Protein AF-A0A127A062-F1 (afdb_monomer)

Radius of gyration: 23.54 Å; Cα contacts (8 Å, |Δi|>4): 666; chains: 1; bounding box: 50×57×91 Å

Mean predicted aligned error: 11.08 Å

Sequence (376 aa):
MNRQQEFVLRTIEERDVRFVRLWFTDVVGSLKSVALAPAEVEGAFEEGLGFDGSSIEGLARVSESDMLLQPDPSTFQILPWRGETEPTSRMFCDILTPDGEPSPADPRNVLKRTLARAAEMGFTCYTHPEIEFYLLESDRLGPDGAPIPVDQGGYFDHVPGGVAQDFRRTVVNMLESVGISVEFSHHENGPGQNEIDLRYADALQTADNIMTFRTVVKEVALQQNSYATFMPKPFSAHPGSGMHTHFSLFEGDSNAFHEPGAEFQLSKTARHFIAGILRHASEFTAVTNQFVNSYKRLWAGERHPATSAGGTTTARPSCGCRCTSRGRPRAAASSTAASTRPRTPTSPTPCCSARASRASRRSTSSRPPPRTTSRP

Organism: NCBI:txid37927

Structure (mmCIF, N/CA/C/O backbone):
data_AF-A0A127A062-F1
#
_entry.id   AF-A0A127A062-F1
#
loop_
_atom_site.group_PDB
_atom_site.id
_atom_site.type_symbol
_atom_site.label_atom_id
_atom_site.label_alt_id
_atom_site.label_comp_id
_atom_site.label_asym_id
_atom_site.label_entity_id
_atom_site.label_seq_id
_atom_site.pdbx_PDB_ins_code
_atom_site.Cartn_x
_atom_site.Cartn_y
_atom_site.Cartn_z
_atom_site.occupancy
_atom_site.B_iso_or_equiv
_atom_site.auth_seq_id
_atom_site.auth_comp_id
_atom_site.auth_asym_id
_atom_site.auth_atom_id
_atom_site.pdbx_PDB_model_num
ATOM 1 N N . MET A 1 1 ? -18.838 -22.579 9.488 1.00 70.44 1 MET A N 1
ATOM 2 C CA . MET A 1 1 ? -18.594 -21.682 8.342 1.00 70.44 1 MET A CA 1
ATOM 3 C C . MET A 1 1 ? -19.455 -20.420 8.438 1.00 70.44 1 MET A C 1
ATOM 5 O O . MET A 1 1 ? -20.604 -20.515 8.855 1.00 70.44 1 MET A O 1
ATOM 9 N N . ASN A 1 2 ? -18.921 -19.241 8.109 1.00 88.56 2 ASN A N 1
ATOM 10 C CA . ASN A 1 2 ? -19.696 -17.996 8.011 1.00 88.56 2 ASN A CA 1
ATOM 11 C C . ASN A 1 2 ? -20.141 -17.721 6.554 1.00 88.56 2 ASN A C 1
ATOM 13 O O . ASN A 1 2 ? -19.591 -18.285 5.611 1.00 88.56 2 ASN A O 1
ATOM 17 N N . ARG A 1 3 ? -21.112 -16.814 6.351 1.00 90.62 3 ARG A N 1
ATOM 18 C CA . ARG A 1 3 ? -21.656 -16.493 5.009 1.00 90.62 3 ARG A CA 1
ATOM 19 C C . ARG A 1 3 ? -20.596 -16.029 4.000 1.00 90.62 3 ARG A C 1
ATOM 21 O O . ARG A 1 3 ? -20.782 -16.200 2.800 1.00 90.62 3 ARG A O 1
ATOM 28 N N . GLN A 1 4 ? -19.518 -15.395 4.467 1.00 91.12 4 GLN A N 1
ATOM 29 C CA . GLN A 1 4 ? -18.443 -14.919 3.592 1.00 91.12 4 GLN A CA 1
ATOM 30 C C . GLN A 1 4 ? -17.551 -16.072 3.123 1.00 91.12 4 GLN A C 1
ATOM 32 O O . GLN A 1 4 ? -17.216 -16.131 1.947 1.00 91.12 4 GLN A O 1
ATOM 37 N N . GLN A 1 5 ? -17.216 -17.013 4.003 1.00 93.00 5 GLN A N 1
ATOM 38 C CA . GLN A 1 5 ? -16.476 -18.229 3.662 1.00 93.00 5 GLN A CA 1
ATOM 39 C C . GLN A 1 5 ? -17.254 -19.083 2.652 1.00 93.00 5 GLN A C 1
ATOM 41 O O . GLN A 1 5 ? -16.692 -19.491 1.640 1.00 93.00 5 GLN A O 1
ATOM 46 N N . GLU A 1 6 ? -18.564 -19.266 2.858 1.00 92.81 6 GLU A N 1
ATOM 47 C CA . GLU A 1 6 ? -19.436 -19.965 1.899 1.00 92.81 6 GLU A CA 1
ATOM 48 C C . GLU A 1 6 ? -19.435 -19.285 0.523 1.00 92.81 6 GLU A C 1
ATOM 50 O O . GLU A 1 6 ? -19.345 -19.949 -0.509 1.00 92.81 6 GLU A O 1
ATOM 55 N N . PHE A 1 7 ? -19.498 -17.948 0.495 1.00 94.12 7 PHE A N 1
ATOM 56 C CA . PHE A 1 7 ? -19.403 -17.181 -0.745 1.00 94.12 7 PHE A CA 1
ATOM 57 C C . PHE A 1 7 ? -18.064 -17.405 -1.459 1.00 94.12 7 PHE A C 1
ATOM 59 O O . PHE A 1 7 ? -18.051 -17.578 -2.679 1.00 94.12 7 PHE A O 1
ATOM 66 N N . VAL A 1 8 ? -16.952 -17.420 -0.719 1.00 94.62 8 VAL A N 1
ATOM 67 C CA . VAL A 1 8 ? -15.616 -17.659 -1.280 1.00 94.62 8 VAL A CA 1
ATOM 68 C C . VAL A 1 8 ? -15.518 -19.054 -1.889 1.00 94.62 8 VAL A C 1
ATOM 70 O O . VAL A 1 8 ? -15.141 -19.168 -3.053 1.00 94.62 8 VAL A O 1
ATOM 73 N N . LEU A 1 9 ? -15.905 -20.097 -1.150 1.00 94.62 9 LEU A N 1
ATOM 74 C CA . LEU A 1 9 ? -15.844 -21.483 -1.627 1.00 94.62 9 LEU A CA 1
ATOM 75 C C . LEU A 1 9 ? -16.711 -21.692 -2.870 1.00 94.62 9 LEU A C 1
ATOM 77 O O . LEU A 1 9 ? -16.238 -22.230 -3.869 1.00 94.62 9 LEU A O 1
ATOM 81 N N . ARG A 1 10 ? -17.939 -21.158 -2.863 1.00 95.12 10 ARG A N 1
ATOM 82 C CA . ARG A 1 10 ? -18.813 -21.198 -4.038 1.00 95.12 10 ARG A CA 1
ATOM 83 C C . ARG A 1 10 ? -18.200 -20.463 -5.230 1.00 95.12 10 ARG A C 1
ATOM 85 O O . ARG A 1 10 ? -18.253 -20.959 -6.345 1.00 95.12 10 ARG A O 1
ATOM 92 N N . THR A 1 11 ? -17.592 -19.296 -5.011 1.00 93.81 11 THR A N 1
ATOM 93 C CA . THR A 1 11 ? -16.967 -18.520 -6.097 1.00 93.81 11 THR A CA 1
ATOM 94 C C . THR A 1 11 ? -15.745 -19.231 -6.681 1.00 93.81 11 THR A C 1
ATOM 96 O O . THR A 1 11 ? -15.503 -19.139 -7.883 1.00 93.81 11 THR A O 1
ATOM 99 N N . ILE A 1 12 ? -14.971 -19.928 -5.843 1.00 94.25 12 ILE A N 1
ATOM 100 C CA . ILE A 1 12 ? -13.834 -20.755 -6.268 1.00 94.25 12 ILE A CA 1
ATOM 101 C C . ILE A 1 12 ? -14.312 -21.867 -7.208 1.00 94.25 12 ILE A C 1
ATOM 103 O O . ILE A 1 12 ? -13.707 -22.057 -8.261 1.00 94.25 12 ILE A O 1
ATOM 107 N N . GLU A 1 13 ? -15.410 -22.541 -6.861 1.00 93.56 13 GLU A N 1
ATOM 108 C CA . GLU A 1 13 ? -16.012 -23.597 -7.680 1.00 93.56 13 GLU A CA 1
ATOM 109 C C . GLU A 1 13 ? -16.642 -23.044 -8.971 1.00 93.56 13 GLU A C 1
ATOM 111 O O . GLU A 1 13 ? -16.299 -23.484 -10.066 1.00 93.56 13 GLU A O 1
ATOM 116 N N . GLU A 1 14 ? -17.502 -22.023 -8.871 1.00 93.56 14 GLU A N 1
ATOM 117 C CA . GLU A 1 14 ? -18.216 -21.422 -10.011 1.00 93.56 14 GLU A CA 1
ATOM 118 C C . GLU A 1 14 ? -17.276 -20.858 -11.084 1.00 93.56 14 GLU A C 1
ATOM 120 O O . GLU A 1 14 ? -17.636 -20.808 -12.261 1.00 93.56 14 GLU A O 1
ATOM 125 N N . ARG A 1 15 ? -16.084 -20.399 -10.688 1.00 90.88 15 ARG A N 1
ATOM 126 C CA . ARG A 1 15 ? -15.097 -19.802 -11.598 1.00 90.88 15 ARG A CA 1
ATOM 127 C C . ARG A 1 15 ? -13.901 -20.703 -11.897 1.00 90.88 15 ARG A C 1
ATOM 129 O O . ARG A 1 15 ? -12.927 -20.203 -12.454 1.00 90.88 15 ARG A O 1
ATOM 136 N N . ASP A 1 16 ? -13.972 -21.984 -11.529 1.00 91.81 16 ASP A N 1
ATOM 137 C CA . ASP A 1 16 ? -12.913 -22.985 -11.739 1.00 91.81 16 ASP A CA 1
ATOM 138 C C . ASP A 1 16 ? -11.519 -22.468 -11.328 1.00 91.81 16 ASP A C 1
ATOM 140 O O . ASP A 1 16 ? -10.530 -22.577 -12.059 1.00 91.81 16 ASP A O 1
ATOM 144 N N . VAL A 1 17 ? -11.439 -21.829 -10.153 1.00 92.44 17 VAL A N 1
ATOM 145 C CA . VAL A 1 17 ? -10.179 -21.279 -9.641 1.00 92.44 17 VAL A CA 1
ATOM 146 C C . VAL A 1 17 ? -9.217 -22.428 -9.372 1.00 92.44 17 VAL A C 1
ATOM 148 O O . VAL A 1 17 ? -9.513 -23.322 -8.588 1.00 92.44 17 VAL A O 1
ATOM 151 N N . ARG A 1 18 ? -8.033 -22.389 -9.989 1.00 92.06 18 ARG A N 1
ATOM 152 C CA . ARG A 1 18 ? -7.032 -23.463 -9.890 1.00 92.06 18 ARG A CA 1
ATOM 153 C C . ARG A 1 18 ? -6.101 -23.318 -8.700 1.00 92.06 18 ARG A C 1
ATOM 155 O O . ARG A 1 18 ? -5.657 -24.321 -8.150 1.00 92.06 18 ARG A O 1
ATOM 162 N N . PHE A 1 19 ? -5.825 -22.083 -8.293 1.00 92.75 19 PHE A N 1
ATOM 163 C CA . PHE A 1 19 ? -4.925 -21.787 -7.185 1.00 92.75 19 PHE A CA 1
ATOM 164 C C . PHE A 1 19 ? -5.454 -20.632 -6.342 1.00 92.75 19 PHE A C 1
ATOM 166 O O . PHE A 1 19 ? -5.878 -19.601 -6.871 1.00 92.75 19 PHE A O 1
ATOM 173 N N . VAL A 1 20 ? -5.352 -20.776 -5.023 1.00 95.31 20 VAL A N 1
ATOM 174 C CA . VAL A 1 20 ? -5.682 -19.723 -4.059 1.00 95.31 20 VAL A CA 1
ATOM 175 C C . VAL A 1 20 ? -4.405 -19.269 -3.372 1.00 95.31 20 VAL A C 1
ATOM 177 O O . VAL A 1 20 ? -3.736 -20.043 -2.694 1.00 95.31 20 VAL A O 1
ATOM 180 N N . ARG A 1 21 ? -4.032 -18.003 -3.557 1.00 95.81 21 ARG A N 1
ATOM 181 C CA . ARG A 1 21 ? -2.845 -17.417 -2.933 1.00 95.81 21 ARG A CA 1
ATOM 182 C C . ARG A 1 21 ? -3.191 -16.783 -1.593 1.00 95.81 21 ARG A C 1
ATOM 184 O O . ARG A 1 21 ? -3.885 -15.773 -1.535 1.00 95.81 21 ARG A O 1
ATOM 191 N N . LEU A 1 22 ? -2.631 -17.324 -0.526 1.00 96.75 22 LEU A N 1
ATOM 192 C CA . LEU A 1 22 ? -2.644 -16.708 0.790 1.00 96.75 22 LEU A CA 1
ATOM 193 C C . LEU A 1 22 ? -1.528 -15.672 0.865 1.00 96.75 22 LEU A C 1
ATOM 195 O O . LEU A 1 22 ? -0.352 -16.012 0.747 1.00 96.75 22 LEU A O 1
ATOM 199 N N . TRP A 1 23 ? -1.903 -14.404 0.983 1.00 97.31 23 TRP A N 1
ATOM 200 C CA . TRP A 1 23 ? -1.011 -13.252 1.053 1.00 97.31 23 TRP A CA 1
ATOM 201 C C . TRP A 1 23 ? -0.862 -12.778 2.491 1.00 97.31 23 TRP A C 1
ATOM 203 O O . TRP A 1 23 ? -1.838 -12.657 3.219 1.00 97.31 23 TRP A O 1
ATOM 213 N N . PHE A 1 24 ? 0.354 -12.440 2.890 1.00 95.31 24 PHE A N 1
ATOM 214 C CA . PHE A 1 24 ? 0.628 -11.811 4.180 1.00 95.31 24 PHE A CA 1
ATOM 215 C C . PHE A 1 24 ? 1.867 -10.930 4.062 1.00 95.31 24 PHE A C 1
ATOM 217 O O . PHE A 1 24 ? 2.584 -10.973 3.060 1.00 95.31 24 PHE A O 1
ATOM 224 N N . THR A 1 25 ? 2.110 -10.088 5.059 1.00 92.81 25 THR A N 1
ATOM 225 C CA . THR A 1 25 ? 3.196 -9.104 5.017 1.00 92.81 25 THR A CA 1
ATOM 226 C C . THR A 1 25 ? 4.167 -9.330 6.156 1.00 92.81 25 THR A C 1
ATOM 228 O O . THR A 1 25 ? 3.740 -9.489 7.297 1.00 92.81 25 THR A O 1
ATOM 231 N N . ASP A 1 26 ? 5.461 -9.300 5.854 1.00 89.38 26 ASP A N 1
ATOM 232 C CA . ASP A 1 26 ? 6.496 -9.302 6.887 1.00 89.38 26 ASP A CA 1
ATOM 233 C C . ASP A 1 26 ? 6.678 -7.907 7.513 1.00 89.38 26 ASP A C 1
ATOM 235 O O . ASP A 1 26 ? 6.089 -6.914 7.070 1.00 89.38 26 ASP A O 1
ATOM 239 N N . VAL A 1 27 ? 7.507 -7.818 8.556 1.00 87.00 27 VAL A N 1
ATOM 240 C CA . VAL A 1 27 ? 7.678 -6.581 9.338 1.00 87.00 27 VAL A CA 1
ATOM 241 C C . VAL A 1 27 ? 8.315 -5.452 8.519 1.00 87.00 27 VAL A C 1
ATOM 243 O O . VAL A 1 27 ? 8.094 -4.277 8.813 1.00 87.00 27 VAL A O 1
ATOM 246 N N . VAL A 1 28 ? 9.049 -5.786 7.453 1.00 87.25 28 VAL A N 1
ATOM 247 C CA . VAL A 1 28 ? 9.640 -4.805 6.530 1.00 87.25 28 VAL A CA 1
ATOM 248 C C . VAL A 1 28 ? 8.688 -4.405 5.393 1.00 87.25 28 VAL A C 1
ATOM 250 O O . VAL A 1 28 ? 9.040 -3.571 4.556 1.00 87.25 28 VAL A O 1
ATOM 253 N N . GLY A 1 29 ? 7.462 -4.933 5.359 1.00 86.62 29 GLY A N 1
ATOM 254 C CA . GLY A 1 29 ? 6.443 -4.587 4.365 1.00 86.62 29 GLY A CA 1
ATOM 255 C C . GLY A 1 29 ? 6.626 -5.287 3.015 1.00 86.62 29 GLY A C 1
ATOM 256 O O . GLY A 1 29 ? 6.123 -4.805 1.992 1.00 86.62 29 GLY A O 1
ATOM 257 N N . SER A 1 30 ? 7.345 -6.409 2.979 1.00 90.38 30 SER A N 1
ATOM 258 C CA . SER A 1 30 ? 7.380 -7.295 1.818 1.00 90.38 30 SER A CA 1
ATOM 259 C C . SER A 1 30 ? 6.143 -8.182 1.803 1.00 90.38 30 SER A C 1
ATOM 261 O O . SER A 1 30 ? 5.784 -8.800 2.805 1.00 90.38 30 SER A O 1
ATOM 263 N N . LEU A 1 31 ? 5.513 -8.278 0.634 1.00 93.88 31 LEU A N 1
ATOM 264 C CA . LEU A 1 31 ? 4.420 -9.212 0.403 1.00 93.88 31 LEU A CA 1
ATOM 265 C C . LEU A 1 31 ? 4.984 -10.631 0.267 1.00 93.88 31 LEU A C 1
ATOM 267 O O . LEU A 1 31 ? 5.853 -10.886 -0.569 1.00 93.88 31 LEU A O 1
ATOM 271 N N . LYS A 1 32 ? 4.478 -11.546 1.086 1.00 94.50 32 LYS A N 1
ATOM 272 C CA . LYS A 1 32 ? 4.741 -12.984 1.038 1.00 94.50 32 LYS A CA 1
ATOM 273 C C . LYS A 1 32 ? 3.490 -13.700 0.545 1.00 94.50 32 LYS A C 1
ATOM 275 O O . LYS A 1 32 ? 2.383 -13.168 0.640 1.00 94.50 32 LYS A O 1
ATOM 280 N N . SER A 1 33 ? 3.667 -14.890 -0.019 1.00 94.25 33 SER A N 1
ATOM 281 C CA . SER A 1 33 ? 2.561 -15.664 -0.573 1.00 94.25 33 SER A CA 1
ATOM 282 C C . SER A 1 33 ? 2.808 -17.161 -0.442 1.00 94.25 33 SER A C 1
ATOM 284 O O . SER A 1 33 ? 3.901 -17.626 -0.756 1.00 94.25 33 SER A O 1
ATOM 286 N N . VAL A 1 34 ? 1.766 -17.901 -0.069 1.00 94.44 34 VAL A N 1
ATOM 287 C CA . VAL A 1 34 ? 1.684 -19.366 -0.194 1.00 94.44 34 VAL A CA 1
ATOM 288 C C . VAL A 1 34 ? 0.525 -19.694 -1.135 1.00 94.44 34 VAL A C 1
ATOM 290 O O . VAL A 1 34 ? -0.474 -18.978 -1.140 1.00 94.44 34 VAL A O 1
ATOM 293 N N . ALA A 1 35 ? 0.665 -20.711 -1.983 1.00 93.50 35 ALA A N 1
ATOM 294 C CA . ALA A 1 35 ? -0.388 -21.142 -2.901 1.00 93.50 35 ALA A CA 1
ATOM 295 C C . ALA A 1 35 ? -1.027 -22.437 -2.395 1.00 93.50 35 ALA A C 1
ATOM 297 O O . ALA A 1 35 ? -0.313 -23.374 -2.046 1.00 93.50 35 ALA A O 1
ATOM 298 N N . LEU A 1 36 ? -2.356 -22.475 -2.370 1.00 93.81 36 LEU A N 1
ATOM 299 C CA . LEU A 1 36 ? -3.160 -23.613 -1.941 1.00 93.81 36 LEU A CA 1
ATOM 300 C C . LEU A 1 36 ? -3.974 -24.130 -3.120 1.00 93.81 36 LEU A C 1
ATOM 302 O O . LEU A 1 36 ? -4.414 -23.357 -3.982 1.00 93.81 36 LEU A O 1
ATOM 306 N N . ALA A 1 37 ? -4.203 -25.440 -3.119 1.00 93.56 37 ALA A N 1
ATOM 307 C CA . ALA A 1 37 ? -5.226 -26.041 -3.954 1.00 93.56 37 ALA A CA 1
ATOM 308 C C . ALA A 1 37 ? -6.623 -25.685 -3.400 1.00 93.56 37 ALA A C 1
ATOM 310 O O . ALA A 1 37 ? -6.775 -25.572 -2.183 1.00 93.56 37 ALA A O 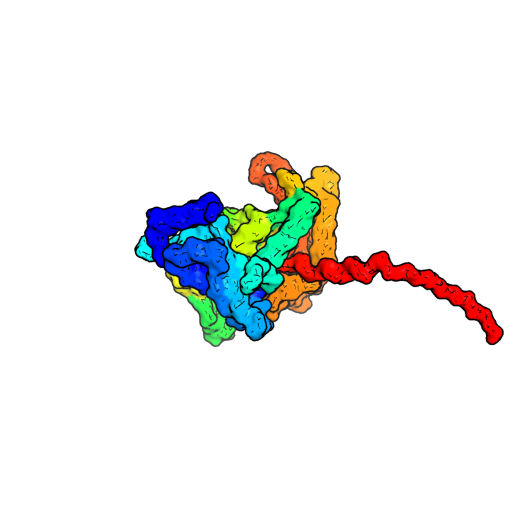1
ATOM 311 N N . PRO A 1 38 ? -7.653 -25.553 -4.253 1.00 93.06 38 PRO A N 1
ATOM 312 C CA . PRO A 1 38 ? -9.025 -25.249 -3.834 1.00 93.06 38 PRO A CA 1
ATOM 313 C C . PRO A 1 38 ? -9.572 -26.154 -2.725 1.00 93.06 38 PRO A C 1
ATOM 315 O O . PRO A 1 38 ? -10.262 -25.670 -1.834 1.00 93.06 38 PRO A O 1
ATOM 318 N N . ALA A 1 39 ? -9.222 -27.444 -2.751 1.00 92.94 39 ALA A N 1
ATOM 319 C CA . ALA A 1 39 ? -9.666 -28.432 -1.766 1.00 92.94 39 ALA A CA 1
ATOM 320 C C . ALA A 1 39 ? -9.164 -28.147 -0.338 1.00 92.94 39 ALA A C 1
ATOM 322 O O . ALA A 1 39 ? -9.821 -28.518 0.625 1.00 92.94 39 ALA A O 1
ATOM 323 N N . GLU A 1 40 ? -8.034 -27.449 -0.195 1.00 94.31 40 GLU A N 1
ATOM 324 C CA . GLU A 1 40 ? -7.424 -27.140 1.106 1.00 94.31 40 GLU A CA 1
ATOM 325 C C . GLU A 1 40 ? -7.989 -25.851 1.730 1.00 94.31 40 GLU A C 1
ATOM 327 O O . GLU A 1 40 ? -7.678 -25.515 2.870 1.00 94.31 40 GLU A O 1
ATOM 332 N N . VAL A 1 41 ? -8.798 -25.084 0.988 1.00 94.12 41 VAL A N 1
ATOM 333 C CA . VAL A 1 41 ? -9.265 -23.756 1.420 1.00 94.12 41 VAL A CA 1
ATOM 334 C C . VAL A 1 41 ? -10.234 -23.851 2.595 1.00 94.12 41 VAL A C 1
ATOM 336 O O . VAL A 1 41 ? -10.186 -23.009 3.489 1.00 94.12 41 VAL A O 1
ATOM 339 N N . GLU A 1 42 ? -11.096 -24.869 2.608 1.00 94.19 42 GLU A N 1
ATOM 340 C CA . GLU A 1 42 ? -12.026 -25.106 3.715 1.00 94.19 42 GLU A CA 1
ATOM 341 C C . GLU A 1 42 ? -11.265 -25.420 5.009 1.00 94.19 42 GLU A C 1
ATOM 343 O O . GLU A 1 42 ? -11.456 -24.726 6.006 1.00 94.19 42 GLU A O 1
ATOM 348 N N . GLY A 1 43 ? -10.303 -26.350 4.962 1.00 93.62 43 GLY A N 1
ATOM 349 C CA . GLY A 1 43 ? -9.431 -26.653 6.103 1.00 93.62 43 GLY A CA 1
ATOM 350 C C . GLY A 1 43 ? -8.625 -25.437 6.571 1.00 93.62 43 GLY A C 1
ATOM 351 O O . GLY A 1 43 ? -8.550 -25.160 7.765 1.00 93.62 43 GLY A O 1
ATOM 352 N N . ALA A 1 44 ? -8.112 -24.626 5.639 1.00 94.12 44 ALA A N 1
ATOM 353 C CA . ALA A 1 44 ? -7.400 -23.395 5.978 1.00 94.12 44 ALA A CA 1
ATOM 354 C C . ALA A 1 44 ? -8.290 -22.347 6.674 1.00 94.12 44 ALA A C 1
ATOM 356 O O . ALA A 1 44 ? -7.779 -21.529 7.438 1.00 94.12 44 ALA A O 1
ATOM 357 N N . PHE A 1 45 ? -9.605 -22.339 6.435 1.00 94.75 45 PHE A N 1
ATOM 358 C CA . PHE A 1 45 ? -10.521 -21.467 7.171 1.00 94.75 45 PHE A CA 1
ATOM 359 C C . PHE A 1 45 ? -10.791 -21.950 8.597 1.00 94.75 45 PHE A C 1
ATOM 361 O O . PHE A 1 45 ? -11.006 -21.104 9.468 1.00 94.75 45 PHE A O 1
ATOM 368 N N . GLU A 1 46 ? -10.815 -23.264 8.821 1.00 91.88 46 GLU A N 1
ATOM 369 C CA . GLU A 1 46 ? -11.140 -23.869 10.116 1.00 91.88 46 GLU A CA 1
ATOM 370 C C . GLU A 1 46 ? -9.933 -23.947 11.053 1.00 91.88 46 GLU A C 1
ATOM 372 O O . GLU A 1 46 ? -10.039 -23.558 12.215 1.00 91.88 46 GLU A O 1
ATOM 377 N N . GLU A 1 47 ? -8.793 -24.414 10.544 1.00 91.12 47 GLU A N 1
ATOM 378 C CA . GLU A 1 47 ? -7.599 -24.718 11.344 1.00 91.12 47 GLU A CA 1
ATOM 379 C C . GLU A 1 47 ? -6.460 -23.707 11.129 1.00 91.12 47 GLU A C 1
ATOM 381 O O . GLU A 1 47 ? -5.527 -23.629 11.930 1.00 91.12 47 GLU A O 1
ATOM 386 N N . GLY A 1 48 ? -6.536 -22.904 10.063 1.00 91.81 48 GLY A N 1
ATOM 387 C CA . GLY A 1 48 ? -5.416 -22.097 9.588 1.00 91.81 48 GLY A CA 1
ATOM 388 C C . GLY A 1 48 ? -4.374 -22.939 8.844 1.00 91.81 48 GLY A C 1
ATOM 389 O O . GLY A 1 48 ? -4.308 -24.159 8.965 1.00 91.81 48 GLY A O 1
ATOM 390 N N . LEU A 1 49 ? -3.534 -22.287 8.040 1.00 93.62 49 LEU A N 1
ATOM 391 C CA . LEU A 1 49 ? -2.437 -22.962 7.345 1.00 93.62 49 LEU A CA 1
ATOM 392 C C . LEU A 1 49 ? -1.129 -22.817 8.125 1.00 93.62 49 LEU A C 1
ATOM 394 O O . LEU A 1 49 ? -0.620 -21.706 8.276 1.00 93.62 49 LEU A O 1
ATOM 398 N N . GLY A 1 50 ? -0.546 -23.939 8.546 1.00 91.44 50 GLY A N 1
ATOM 399 C CA . GLY A 1 50 ? 0.787 -23.968 9.149 1.00 91.44 50 GLY A CA 1
ATOM 400 C C . GLY A 1 50 ? 1.885 -23.511 8.185 1.00 91.44 50 GLY A C 1
ATOM 401 O O . GLY A 1 50 ? 1.938 -23.946 7.033 1.00 91.44 50 GLY A O 1
ATOM 402 N N . PHE A 1 51 ? 2.784 -22.648 8.655 1.00 89.94 51 PHE A N 1
ATOM 403 C CA . PHE A 1 51 ? 3.968 -22.224 7.909 1.00 89.94 51 PHE A CA 1
ATOM 404 C C . PHE A 1 51 ? 5.162 -21.960 8.833 1.00 89.94 51 PHE A C 1
ATOM 406 O O . PHE A 1 51 ? 4.997 -21.709 10.026 1.00 89.94 51 PHE A O 1
ATOM 413 N N . ASP A 1 52 ? 6.361 -21.972 8.244 1.00 86.50 52 ASP A N 1
ATOM 414 C CA . ASP A 1 52 ? 7.603 -21.658 8.949 1.00 86.50 52 ASP A CA 1
ATOM 415 C C . ASP A 1 52 ? 7.787 -20.138 9.126 1.00 86.50 52 ASP A C 1
ATOM 417 O O . ASP A 1 52 ? 8.223 -19.424 8.215 1.00 86.50 52 ASP A O 1
ATOM 421 N N . GLY A 1 53 ? 7.473 -19.647 10.324 1.00 81.38 53 GLY A N 1
ATOM 422 C CA . GLY A 1 53 ? 7.677 -18.266 10.751 1.00 81.38 53 GLY A CA 1
ATOM 423 C C . GLY A 1 53 ? 9.150 -17.865 10.854 1.00 81.38 53 GLY A C 1
ATOM 424 O O . GLY A 1 53 ? 9.470 -16.689 10.672 1.00 81.38 53 GLY A O 1
ATOM 425 N N . SER A 1 54 ? 10.075 -18.813 11.053 1.00 79.50 54 SER A N 1
ATOM 426 C CA . SER A 1 54 ? 11.506 -18.503 11.203 1.00 79.50 54 SER A CA 1
ATOM 427 C C . SER A 1 54 ? 12.144 -17.975 9.911 1.00 79.50 54 SER A C 1
ATOM 429 O O . SER A 1 54 ? 13.128 -17.233 9.954 1.00 79.50 54 SER A O 1
ATOM 431 N N . SER A 1 55 ? 11.525 -18.283 8.768 1.00 76.31 55 SER A N 1
ATOM 432 C CA . SER A 1 55 ? 11.913 -17.818 7.435 1.00 76.31 55 SER A CA 1
ATOM 433 C C . SER A 1 55 ? 11.388 -16.412 7.086 1.00 76.31 55 SER A C 1
ATOM 435 O O . SER A 1 55 ? 11.643 -15.908 5.988 1.00 76.31 55 SER A O 1
ATOM 437 N N . ILE A 1 56 ? 10.657 -15.753 7.995 1.00 80.44 56 ILE A N 1
ATOM 438 C CA . ILE A 1 56 ? 10.061 -14.428 7.781 1.00 80.44 56 ILE A CA 1
ATOM 439 C C . ILE A 1 56 ? 10.767 -13.359 8.621 1.00 80.44 56 ILE A C 1
ATOM 441 O O . ILE A 1 56 ? 10.891 -13.458 9.843 1.00 80.44 56 ILE A O 1
ATOM 445 N N . GLU A 1 57 ? 11.191 -12.276 7.965 1.00 73.88 57 GLU A N 1
ATOM 446 C CA . GLU A 1 57 ? 11.860 -11.162 8.636 1.00 73.88 57 GLU A CA 1
ATOM 447 C C . GLU A 1 57 ? 10.975 -10.532 9.721 1.00 73.88 57 GLU A C 1
ATOM 449 O O . GLU A 1 57 ? 9.858 -10.073 9.470 1.00 73.88 57 GLU A O 1
ATOM 454 N N . GLY A 1 58 ? 11.510 -10.484 10.943 1.00 65.50 58 GLY A N 1
ATOM 455 C CA . GLY A 1 58 ? 10.840 -9.907 12.108 1.00 65.50 58 GLY A CA 1
ATOM 456 C C . GLY A 1 58 ? 9.960 -10.875 12.910 1.00 65.50 58 GLY A C 1
ATOM 457 O O . GLY A 1 58 ? 9.540 -10.497 14.000 1.00 65.50 58 GLY A O 1
ATOM 458 N N . LEU A 1 59 ? 9.770 -12.119 12.452 1.00 60.62 59 LEU A N 1
ATOM 459 C CA . LEU A 1 59 ? 9.191 -13.229 13.239 1.00 60.62 59 LEU A CA 1
ATOM 460 C C . LEU A 1 59 ? 10.285 -14.096 13.905 1.00 60.62 59 LEU A C 1
ATOM 462 O O . LEU A 1 59 ? 10.076 -15.232 14.314 1.00 60.62 59 LEU A O 1
ATOM 466 N N . ALA A 1 60 ? 11.503 -13.555 13.985 1.00 50.03 60 ALA A N 1
ATOM 467 C CA . ALA A 1 60 ? 12.719 -14.305 14.249 1.00 50.03 60 ALA A CA 1
ATOM 468 C C . ALA A 1 60 ? 12.958 -14.575 15.745 1.00 50.03 60 ALA A C 1
ATOM 470 O O . ALA A 1 60 ? 13.733 -13.878 16.411 1.00 50.03 60 ALA A O 1
ATOM 471 N N . ARG A 1 61 ? 12.383 -15.672 16.241 1.00 56.81 61 ARG A N 1
ATOM 472 C CA . ARG A 1 61 ? 13.036 -16.548 17.224 1.00 56.81 61 ARG A CA 1
ATOM 473 C C . ARG A 1 61 ? 12.869 -17.994 16.770 1.00 56.81 61 ARG A C 1
ATOM 475 O O . ARG A 1 61 ? 11.799 -18.379 16.335 1.00 56.81 61 ARG A O 1
ATOM 482 N N . VAL A 1 62 ? 13.913 -18.812 16.923 1.00 53.72 62 VAL A N 1
ATOM 483 C CA . VAL A 1 62 ? 13.885 -20.261 16.605 1.00 53.72 62 VAL A CA 1
ATOM 484 C C . VAL A 1 62 ? 12.752 -20.994 17.352 1.00 53.72 62 VAL A C 1
ATOM 486 O O . VAL A 1 62 ? 12.307 -22.044 16.918 1.00 53.72 62 VAL A O 1
ATOM 489 N N . SER A 1 63 ? 12.259 -20.425 18.457 1.00 50.22 63 SER A N 1
ATOM 490 C CA . SER A 1 63 ? 11.121 -20.930 19.234 1.00 50.22 63 SER A CA 1
ATOM 491 C C . SER A 1 63 ? 9.735 -20.597 18.659 1.00 50.22 63 SER A C 1
ATOM 493 O O . SER A 1 63 ? 8.746 -21.020 19.242 1.00 50.22 63 SER A O 1
ATOM 495 N N . GLU A 1 64 ? 9.651 -19.805 17.588 1.00 59.06 64 GLU A N 1
ATOM 496 C CA . GLU A 1 64 ? 8.410 -19.341 16.936 1.00 59.06 64 GLU A CA 1
ATOM 497 C C . GLU A 1 64 ? 8.355 -19.841 15.475 1.00 59.06 64 GLU A C 1
ATOM 499 O O . GLU A 1 64 ? 7.870 -19.146 14.585 1.00 59.06 64 GLU A O 1
ATOM 504 N N . SER A 1 65 ? 8.929 -21.024 15.205 1.00 68.19 65 SER A N 1
ATOM 505 C CA . SER A 1 65 ? 8.988 -21.598 13.853 1.00 68.19 65 SER A CA 1
ATOM 506 C C . SER A 1 65 ? 7.610 -21.967 13.329 1.00 68.19 65 SER A C 1
ATOM 508 O O . SER A 1 65 ? 7.314 -21.685 12.179 1.00 68.19 65 SER A O 1
ATOM 510 N N . ASP A 1 66 ? 6.753 -22.546 14.163 1.00 83.31 66 ASP A N 1
ATOM 511 C CA . ASP A 1 66 ? 5.426 -22.961 13.729 1.00 83.31 66 ASP A CA 1
ATOM 512 C C . ASP A 1 66 ? 4.453 -21.810 13.969 1.00 83.31 66 ASP A C 1
ATOM 514 O O . ASP A 1 66 ? 4.265 -21.367 15.099 1.00 83.31 66 ASP A O 1
ATOM 518 N N . MET A 1 67 ? 3.867 -21.287 12.897 1.00 89.69 67 MET A N 1
ATOM 519 C CA . MET A 1 67 ? 2.874 -20.213 12.939 1.00 89.69 67 MET A CA 1
ATOM 520 C C . MET A 1 67 ? 1.716 -20.573 12.006 1.00 89.69 67 MET A C 1
ATOM 522 O O . MET A 1 67 ? 1.868 -21.398 11.104 1.00 89.69 67 MET A O 1
ATOM 526 N N . LEU A 1 68 ? 0.556 -19.951 12.204 1.00 93.12 68 LEU A N 1
ATOM 527 C CA . LEU A 1 68 ? -0.639 -20.210 11.401 1.00 93.12 68 LEU A CA 1
ATOM 528 C C . LEU A 1 68 ? -0.991 -18.983 10.556 1.00 93.12 68 LEU A C 1
ATOM 530 O O . LEU A 1 68 ? -0.976 -17.853 11.044 1.00 93.12 68 LEU A O 1
ATOM 534 N N . LEU A 1 69 ? -1.330 -19.197 9.288 1.00 94.94 69 LEU A N 1
ATOM 535 C CA . LEU A 1 69 ? -1.975 -18.202 8.436 1.00 94.94 69 LEU A CA 1
ATOM 536 C C . LEU A 1 69 ? -3.480 -18.416 8.499 1.00 94.94 69 LEU A C 1
ATOM 538 O O . LEU A 1 69 ? -3.974 -19.443 8.040 1.00 94.94 69 LEU A O 1
ATOM 542 N N . GLN A 1 70 ? -4.201 -17.426 9.013 1.00 96.31 70 GLN A N 1
ATOM 543 C CA . GLN A 1 70 ? -5.657 -17.416 9.021 1.00 96.31 70 GLN A CA 1
ATOM 544 C C . GLN A 1 70 ? -6.169 -16.582 7.839 1.00 96.31 70 GLN A C 1
ATOM 546 O O . GLN A 1 70 ? -6.017 -15.355 7.867 1.00 96.31 70 GLN A O 1
ATOM 551 N N . PRO A 1 71 ? -6.781 -17.191 6.804 1.00 96.81 71 PRO A N 1
ATOM 552 C CA . PRO A 1 71 ? -7.290 -16.454 5.653 1.00 96.81 71 PRO A CA 1
ATOM 553 C C . PRO A 1 71 ? -8.477 -15.563 6.026 1.00 96.81 71 PRO A C 1
ATOM 555 O O . PRO A 1 71 ? -9.423 -16.002 6.682 1.00 96.81 71 PRO A O 1
ATOM 558 N N . ASP A 1 72 ? -8.451 -14.318 5.554 1.00 96.50 72 ASP A N 1
ATOM 559 C CA . ASP A 1 72 ? -9.531 -13.351 5.717 1.00 96.50 72 ASP A CA 1
ATOM 560 C C . ASP A 1 72 ? -10.443 -13.364 4.471 1.00 96.50 72 ASP A C 1
ATOM 562 O O . ASP A 1 72 ? -10.075 -12.799 3.430 1.00 96.50 72 ASP A O 1
ATOM 566 N N . PRO A 1 73 ? -11.643 -13.977 4.548 1.00 95.75 73 PRO A N 1
ATOM 567 C CA . PRO A 1 73 ? -12.533 -14.139 3.398 1.00 95.75 73 PRO A CA 1
ATOM 568 C C . PRO A 1 73 ? -13.058 -12.803 2.859 1.00 95.75 73 PRO A C 1
ATOM 570 O O . PRO A 1 73 ? -13.422 -12.720 1.688 1.00 95.75 73 PRO A O 1
ATOM 573 N N . SER A 1 74 ? -13.064 -11.739 3.674 1.00 94.75 74 SER A N 1
ATOM 574 C CA . SER A 1 74 ? -13.491 -10.403 3.235 1.00 94.75 74 SER A CA 1
ATOM 575 C C . SER A 1 74 ? -12.546 -9.791 2.197 1.00 94.75 74 SER A C 1
ATOM 577 O O . SER A 1 74 ? -12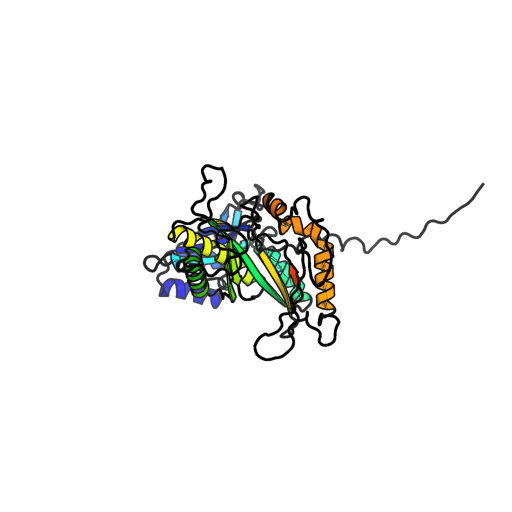.925 -8.875 1.471 1.00 94.75 74 SER A O 1
ATOM 579 N N . THR A 1 75 ? -11.327 -10.325 2.097 1.00 95.88 75 THR A N 1
ATOM 580 C CA . THR A 1 75 ? -10.287 -9.842 1.188 1.00 95.88 75 THR A CA 1
ATOM 581 C C . THR A 1 75 ? -10.159 -10.672 -0.090 1.00 95.88 75 THR A C 1
ATOM 583 O O . THR A 1 75 ? -9.226 -10.444 -0.865 1.00 95.88 75 THR A O 1
ATOM 586 N N . PHE A 1 76 ? -11.058 -11.634 -0.318 1.00 95.88 76 PHE A N 1
ATOM 587 C CA . PHE A 1 76 ? -11.021 -12.506 -1.488 1.00 95.88 76 PHE A CA 1
ATOM 588 C C . PHE A 1 76 ? -11.085 -11.717 -2.795 1.00 95.88 76 PHE A C 1
ATOM 590 O O . PHE A 1 76 ? -11.988 -10.910 -3.008 1.00 95.88 76 PHE A O 1
ATOM 597 N N . GLN A 1 77 ? -10.136 -11.981 -3.692 1.00 94.50 77 GLN A N 1
ATOM 598 C CA . GLN A 1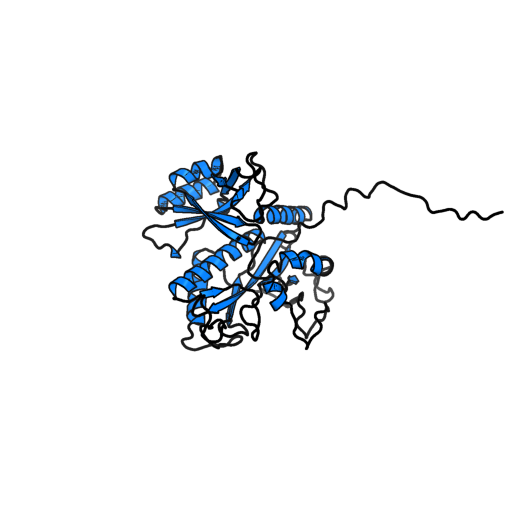 77 ? -10.064 -11.307 -4.984 1.00 94.50 77 GLN A CA 1
ATOM 599 C C . GLN A 1 77 ? -9.472 -12.224 -6.052 1.00 94.50 77 GLN A C 1
ATOM 601 O O . GLN A 1 77 ? -8.484 -12.912 -5.810 1.00 94.50 77 GLN A O 1
ATOM 606 N N . ILE A 1 78 ? -10.032 -12.201 -7.259 1.00 93.44 78 ILE A N 1
ATOM 607 C CA . ILE A 1 78 ? -9.456 -12.895 -8.421 1.00 93.44 78 ILE A CA 1
ATOM 608 C C . ILE A 1 78 ? -8.353 -12.025 -9.020 1.00 93.44 78 ILE A C 1
ATOM 610 O O . ILE A 1 78 ? -8.521 -10.811 -9.122 1.00 93.44 78 ILE A O 1
ATOM 614 N N . LEU A 1 79 ? -7.230 -12.639 -9.392 1.00 92.94 79 LEU A N 1
ATOM 615 C CA . LEU A 1 79 ? -6.067 -11.961 -9.956 1.00 92.94 79 LEU A CA 1
ATOM 616 C C . LEU A 1 79 ? -6.185 -11.900 -11.491 1.00 92.94 79 LEU A C 1
ATOM 618 O O . LEU A 1 79 ? -5.915 -12.900 -12.157 1.00 92.94 79 LEU A O 1
ATOM 622 N N . PRO A 1 80 ? -6.538 -10.745 -12.082 1.00 88.50 80 PRO A N 1
ATOM 623 C CA . PRO A 1 80 ? -6.847 -10.646 -13.512 1.00 88.50 80 PRO A CA 1
ATOM 624 C C . PRO A 1 80 ? -5.625 -10.884 -14.411 1.00 88.50 80 PRO A C 1
ATOM 626 O O . PRO A 1 80 ? -5.759 -11.363 -15.532 1.00 88.50 80 PRO A O 1
ATOM 629 N N . TRP A 1 81 ? -4.411 -10.612 -13.925 1.00 86.25 81 TRP A N 1
ATOM 630 C CA . TRP A 1 81 ? -3.173 -10.795 -14.694 1.00 86.25 81 TRP A CA 1
ATOM 631 C C . TRP A 1 81 ? -2.701 -12.252 -14.802 1.00 86.25 81 TRP A C 1
ATOM 633 O O . TRP A 1 81 ? -1.699 -12.515 -15.463 1.00 86.25 81 TRP A O 1
ATOM 643 N N . ARG A 1 82 ? -3.388 -13.206 -14.160 1.00 85.19 82 ARG A N 1
ATOM 644 C CA . ARG A 1 82 ? -3.101 -14.645 -14.302 1.00 85.19 82 ARG A CA 1
ATOM 645 C C . ARG A 1 82 ? -3.867 -15.298 -15.457 1.00 85.19 82 ARG A C 1
ATOM 647 O O . ARG A 1 82 ? -3.628 -16.463 -15.749 1.00 85.19 82 ARG A O 1
ATOM 654 N N . GLY A 1 83 ? -4.692 -14.522 -16.163 1.00 76.75 83 GLY A N 1
ATOM 655 C CA . GLY A 1 83 ? -5.465 -14.984 -17.310 1.00 76.75 83 GLY A CA 1
ATOM 656 C C . GLY A 1 83 ? -6.676 -15.830 -16.916 1.00 76.75 83 GLY A C 1
ATOM 657 O O . GLY A 1 83 ? -6.955 -16.048 -15.738 1.00 76.75 83 GLY A O 1
ATOM 658 N N . GLU A 1 84 ? -7.405 -16.287 -17.933 1.00 75.88 84 GLU A N 1
ATOM 659 C CA . GLU A 1 84 ? -8.656 -17.043 -17.772 1.00 75.88 84 GLU A CA 1
ATOM 660 C C . GLU A 1 84 ? -8.454 -18.565 -17.821 1.00 75.88 84 GLU A C 1
ATOM 662 O O . GLU A 1 84 ? -9.326 -19.307 -17.385 1.00 75.88 84 GLU A O 1
ATOM 667 N N . THR A 1 85 ? -7.310 -19.042 -18.325 1.00 77.19 85 THR A N 1
ATOM 668 C CA . THR A 1 85 ? -7.032 -20.481 -18.481 1.00 77.19 85 THR A CA 1
ATOM 669 C C . THR A 1 85 ? -6.757 -21.174 -17.147 1.00 77.19 85 THR A C 1
ATOM 671 O O . THR A 1 85 ? -7.160 -22.316 -16.952 1.00 77.19 85 THR A O 1
ATOM 674 N N . GLU A 1 86 ? -6.084 -20.487 -16.221 1.00 83.31 86 GLU A N 1
ATOM 675 C CA . GLU A 1 86 ? -5.813 -20.978 -14.864 1.00 83.31 86 GLU A CA 1
ATOM 676 C C . GLU A 1 86 ? -6.113 -19.868 -13.845 1.00 83.31 86 GLU A C 1
ATOM 678 O O . GLU A 1 86 ? -5.192 -19.263 -13.274 1.00 83.31 86 GLU A O 1
ATOM 683 N N . PRO A 1 87 ? -7.406 -19.549 -13.626 1.00 88.94 87 PRO A N 1
ATOM 684 C CA . PRO A 1 87 ? -7.794 -18.456 -12.752 1.00 88.94 87 PRO A CA 1
ATOM 685 C C . PRO A 1 87 ? -7.189 -18.655 -11.366 1.00 88.94 87 PRO A C 1
ATOM 687 O O . PRO A 1 87 ? -7.323 -19.706 -10.737 1.00 88.94 87 PRO A O 1
ATOM 690 N N . THR A 1 88 ? -6.495 -17.628 -10.892 1.00 93.44 88 THR A N 1
ATOM 691 C CA . THR A 1 88 ? -5.873 -17.615 -9.569 1.00 93.44 88 THR A CA 1
ATOM 692 C C . THR A 1 88 ? -6.559 -16.554 -8.728 1.00 93.44 88 THR A C 1
ATOM 694 O O . THR A 1 88 ? -6.748 -15.426 -9.184 1.00 93.44 88 THR A O 1
ATOM 697 N N . SER A 1 89 ? -6.899 -16.885 -7.489 1.00 95.38 89 SER A N 1
ATOM 698 C CA . SER A 1 89 ? -7.413 -15.918 -6.521 1.00 95.38 89 SER A CA 1
ATOM 699 C C . SER A 1 89 ? -6.387 -15.622 -5.434 1.00 95.38 89 SER A C 1
ATOM 701 O O . SER A 1 89 ? -5.347 -16.278 -5.329 1.00 95.38 89 SER A O 1
ATOM 703 N N . ARG A 1 90 ? -6.662 -14.599 -4.628 1.00 95.56 90 ARG A N 1
ATOM 704 C CA . ARG A 1 90 ? -5.909 -14.261 -3.426 1.00 95.56 90 ARG A CA 1
ATOM 705 C C . ARG A 1 90 ? -6.827 -14.026 -2.233 1.00 95.56 90 ARG A C 1
ATOM 707 O O . ARG A 1 90 ? -7.955 -13.570 -2.409 1.00 95.56 90 ARG A O 1
ATOM 714 N N . MET A 1 91 ? -6.285 -14.215 -1.037 1.00 96.94 91 MET A N 1
ATOM 715 C CA . MET A 1 91 ? -6.821 -13.712 0.230 1.00 96.94 91 MET A CA 1
ATOM 716 C C . MET A 1 91 ? -5.663 -13.226 1.098 1.00 96.94 91 MET A C 1
ATOM 718 O O . MET A 1 91 ? -4.627 -13.885 1.156 1.00 96.94 91 MET A O 1
ATOM 722 N N . PHE A 1 92 ? -5.821 -12.086 1.765 1.00 97.56 92 PHE A N 1
ATOM 723 C CA . PHE A 1 92 ? -4.911 -11.699 2.837 1.00 97.56 92 PHE A CA 1
ATOM 724 C C . PHE A 1 92 ? -5.136 -12.587 4.059 1.00 97.56 92 PHE A C 1
ATOM 726 O O . PHE A 1 92 ? -6.242 -13.070 4.291 1.00 97.56 92 PHE A O 1
ATOM 733 N N . CYS A 1 93 ? -4.079 -12.800 4.829 1.00 96.69 93 CYS A N 1
ATOM 734 C CA . CYS A 1 93 ? -4.097 -13.608 6.035 1.00 96.69 93 CYS A CA 1
ATOM 735 C C . CYS A 1 93 ? -3.628 -12.787 7.229 1.00 96.69 93 CYS A C 1
ATOM 737 O O . CYS A 1 93 ? -2.727 -11.954 7.102 1.00 96.69 93 CYS A O 1
ATOM 739 N N . ASP A 1 94 ? -4.219 -13.067 8.383 1.00 95.56 94 ASP A N 1
ATOM 740 C CA . ASP A 1 94 ? -3.625 -12.710 9.666 1.00 95.56 94 ASP A CA 1
ATOM 741 C C . ASP A 1 94 ? -2.671 -13.825 10.099 1.00 95.56 94 ASP A C 1
ATOM 743 O O . ASP A 1 94 ? -2.888 -14.998 9.784 1.00 95.56 94 ASP A O 1
ATOM 747 N N . ILE A 1 95 ? -1.617 -13.465 10.825 1.00 93.81 95 ILE A N 1
ATOM 748 C CA . ILE A 1 95 ? -0.676 -14.447 11.371 1.00 93.81 95 ILE A CA 1
ATOM 749 C C . ILE A 1 95 ? -1.066 -14.736 12.820 1.00 93.81 95 ILE A C 1
ATOM 751 O O . ILE A 1 95 ? -1.117 -13.816 13.641 1.00 93.81 95 ILE A O 1
ATOM 755 N N . LEU A 1 96 ? -1.298 -16.005 13.146 1.00 93.12 96 LEU A N 1
ATOM 756 C CA . LEU A 1 96 ? -1.600 -16.479 14.495 1.00 93.12 96 LEU A CA 1
ATOM 757 C C . LEU A 1 96 ? -0.441 -17.317 15.052 1.00 93.12 96 LEU A C 1
ATOM 759 O O . LEU A 1 96 ? 0.350 -17.897 14.303 1.00 93.12 96 LEU A O 1
ATOM 763 N N . THR A 1 97 ? -0.333 -17.364 16.375 1.00 90.31 97 THR A N 1
ATOM 764 C CA . THR A 1 97 ? 0.537 -18.306 17.087 1.00 90.31 97 THR A CA 1
ATOM 765 C C . THR A 1 97 ? -0.035 -19.730 17.002 1.00 90.31 97 THR A C 1
ATOM 767 O O . THR A 1 97 ? -1.214 -19.887 16.676 1.00 90.31 97 THR A O 1
ATOM 770 N N . PRO A 1 98 ? 0.741 -20.777 17.344 1.00 87.44 98 PRO A N 1
ATOM 771 C CA . PRO A 1 98 ? 0.226 -22.149 17.457 1.00 87.44 98 PRO A CA 1
ATOM 772 C C . PRO A 1 98 ? -0.974 -22.300 18.393 1.00 87.44 98 PRO A C 1
ATOM 774 O O . PRO A 1 98 ? -1.804 -23.179 18.195 1.00 87.44 98 PRO A O 1
ATOM 777 N N . ASP A 1 99 ? -1.076 -21.427 19.397 1.00 88.31 99 ASP A N 1
ATOM 778 C CA . ASP A 1 99 ? -2.193 -21.402 20.346 1.00 88.31 99 ASP A CA 1
ATOM 779 C C . ASP A 1 99 ? -3.462 -20.743 19.762 1.00 88.31 99 ASP A C 1
ATOM 781 O O . ASP A 1 99 ? -4.478 -20.651 20.447 1.00 88.31 99 ASP A O 1
ATOM 785 N N . GLY A 1 100 ? -3.412 -20.255 18.516 1.00 89.88 100 GLY A N 1
ATOM 786 C CA . GLY A 1 100 ? -4.513 -19.563 17.839 1.00 89.88 100 GLY A CA 1
ATOM 787 C C . GLY A 1 100 ? -4.617 -18.066 18.154 1.00 89.88 100 GLY A C 1
ATOM 788 O O . GLY A 1 100 ? -5.553 -17.404 17.706 1.00 89.88 100 GLY A O 1
ATOM 789 N N . GLU A 1 101 ? -3.663 -17.498 18.894 1.00 92.19 101 GLU A N 1
ATOM 790 C CA . GLU A 1 101 ? -3.688 -16.084 19.277 1.00 92.19 101 GLU A CA 1
ATOM 791 C C . GLU A 1 101 ? -3.084 -15.181 18.185 1.00 92.19 101 GLU A C 1
ATOM 793 O O . GLU A 1 101 ? -2.070 -15.537 17.581 1.00 92.19 101 GLU A O 1
ATOM 798 N N . PRO A 1 102 ? -3.622 -13.971 17.936 1.00 93.25 102 PRO A N 1
ATOM 799 C CA . PRO A 1 102 ? -3.064 -13.059 16.940 1.00 93.25 102 PRO A CA 1
ATOM 800 C C . PRO A 1 102 ? -1.615 -12.661 17.239 1.00 93.25 102 PRO A C 1
ATOM 802 O O . PRO A 1 102 ? -1.317 -12.075 18.286 1.00 93.25 102 PRO A O 1
ATOM 805 N N . SER A 1 103 ? -0.714 -12.884 16.281 1.00 90.62 103 SER A N 1
ATOM 806 C CA . SER A 1 103 ? 0.708 -12.595 16.452 1.00 90.62 103 SER A CA 1
ATOM 807 C C . SER A 1 103 ? 0.939 -11.104 16.727 1.00 90.62 103 SER A C 1
ATOM 809 O O . SER A 1 103 ? 0.467 -10.241 15.977 1.00 90.62 103 SER A O 1
ATOM 811 N N . PRO A 1 104 ? 1.691 -10.737 17.781 1.00 88.50 104 PRO A N 1
ATOM 812 C CA . PRO A 1 104 ? 1.986 -9.339 18.078 1.00 88.50 104 PRO A CA 1
ATOM 813 C C . PRO A 1 104 ? 2.936 -8.698 17.057 1.00 88.50 104 PRO A C 1
ATOM 815 O O . PRO A 1 104 ? 3.004 -7.466 17.005 1.00 88.50 104 PRO A O 1
ATOM 818 N N . ALA A 1 105 ? 3.658 -9.518 16.287 1.00 86.88 105 ALA A N 1
ATOM 819 C CA . ALA A 1 105 ? 4.606 -9.096 15.264 1.00 86.88 105 ALA A CA 1
ATOM 820 C C . ALA A 1 105 ? 3.965 -8.939 13.875 1.00 86.88 105 ALA A C 1
ATOM 822 O O . ALA A 1 105 ? 4.570 -8.312 13.011 1.00 86.88 105 ALA A O 1
ATOM 823 N N . ASP A 1 106 ? 2.740 -9.439 13.672 1.00 91.31 106 ASP A N 1
ATOM 824 C CA . ASP A 1 106 ? 1.991 -9.241 12.431 1.00 91.31 106 ASP A CA 1
ATOM 825 C C . ASP A 1 106 ? 1.648 -7.752 12.227 1.00 91.31 106 ASP A C 1
ATOM 827 O O . ASP A 1 106 ? 0.875 -7.178 13.011 1.00 91.31 106 ASP A O 1
ATOM 831 N N . PRO A 1 107 ? 2.169 -7.101 11.168 1.00 92.38 107 PRO A N 1
ATOM 832 C CA . PRO A 1 107 ? 1.870 -5.705 10.878 1.00 92.38 107 PRO A CA 1
ATOM 833 C C . PRO A 1 107 ? 0.370 -5.434 10.701 1.00 92.38 107 PRO A C 1
ATOM 835 O O . PRO A 1 107 ? -0.107 -4.360 11.092 1.00 92.38 107 PRO A O 1
ATOM 838 N N . ARG A 1 108 ? -0.382 -6.391 10.139 1.00 95.25 108 ARG A N 1
ATOM 839 C CA . ARG A 1 108 ? -1.829 -6.271 9.926 1.00 95.25 108 ARG A CA 1
ATOM 840 C C . ARG A 1 108 ? -2.569 -6.278 11.263 1.00 95.25 108 ARG A C 1
ATOM 842 O O . ARG A 1 108 ? -3.358 -5.368 11.529 1.00 95.25 108 ARG A O 1
ATOM 849 N N . ASN A 1 109 ? -2.230 -7.198 12.167 1.00 95.38 109 ASN A N 1
ATOM 850 C CA . ASN A 1 109 ? -2.747 -7.203 13.539 1.00 95.38 109 ASN A CA 1
ATOM 851 C C . ASN A 1 109 ? -2.372 -5.930 14.331 1.00 95.38 109 ASN A C 1
ATOM 853 O O . ASN A 1 109 ? -3.194 -5.365 15.060 1.00 95.38 109 ASN A O 1
ATOM 857 N N . VAL A 1 110 ? -1.151 -5.406 14.163 1.00 95.12 110 VAL A N 1
ATOM 858 C CA . VAL A 1 110 ? -0.734 -4.133 14.786 1.00 95.12 110 VAL A CA 1
ATOM 859 C C . VAL A 1 110 ? -1.648 -2.972 14.358 1.00 95.12 110 VAL A C 1
ATOM 861 O O . VAL A 1 110 ? -1.971 -2.104 15.184 1.00 95.12 110 VAL A O 1
ATOM 864 N N . LEU A 1 111 ? -2.114 -2.964 13.103 1.00 95.75 111 LEU A N 1
ATOM 865 C CA . LEU A 1 111 ? -3.115 -2.009 12.619 1.00 95.75 111 LEU A CA 1
ATOM 866 C C . LEU A 1 111 ? -4.485 -2.236 13.214 1.00 95.75 111 LEU A C 1
ATOM 868 O O . LEU A 1 111 ? -5.044 -1.288 13.763 1.00 95.75 111 LEU A O 1
ATOM 872 N N . LYS A 1 112 ? -4.984 -3.470 13.191 1.00 96.88 112 LYS A N 1
ATOM 873 C CA . LYS A 1 112 ? -6.280 -3.816 13.785 1.00 96.88 112 LYS A CA 1
ATOM 874 C C . LYS A 1 112 ? -6.372 -3.361 15.240 1.00 96.88 112 LYS A C 1
ATOM 876 O O . LYS A 1 112 ? -7.306 -2.654 15.604 1.00 96.88 112 LYS A O 1
ATOM 881 N N . ARG A 1 113 ? -5.343 -3.631 16.051 1.00 96.69 113 ARG A N 1
ATOM 882 C CA . ARG A 1 113 ? -5.279 -3.185 17.454 1.00 96.69 113 ARG A CA 1
ATOM 883 C C . ARG A 1 113 ? -5.231 -1.662 17.602 1.00 96.69 113 ARG A C 1
ATOM 885 O O . ARG A 1 113 ? -5.771 -1.113 18.558 1.00 96.69 113 ARG A O 1
ATOM 892 N N . THR A 1 114 ? -4.577 -0.961 16.677 1.00 95.50 114 THR A N 1
ATOM 893 C CA . THR A 1 114 ? -4.568 0.510 16.667 1.00 95.50 114 THR A CA 1
ATOM 894 C C . THR A 1 114 ? -5.953 1.068 16.340 1.00 95.50 114 THR A C 1
ATOM 896 O O . THR A 1 114 ? -6.412 1.990 17.011 1.00 95.50 114 THR A O 1
ATOM 899 N N . LEU A 1 115 ? -6.620 0.507 15.330 1.00 96.56 115 LEU A N 1
ATOM 900 C CA . LEU A 1 115 ? -7.953 0.927 14.908 1.00 96.56 115 LEU A CA 1
ATOM 901 C C . LEU A 1 115 ? -9.009 0.603 15.963 1.00 96.56 115 LEU A C 1
ATOM 903 O O . LEU A 1 115 ? -9.867 1.439 16.213 1.00 96.56 115 LEU A O 1
ATOM 907 N N . ALA A 1 116 ? -8.886 -0.529 16.660 1.00 97.06 116 ALA A N 1
ATOM 908 C CA . ALA A 1 116 ? -9.735 -0.863 17.802 1.00 97.06 116 ALA A CA 1
ATOM 909 C C . ALA A 1 116 ? -9.662 0.213 18.898 1.00 97.06 116 ALA A C 1
ATOM 911 O O . ALA A 1 116 ? -10.692 0.676 19.374 1.00 97.06 116 ALA A O 1
ATOM 912 N N . ARG A 1 117 ? -8.461 0.712 19.222 1.00 97.31 117 ARG A N 1
ATOM 913 C CA . ARG A 1 117 ? -8.295 1.816 20.187 1.00 97.31 117 ARG A CA 1
ATOM 914 C C . ARG A 1 117 ? -8.914 3.129 19.704 1.00 97.31 117 ARG A C 1
ATOM 916 O O . ARG A 1 117 ? -9.407 3.899 20.518 1.00 97.31 117 ARG A O 1
ATOM 923 N N . ALA A 1 118 ? -8.873 3.407 18.400 1.00 95.31 118 ALA A N 1
ATOM 924 C CA . ALA A 1 118 ? -9.562 4.568 17.837 1.00 95.31 118 ALA A CA 1
ATOM 925 C C . ALA A 1 118 ? -11.090 4.401 17.913 1.00 95.31 118 ALA A C 1
ATOM 927 O O . ALA A 1 118 ? -11.784 5.342 18.293 1.00 95.31 118 ALA A O 1
ATOM 928 N N . ALA A 1 119 ? -11.596 3.195 17.646 1.00 96.62 119 ALA A N 1
ATOM 929 C CA . ALA A 1 119 ? -13.013 2.861 17.749 1.00 96.62 119 ALA A CA 1
ATOM 930 C C . ALA A 1 119 ? -13.528 2.934 19.198 1.00 96.62 119 ALA A C 1
ATOM 932 O O . ALA A 1 119 ? -14.602 3.479 19.429 1.00 96.62 119 ALA A O 1
ATOM 933 N N . GLU A 1 120 ? -12.743 2.488 20.187 1.00 97.50 120 GLU A N 1
ATOM 934 C CA . GLU A 1 120 ? -13.031 2.667 21.624 1.00 97.50 120 GLU A CA 1
ATOM 935 C C . GLU A 1 120 ? -13.163 4.148 22.017 1.00 97.50 120 GLU A C 1
ATOM 937 O O . GLU A 1 120 ? -13.890 4.488 22.949 1.00 97.50 120 GLU A O 1
ATOM 942 N N . MET A 1 121 ? -12.477 5.039 21.297 1.00 96.25 121 MET A N 1
ATOM 943 C CA . MET A 1 121 ? -12.586 6.491 21.458 1.00 96.25 121 MET A CA 1
ATOM 944 C C . MET A 1 121 ? -13.744 7.108 20.652 1.00 96.25 121 MET A C 1
ATOM 946 O O . MET A 1 121 ? -13.909 8.324 20.693 1.00 96.25 121 MET A O 1
ATOM 950 N N . GLY A 1 122 ? -14.532 6.302 19.932 1.00 96.62 122 GLY A N 1
ATOM 951 C CA . GLY A 1 122 ? -15.659 6.746 19.106 1.00 96.62 122 GLY A CA 1
ATOM 952 C C . GLY A 1 122 ? -15.304 7.112 17.662 1.00 96.62 122 GLY A C 1
ATOM 953 O O . GLY A 1 122 ? -16.160 7.631 16.948 1.00 96.62 122 GLY A O 1
ATOM 954 N N . PHE A 1 123 ? -14.072 6.845 17.212 1.00 97.12 123 PHE A N 1
ATOM 955 C CA . PHE A 1 123 ? -13.595 7.260 15.892 1.00 97.12 123 PHE A CA 1
ATOM 956 C C . PHE A 1 123 ? -13.464 6.107 14.895 1.00 97.12 123 PHE A C 1
ATOM 958 O O . PHE A 1 123 ? -12.884 5.064 15.193 1.00 97.12 123 PHE A O 1
ATOM 965 N N . THR A 1 124 ? -13.870 6.365 13.653 1.00 96.25 124 THR A N 1
ATOM 966 C CA . THR A 1 124 ? -13.478 5.581 12.473 1.00 96.25 124 THR A CA 1
ATOM 967 C C . THR A 1 124 ? -12.368 6.314 11.724 1.00 96.25 124 THR A C 1
ATOM 969 O O . THR A 1 124 ? -12.432 7.531 11.554 1.00 96.25 124 THR A O 1
ATOM 972 N N . CYS A 1 125 ? -11.332 5.594 11.292 1.00 95.88 125 CYS A N 1
ATOM 973 C CA . CYS A 1 125 ? -10.168 6.176 10.623 1.00 95.88 125 CYS A CA 1
ATOM 974 C C . CYS A 1 125 ? -10.152 5.816 9.136 1.00 95.88 125 CYS A C 1
ATOM 976 O O . CYS A 1 125 ? -10.073 4.638 8.783 1.00 95.88 125 CYS A O 1
ATOM 978 N N . TYR A 1 126 ? -10.162 6.843 8.290 1.00 95.75 126 TYR A N 1
ATOM 979 C CA . TYR A 1 126 ? -10.011 6.720 6.845 1.00 95.75 126 TYR A CA 1
ATOM 980 C C . TYR A 1 126 ? -8.662 7.273 6.404 1.00 95.75 126 TYR A C 1
ATOM 982 O O . TYR A 1 126 ? -8.157 8.254 6.967 1.00 95.75 126 TYR A O 1
ATOM 990 N N . THR A 1 127 ? -8.093 6.648 5.378 1.00 95.25 127 THR A N 1
ATOM 991 C CA . THR A 1 127 ? -6.827 7.064 4.782 1.00 95.25 127 THR A CA 1
ATOM 992 C C . THR A 1 127 ? -6.923 7.152 3.269 1.00 95.25 127 THR A C 1
ATOM 994 O O . THR A 1 127 ? -7.597 6.349 2.632 1.00 95.25 127 THR A O 1
ATOM 997 N N . HIS A 1 128 ? -6.222 8.131 2.701 1.00 93.06 128 HIS A N 1
ATOM 998 C CA . HIS A 1 128 ? -6.076 8.331 1.261 1.00 93.06 128 HIS A CA 1
ATOM 999 C C . HIS A 1 128 ? -4.577 8.389 0.938 1.00 93.06 128 HIS A C 1
ATOM 1001 O O . HIS A 1 128 ? -3.904 9.324 1.397 1.00 93.06 128 HIS A O 1
ATOM 1007 N N . PRO A 1 129 ? -4.025 7.389 0.232 1.00 92.31 129 PRO A N 1
ATOM 1008 C CA . PRO A 1 129 ? -2.621 7.367 -0.144 1.00 92.31 129 PRO A CA 1
ATOM 1009 C C . PRO A 1 129 ? -2.387 7.942 -1.551 1.00 92.31 129 PRO A C 1
ATOM 1011 O O . PRO A 1 129 ? -3.004 7.504 -2.519 1.00 92.31 129 PRO A O 1
ATOM 1014 N N . GLU A 1 130 ? -1.430 8.858 -1.649 1.00 93.56 130 GLU A N 1
ATOM 1015 C CA . GLU A 1 130 ? -0.783 9.283 -2.898 1.00 93.56 130 GLU A CA 1
ATOM 1016 C C . GLU A 1 130 ? 0.514 8.477 -3.018 1.00 93.56 130 GLU A C 1
ATOM 1018 O O . GLU A 1 130 ? 1.350 8.538 -2.106 1.00 93.56 130 GLU A O 1
ATOM 1023 N N . ILE A 1 131 ? 0.670 7.653 -4.058 1.00 95.75 131 ILE A N 1
ATOM 1024 C CA . ILE A 1 131 ? 1.784 6.698 -4.152 1.00 95.75 131 ILE A CA 1
ATOM 1025 C C . ILE A 1 131 ? 2.642 7.023 -5.370 1.00 95.75 131 ILE A C 1
ATOM 1027 O O . ILE A 1 131 ? 2.269 6.744 -6.511 1.00 95.75 131 ILE A O 1
ATOM 1031 N N . GLU A 1 132 ? 3.838 7.543 -5.108 1.00 96.06 132 GLU A N 1
ATOM 1032 C CA . GLU A 1 132 ? 4.824 7.835 -6.140 1.00 96.06 132 GLU A CA 1
ATOM 1033 C C . GLU A 1 132 ? 5.724 6.617 -6.402 1.00 96.06 132 GLU A C 1
ATOM 1035 O O . GLU A 1 132 ? 6.112 5.877 -5.488 1.00 96.06 132 GLU A O 1
ATOM 1040 N N . PHE A 1 133 ? 6.122 6.434 -7.658 1.00 97.25 133 PHE A N 1
ATOM 1041 C CA . PHE A 1 133 ? 7.067 5.402 -8.078 1.00 97.25 133 PHE A CA 1
ATOM 1042 C C . PHE A 1 133 ? 7.827 5.822 -9.336 1.00 97.25 133 PHE A C 1
ATOM 1044 O O . PHE A 1 133 ? 7.413 6.718 -10.068 1.00 97.25 133 PHE A O 1
ATOM 1051 N N . TYR A 1 134 ? 8.953 5.163 -9.594 1.00 97.19 134 TYR A N 1
ATOM 1052 C CA . TYR A 1 134 ? 9.710 5.330 -10.832 1.00 97.19 134 TYR A CA 1
ATOM 1053 C C . TYR A 1 134 ? 9.488 4.145 -11.760 1.00 97.19 134 TYR A C 1
ATOM 1055 O O . TYR A 1 134 ? 9.463 2.999 -11.305 1.00 97.19 134 TYR A O 1
ATOM 1063 N N . LEU A 1 135 ? 9.381 4.434 -13.053 1.00 96.88 135 LEU A N 1
ATOM 1064 C CA . LEU A 1 135 ? 9.417 3.454 -14.125 1.00 96.88 135 LEU A CA 1
ATOM 1065 C C . LEU A 1 135 ? 10.755 3.581 -14.864 1.00 96.88 135 LEU A C 1
ATOM 1067 O O . LEU A 1 135 ? 11.124 4.653 -15.346 1.00 96.88 135 LEU A O 1
ATOM 1071 N N . LEU A 1 136 ? 11.495 2.481 -14.899 1.00 96.56 136 LEU A N 1
ATOM 1072 C CA . LEU A 1 136 ? 12.837 2.372 -15.460 1.00 96.56 136 LEU A CA 1
ATOM 1073 C C . LEU A 1 136 ? 12.830 1.367 -16.614 1.00 96.56 136 LEU A C 1
ATOM 1075 O O . LEU A 1 136 ? 11.972 0.488 -16.655 1.00 96.56 136 LEU A O 1
ATOM 1079 N N . GLU A 1 137 ? 13.793 1.459 -17.525 1.00 95.00 137 GLU A N 1
ATOM 1080 C CA . GLU A 1 137 ? 13.927 0.485 -18.618 1.00 95.00 137 GLU A CA 1
ATOM 1081 C C . GLU A 1 137 ? 14.261 -0.920 -18.093 1.00 95.00 137 GLU A C 1
ATOM 1083 O O . GLU A 1 137 ? 13.785 -1.922 -18.616 1.00 95.00 137 GLU A O 1
ATOM 1088 N N . SER A 1 138 ? 15.069 -1.014 -17.032 1.00 94.00 138 SER A N 1
ATOM 1089 C CA . SER A 1 138 ? 15.413 -2.287 -16.394 1.00 94.00 138 SER A CA 1
ATOM 1090 C C . SER A 1 138 ? 15.838 -2.102 -14.935 1.00 94.00 138 SER A C 1
ATOM 1092 O O . SER A 1 138 ? 15.961 -0.980 -14.440 1.00 94.00 138 SER A O 1
ATOM 1094 N N . ASP A 1 139 ? 16.070 -3.215 -14.240 1.00 91.44 139 ASP A N 1
ATOM 1095 C CA . ASP A 1 139 ? 16.682 -3.243 -12.908 1.00 91.44 139 ASP A CA 1
ATOM 1096 C C . ASP A 1 139 ? 18.207 -3.021 -12.942 1.00 91.44 139 ASP A C 1
ATOM 1098 O O . ASP A 1 139 ? 18.831 -2.816 -11.897 1.00 91.44 139 ASP A O 1
ATOM 1102 N N . ARG A 1 140 ? 18.815 -3.047 -14.135 1.00 92.44 140 ARG A N 1
ATOM 1103 C CA . ARG A 1 140 ? 20.246 -2.832 -14.338 1.00 92.44 140 ARG A CA 1
ATOM 1104 C C . ARG A 1 140 ? 20.554 -1.348 -14.452 1.00 92.44 140 ARG A C 1
ATOM 1106 O O . ARG A 1 140 ? 19.823 -0.574 -15.065 1.00 92.44 140 ARG A O 1
ATOM 1113 N N . LEU A 1 141 ? 21.691 -0.971 -13.881 1.00 92.19 141 LEU A N 1
ATOM 1114 C CA . LEU A 1 141 ? 22.240 0.368 -14.038 1.00 92.19 141 LEU A CA 1
ATOM 1115 C C . LEU A 1 141 ? 22.813 0.536 -15.448 1.00 92.19 141 LEU A C 1
ATOM 1117 O O . LEU A 1 141 ? 23.341 -0.412 -16.037 1.00 92.19 141 LEU A O 1
ATOM 1121 N N . GLY A 1 142 ? 22.715 1.755 -15.966 1.00 89.81 142 GLY A N 1
ATOM 1122 C CA . GLY A 1 142 ? 23.324 2.165 -17.218 1.00 89.81 142 GLY A CA 1
ATOM 1123 C C . GLY A 1 142 ? 24.853 2.245 -17.142 1.00 89.81 142 GLY A C 1
ATOM 1124 O O . GLY A 1 142 ? 25.453 2.029 -16.084 1.00 89.81 142 GLY A O 1
ATOM 1125 N N . PRO A 1 143 ? 25.514 2.572 -18.267 1.00 87.62 143 PRO A N 1
ATOM 1126 C CA . PRO A 1 143 ? 26.976 2.649 -18.355 1.00 87.62 143 PRO A CA 1
ATOM 1127 C C . PRO A 1 143 ? 27.620 3.658 -17.393 1.00 87.62 143 PRO A C 1
ATOM 1129 O O . PRO A 1 143 ? 28.785 3.516 -17.032 1.00 87.62 143 PRO A O 1
ATOM 1132 N N . ASP A 1 144 ? 26.867 4.676 -16.985 1.00 87.81 144 ASP A N 1
ATOM 1133 C CA . ASP A 1 144 ? 27.251 5.713 -16.027 1.00 87.81 144 ASP A CA 1
ATOM 1134 C C . ASP A 1 144 ? 26.993 5.316 -14.560 1.00 87.81 144 ASP A C 1
ATOM 1136 O O . ASP A 1 144 ? 27.281 6.087 -13.644 1.00 87.81 144 ASP A O 1
ATOM 1140 N N . GLY A 1 145 ? 26.462 4.112 -14.323 1.00 88.94 145 GLY A N 1
ATOM 1141 C CA . GLY A 1 145 ? 26.076 3.635 -13.000 1.00 88.94 145 GLY A CA 1
ATOM 1142 C C . GLY A 1 145 ? 24.765 4.235 -12.480 1.00 88.94 145 GLY A C 1
ATOM 1143 O O . GLY A 1 145 ? 24.466 4.066 -11.297 1.00 88.94 145 GLY A O 1
ATOM 1144 N N . ALA A 1 146 ? 23.978 4.918 -13.320 1.00 90.31 146 ALA A N 1
ATOM 1145 C CA . ALA A 1 146 ? 22.667 5.447 -12.957 1.00 90.31 146 ALA A CA 1
ATOM 1146 C C . ALA A 1 146 ? 21.527 4.561 -13.497 1.00 90.31 146 ALA A C 1
ATOM 1148 O O . ALA A 1 146 ? 21.689 3.896 -14.520 1.00 90.31 146 ALA A O 1
ATOM 1149 N N . PRO A 1 147 ? 20.355 4.518 -12.838 1.00 93.94 147 PRO A N 1
ATOM 1150 C CA . PRO A 1 147 ? 19.169 3.905 -13.432 1.00 93.94 147 PRO A CA 1
ATOM 1151 C C . PRO A 1 147 ? 18.759 4.638 -14.720 1.00 93.94 147 PRO A C 1
ATOM 1153 O O . PRO A 1 147 ? 18.958 5.844 -14.827 1.00 93.94 147 PRO A O 1
ATOM 1156 N N . ILE A 1 148 ? 18.148 3.939 -15.678 1.00 95.69 148 ILE A N 1
ATOM 1157 C CA . ILE A 1 148 ? 17.686 4.552 -16.935 1.00 95.69 148 ILE A CA 1
ATOM 1158 C C . ILE A 1 148 ? 16.158 4.713 -16.871 1.00 95.69 148 ILE A C 1
ATOM 1160 O O . ILE A 1 148 ? 15.462 3.697 -16.801 1.00 95.69 148 ILE A O 1
ATOM 1164 N N . PRO A 1 149 ? 15.614 5.946 -16.830 1.00 95.06 149 PRO A N 1
ATOM 1165 C CA . PRO A 1 149 ? 14.171 6.172 -16.813 1.00 95.06 149 PRO A CA 1
ATOM 1166 C C . PRO A 1 149 ? 13.560 5.915 -18.195 1.00 95.06 149 PRO A C 1
ATOM 1168 O O . PRO A 1 149 ? 14.206 6.160 -19.209 1.00 95.06 149 PRO A O 1
ATOM 1171 N N . VAL A 1 150 ? 12.301 5.473 -18.240 1.00 94.25 150 VAL A N 1
ATOM 1172 C CA . VAL A 1 150 ? 11.609 5.189 -19.518 1.00 94.25 150 VAL A CA 1
ATOM 1173 C C . VAL A 1 150 ? 11.281 6.435 -20.345 1.00 94.25 150 VAL A C 1
ATOM 1175 O O . VAL A 1 150 ? 10.991 6.334 -21.534 1.00 94.25 150 VAL A O 1
ATOM 1178 N N . ASP A 1 151 ? 11.284 7.611 -19.716 1.00 93.12 151 ASP A N 1
ATOM 1179 C CA . ASP A 1 151 ? 11.084 8.901 -20.364 1.00 93.12 151 ASP A CA 1
ATOM 1180 C C . ASP A 1 151 ? 11.719 10.042 -19.551 1.00 93.12 151 ASP A C 1
ATOM 1182 O O . ASP A 1 151 ? 12.326 9.835 -18.500 1.00 93.12 151 ASP A O 1
ATOM 1186 N N . GLN A 1 152 ? 11.588 11.262 -20.074 1.00 91.75 152 GLN A N 1
ATOM 1187 C CA . GLN A 1 152 ? 12.062 12.505 -19.457 1.00 91.75 152 GLN A CA 1
ATOM 1188 C C . GLN A 1 152 ? 10.896 13.450 -19.114 1.00 91.75 152 GLN A C 1
ATOM 1190 O O . GLN A 1 152 ? 11.088 14.664 -19.063 1.00 91.75 152 GLN A O 1
ATOM 1195 N N . GLY A 1 153 ? 9.680 12.913 -18.945 1.00 88.81 153 GLY A N 1
ATOM 1196 C CA . GLY A 1 153 ? 8.497 13.712 -18.624 1.00 88.81 153 GLY A CA 1
ATOM 1197 C C . GLY A 1 153 ? 8.605 14.359 -17.242 1.00 88.81 153 GLY A C 1
ATOM 1198 O O . GLY A 1 153 ? 9.166 13.767 -16.319 1.00 88.81 153 GLY A O 1
ATOM 1199 N N . GLY A 1 154 ? 8.082 15.577 -17.110 1.00 89.62 154 GLY A N 1
ATOM 1200 C CA . GLY A 1 154 ? 8.000 16.318 -15.857 1.00 89.62 154 GLY A CA 1
ATOM 1201 C C . GLY A 1 154 ? 6.576 16.426 -15.308 1.00 89.62 154 GLY A C 1
ATOM 1202 O O . GLY A 1 154 ? 5.630 15.791 -15.774 1.00 89.62 154 GLY A O 1
ATOM 1203 N N . TYR A 1 155 ? 6.417 17.265 -14.285 1.00 91.69 155 TYR A N 1
ATOM 1204 C CA . TYR A 1 155 ? 5.188 17.358 -13.500 1.00 91.69 155 TYR A CA 1
ATOM 1205 C C . TYR A 1 155 ? 3.965 17.743 -14.344 1.00 91.69 155 TYR A C 1
ATOM 1207 O O . TYR A 1 155 ? 3.923 18.828 -14.920 1.00 91.69 155 TYR A O 1
ATOM 1215 N N . PHE A 1 156 ? 2.953 16.867 -14.361 1.00 91.19 156 PHE A N 1
ATOM 1216 C CA . PHE A 1 156 ? 1.744 16.973 -15.196 1.00 91.19 156 PHE A CA 1
ATOM 1217 C C . PHE A 1 156 ? 1.975 17.028 -16.712 1.00 91.19 156 PHE A C 1
ATOM 1219 O O . PHE A 1 156 ? 1.037 17.333 -17.455 1.00 91.19 156 PHE A O 1
ATOM 1226 N N . ASP A 1 157 ? 3.168 16.687 -17.196 1.00 88.56 157 ASP A N 1
ATOM 1227 C CA . ASP A 1 157 ? 3.412 16.681 -18.630 1.00 88.56 157 ASP A CA 1
ATOM 1228 C C . ASP A 1 157 ? 2.526 15.643 -19.326 1.00 88.56 157 ASP A C 1
ATOM 1230 O O . ASP A 1 157 ? 2.416 14.477 -18.930 1.00 88.56 157 ASP A O 1
ATOM 1234 N N . HIS A 1 158 ? 1.891 16.086 -20.406 1.00 86.75 158 HIS A N 1
ATOM 1235 C CA . HIS A 1 158 ? 1.229 15.207 -21.350 1.00 86.75 158 HIS A CA 1
ATOM 1236 C C . HIS A 1 158 ? 2.208 14.904 -22.482 1.00 86.75 158 HIS A C 1
ATOM 1238 O O . HIS A 1 158 ? 2.479 15.773 -23.309 1.00 86.75 158 HIS A O 1
ATOM 1244 N N . VAL A 1 159 ? 2.745 13.683 -22.504 1.00 84.38 159 VAL A N 1
ATOM 1245 C CA . VAL A 1 159 ? 3.692 13.217 -23.524 1.00 84.38 159 VAL A CA 1
ATOM 1246 C C . VAL A 1 159 ? 2.917 12.413 -24.577 1.00 84.38 159 VAL A C 1
ATOM 1248 O O . VAL A 1 159 ? 2.505 11.288 -24.283 1.00 84.38 159 VAL A O 1
ATOM 1251 N N . PRO A 1 160 ? 2.684 12.944 -25.795 1.00 82.12 160 PRO A N 1
ATOM 1252 C CA . PRO A 1 160 ? 1.951 12.217 -26.830 1.00 82.12 160 PRO A CA 1
ATOM 1253 C C . PRO A 1 160 ? 2.663 10.911 -27.197 1.00 82.12 160 PRO A C 1
ATOM 1255 O O . PRO A 1 160 ? 3.842 10.925 -27.541 1.00 82.12 160 PRO A O 1
ATOM 1258 N N . GLY A 1 161 ? 1.951 9.781 -27.118 1.00 79.06 161 GLY A N 1
ATOM 1259 C CA . GLY A 1 161 ? 2.542 8.453 -27.337 1.00 79.06 161 GLY A CA 1
ATOM 1260 C C . GLY A 1 161 ? 3.549 8.029 -26.259 1.00 79.06 161 GLY A C 1
ATOM 1261 O O . GLY A 1 161 ? 4.366 7.146 -26.502 1.00 79.06 161 GLY A O 1
ATOM 1262 N N . GLY A 1 162 ? 3.529 8.675 -25.089 1.00 83.50 162 GLY A N 1
ATOM 1263 C CA . GLY A 1 162 ? 4.446 8.390 -23.992 1.00 83.50 162 GLY A CA 1
ATOM 1264 C C . GLY A 1 162 ? 4.178 7.034 -23.339 1.00 83.50 162 GLY A C 1
ATOM 1265 O O . GLY A 1 162 ? 3.053 6.740 -22.926 1.00 83.50 162 GLY A O 1
ATOM 1266 N N . VAL A 1 163 ? 5.243 6.247 -23.169 1.00 87.56 163 VAL A N 1
ATOM 1267 C CA . VAL A 1 163 ? 5.217 4.911 -22.548 1.00 87.56 163 VAL A CA 1
ATOM 1268 C C . VAL A 1 163 ? 4.562 4.950 -21.164 1.00 87.56 163 VAL A C 1
ATOM 1270 O O . VAL A 1 163 ? 3.696 4.134 -20.856 1.00 87.56 163 VAL A O 1
ATOM 1273 N N . ALA A 1 164 ? 4.901 5.945 -20.342 1.00 89.19 164 ALA A N 1
ATOM 1274 C CA . ALA A 1 164 ? 4.366 6.064 -18.991 1.00 89.19 164 ALA A CA 1
ATOM 1275 C C . ALA A 1 164 ? 2.857 6.371 -18.942 1.00 89.19 164 ALA A C 1
ATOM 1277 O O . ALA A 1 164 ? 2.178 5.948 -18.006 1.00 89.19 164 ALA A O 1
ATOM 1278 N N . GLN A 1 165 ? 2.288 7.060 -19.938 1.00 89.75 165 GLN A N 1
ATOM 1279 C CA . GLN A 1 165 ? 0.842 7.304 -19.975 1.00 89.75 165 GLN A CA 1
ATOM 1280 C C . GLN A 1 165 ? 0.065 6.006 -20.236 1.00 89.75 165 GLN A C 1
ATOM 1282 O O . GLN A 1 165 ? -0.924 5.725 -19.551 1.00 89.75 165 GLN A O 1
ATOM 1287 N N . ASP A 1 166 ? 0.514 5.212 -21.208 1.00 91.62 166 ASP A N 1
ATOM 1288 C CA . ASP A 1 166 ? -0.083 3.914 -21.531 1.00 91.62 166 ASP A CA 1
ATOM 1289 C C . ASP A 1 166 ? 0.099 2.908 -20.388 1.00 91.62 166 ASP A C 1
ATOM 1291 O O . ASP A 1 166 ? -0.830 2.163 -20.049 1.00 91.62 166 ASP A O 1
ATOM 1295 N N . PHE A 1 167 ? 1.259 2.957 -19.730 1.00 95.31 167 PHE A N 1
ATOM 1296 C CA . PHE A 1 167 ? 1.536 2.221 -18.505 1.00 95.31 167 PHE A CA 1
ATOM 1297 C C . PHE A 1 167 ? 0.531 2.564 -17.397 1.00 95.31 167 PHE A C 1
ATOM 1299 O O . PHE A 1 167 ? -0.172 1.675 -16.910 1.00 95.31 167 PHE A O 1
ATOM 1306 N N . ARG A 1 168 ? 0.395 3.852 -17.032 1.00 94.88 168 ARG A N 1
ATOM 1307 C CA . ARG A 1 168 ? -0.539 4.293 -15.978 1.00 94.88 168 ARG A CA 1
ATOM 1308 C C . ARG A 1 168 ? -1.973 3.888 -16.307 1.00 94.88 168 ARG A C 1
ATOM 1310 O O . ARG A 1 168 ? -2.649 3.350 -15.439 1.00 94.88 168 ARG A O 1
ATOM 1317 N N . ARG A 1 169 ? -2.425 4.052 -17.558 1.00 94.25 169 ARG A N 1
ATOM 1318 C CA . ARG A 1 169 ? -3.765 3.609 -17.990 1.00 94.25 169 ARG A CA 1
ATOM 1319 C C . ARG A 1 169 ? -3.978 2.110 -17.757 1.00 94.25 169 ARG A C 1
ATOM 1321 O O . ARG A 1 169 ? -5.027 1.712 -17.262 1.00 94.25 169 ARG A O 1
ATOM 1328 N N . THR A 1 170 ? -2.987 1.286 -18.093 1.00 95.56 170 THR A N 1
ATOM 1329 C CA . THR A 1 170 ? -3.059 -0.172 -17.905 1.00 95.56 170 THR A CA 1
ATOM 1330 C C . THR A 1 170 ? -3.131 -0.539 -16.423 1.00 95.56 170 THR A C 1
ATOM 1332 O O . THR A 1 170 ? -3.965 -1.355 -16.033 1.00 95.56 170 THR A O 1
ATOM 1335 N N . VAL A 1 171 ? -2.312 0.109 -15.587 1.00 96.88 171 VAL A N 1
ATOM 1336 C CA . VAL A 1 171 ? -2.351 -0.058 -14.127 1.00 96.88 171 VAL A CA 1
ATOM 1337 C C . VAL A 1 171 ? -3.718 0.331 -13.566 1.00 96.88 171 VAL A C 1
ATOM 1339 O O . VAL A 1 171 ? -4.294 -0.450 -12.815 1.00 96.88 171 VAL A O 1
ATOM 1342 N N . VAL A 1 172 ? -4.262 1.491 -13.946 1.00 96.38 172 VAL A N 1
ATOM 1343 C CA . VAL A 1 172 ? -5.574 1.965 -13.472 1.00 96.38 172 VAL A CA 1
ATOM 1344 C C . VAL A 1 172 ? -6.678 0.969 -13.822 1.00 96.38 172 VAL A C 1
ATOM 1346 O O . VAL A 1 172 ? -7.394 0.532 -12.926 1.00 96.38 172 VAL A O 1
ATOM 1349 N N . ASN A 1 173 ? -6.753 0.516 -15.076 1.00 95.44 173 ASN A N 1
ATOM 1350 C CA . ASN A 1 173 ? -7.746 -0.481 -15.492 1.00 95.44 173 ASN A CA 1
ATOM 1351 C C . ASN A 1 173 ? -7.622 -1.790 -14.688 1.00 95.44 173 ASN A C 1
ATOM 1353 O O . ASN A 1 173 ? -8.620 -2.408 -14.315 1.00 95.44 173 ASN A O 1
ATOM 1357 N N . MET A 1 174 ? -6.390 -2.223 -14.401 1.00 95.31 174 MET A N 1
ATOM 1358 C CA . MET A 1 174 ? -6.144 -3.433 -13.617 1.00 95.31 174 MET A CA 1
ATOM 1359 C C . MET A 1 174 ? -6.545 -3.257 -12.147 1.00 95.31 174 MET A C 1
ATOM 1361 O O . MET A 1 174 ? -7.146 -4.168 -11.579 1.00 95.31 174 MET A O 1
ATOM 1365 N N . LEU A 1 175 ? -6.283 -2.094 -11.544 1.00 95.88 175 LEU A N 1
ATOM 1366 C CA . LEU A 1 175 ? -6.732 -1.751 -10.189 1.00 95.88 175 LEU A CA 1
ATOM 1367 C C . LEU A 1 175 ? -8.260 -1.730 -10.086 1.00 95.88 175 LEU A C 1
ATOM 1369 O O . LEU A 1 175 ? -8.818 -2.334 -9.170 1.00 95.88 175 LEU A O 1
ATOM 1373 N N . GLU A 1 176 ? -8.936 -1.116 -11.056 1.00 94.50 176 GLU A N 1
ATOM 1374 C CA . GLU A 1 176 ? -10.399 -1.072 -11.100 1.00 94.50 176 GLU A CA 1
ATOM 1375 C C . GLU A 1 176 ? -11.004 -2.477 -11.216 1.00 94.50 176 GLU A C 1
ATOM 1377 O O . GLU A 1 176 ? -11.968 -2.794 -10.519 1.00 94.50 176 GLU A O 1
ATOM 1382 N N . SER A 1 177 ? -10.393 -3.366 -12.009 1.00 92.50 177 SER A N 1
ATOM 1383 C CA . SER A 1 177 ? -10.848 -4.759 -12.139 1.00 92.50 177 SER A CA 1
ATOM 1384 C C . SER A 1 177 ? -10.723 -5.583 -10.847 1.00 92.50 177 SER A C 1
ATOM 1386 O O . SER A 1 177 ? -11.432 -6.576 -10.678 1.00 92.50 177 SER A O 1
ATOM 1388 N N . VAL A 1 178 ? -9.865 -5.156 -9.910 1.00 92.94 178 VAL A N 1
ATOM 1389 C CA . VAL A 1 178 ? -9.740 -5.741 -8.563 1.00 92.94 178 VAL A CA 1
ATOM 1390 C C . VAL A 1 178 ? -10.434 -4.906 -7.482 1.00 92.94 178 VAL A C 1
ATOM 1392 O O . VAL A 1 178 ? -10.178 -5.101 -6.297 1.00 92.94 178 VAL A O 1
ATOM 1395 N N . GLY A 1 179 ? -11.306 -3.975 -7.879 1.00 92.44 179 GLY A N 1
ATOM 1396 C CA . GLY A 1 179 ? -12.139 -3.189 -6.969 1.00 92.44 179 GLY A CA 1
ATOM 1397 C C . GLY A 1 179 ? -11.430 -2.022 -6.278 1.00 92.44 179 GLY A C 1
ATOM 1398 O O . GLY A 1 179 ? -11.983 -1.446 -5.343 1.00 92.44 179 GLY A O 1
ATOM 1399 N N . ILE A 1 180 ? -10.227 -1.642 -6.717 1.00 95.06 180 ILE A N 1
ATOM 1400 C CA . ILE A 1 180 ? -9.485 -0.505 -6.163 1.00 95.06 180 ILE A CA 1
ATOM 1401 C C . ILE A 1 180 ? -9.760 0.727 -7.025 1.00 95.06 180 ILE A C 1
ATOM 1403 O O . ILE A 1 180 ? -9.322 0.816 -8.168 1.00 95.06 180 ILE A O 1
ATOM 1407 N N . SER A 1 181 ? -10.485 1.693 -6.460 1.00 92.25 181 SER A N 1
ATOM 1408 C CA . SER A 1 181 ? -10.816 2.942 -7.150 1.00 92.25 181 SER A CA 1
ATOM 1409 C C . SER A 1 181 ? -9.641 3.920 -7.140 1.00 92.25 181 SER A C 1
ATOM 1411 O O . SER A 1 181 ? -9.104 4.249 -6.079 1.00 92.25 181 SER A O 1
ATOM 1413 N N . VAL A 1 182 ? -9.289 4.431 -8.316 1.00 93.12 182 VAL A N 1
ATOM 1414 C CA . VAL A 1 182 ? -8.253 5.455 -8.506 1.00 93.12 182 VAL A CA 1
ATOM 1415 C C . VAL A 1 182 ? -8.907 6.837 -8.574 1.00 93.12 182 VAL A C 1
ATOM 1417 O O . VAL A 1 182 ? -9.986 6.993 -9.144 1.00 93.12 182 VAL A O 1
ATOM 1420 N N . GLU A 1 183 ? -8.284 7.846 -7.966 1.00 90.56 183 GLU A N 1
ATOM 1421 C CA . GLU A 1 183 ? -8.744 9.234 -8.046 1.00 90.56 183 GLU A CA 1
ATOM 1422 C C . GLU A 1 183 ? -8.049 10.000 -9.176 1.00 90.56 183 GLU A C 1
ATOM 1424 O O . GLU A 1 183 ? -8.726 10.545 -10.050 1.00 90.56 183 GLU A O 1
ATOM 1429 N N . PHE A 1 184 ? -6.715 9.998 -9.194 1.00 88.62 184 PHE A N 1
ATOM 1430 C CA . PHE A 1 184 ? -5.909 10.678 -10.207 1.00 88.62 184 PHE A CA 1
ATOM 1431 C C . PHE A 1 184 ? -4.680 9.846 -10.590 1.00 88.62 184 PHE A C 1
ATOM 1433 O O . PHE A 1 184 ? -4.247 8.957 -9.861 1.00 88.62 184 PHE A O 1
ATOM 1440 N N . SER A 1 185 ? -4.110 10.137 -11.760 1.00 93.31 185 SER A N 1
ATOM 1441 C CA . SER A 1 185 ? -2.789 9.640 -12.149 1.00 93.31 185 SER A CA 1
ATOM 1442 C C . SER A 1 185 ? -2.072 10.675 -13.010 1.00 93.31 185 SER A C 1
ATOM 1444 O O . SER A 1 185 ? -2.694 11.295 -13.879 1.00 93.31 185 SER A O 1
ATOM 1446 N N . HIS A 1 186 ? -0.774 10.880 -12.788 1.00 93.69 186 HIS A N 1
ATOM 1447 C CA . HIS A 1 186 ? 0.013 11.859 -13.541 1.00 93.69 186 HIS A CA 1
ATOM 1448 C C . HIS A 1 186 ? 1.517 11.559 -13.520 1.00 93.69 186 HIS A C 1
ATOM 1450 O O . HIS A 1 186 ? 1.994 10.698 -12.780 1.00 93.69 186 HIS A O 1
ATOM 1456 N N . HIS A 1 187 ? 2.264 12.277 -14.365 1.00 93.69 187 HIS A N 1
ATOM 1457 C CA . HIS A 1 187 ? 3.714 12.379 -14.226 1.00 93.69 187 HIS A CA 1
ATOM 1458 C C . HIS A 1 187 ? 4.085 13.242 -13.029 1.00 93.69 187 HIS A C 1
ATOM 1460 O O . HIS A 1 187 ? 3.469 14.284 -12.783 1.00 93.69 187 HIS A O 1
ATOM 1466 N N . GLU A 1 188 ? 5.119 12.812 -12.319 1.00 91.81 188 GLU A N 1
ATOM 1467 C CA . GLU A 1 188 ? 5.708 13.557 -11.214 1.00 91.81 188 GLU A CA 1
ATOM 1468 C C . GLU A 1 188 ? 6.947 14.352 -11.675 1.00 91.81 188 GLU A C 1
ATOM 1470 O O . GLU A 1 188 ? 7.236 14.468 -12.862 1.00 91.81 188 GLU A O 1
ATOM 1475 N N . ASN A 1 189 ? 7.652 14.987 -10.741 1.00 90.00 189 ASN A N 1
ATOM 1476 C CA . ASN A 1 189 ? 8.720 15.945 -11.026 1.00 90.00 189 ASN A CA 1
ATOM 1477 C C . ASN A 1 189 ? 10.025 15.309 -11.551 1.00 90.00 189 ASN A C 1
ATOM 1479 O O . ASN A 1 189 ? 10.882 16.029 -12.067 1.00 90.00 189 ASN A O 1
ATOM 1483 N N . GLY A 1 190 ? 10.237 14.008 -11.343 1.00 89.69 190 GLY A N 1
ATOM 1484 C CA . GLY A 1 190 ? 11.413 13.276 -11.815 1.00 89.69 190 GLY A CA 1
ATOM 1485 C C . GLY A 1 190 ? 11.195 12.574 -13.164 1.00 89.69 190 GLY A C 1
ATOM 1486 O O . GLY A 1 190 ? 10.070 12.189 -13.473 1.00 89.69 190 GLY A O 1
ATOM 1487 N N . PRO A 1 191 ? 12.264 12.335 -13.946 1.00 92.56 191 PRO A N 1
ATOM 1488 C CA . PRO A 1 191 ? 12.163 11.628 -15.223 1.00 92.56 191 PRO A CA 1
ATOM 1489 C C . PRO A 1 191 ? 11.711 10.178 -15.009 1.00 92.56 191 PRO A C 1
ATOM 1491 O O . PRO A 1 191 ? 12.256 9.477 -14.153 1.00 92.56 191 PRO A O 1
ATOM 1494 N N . GLY A 1 192 ? 10.689 9.725 -15.739 1.00 93.31 192 GLY A N 1
ATOM 1495 C CA . GLY A 1 192 ? 10.060 8.422 -15.508 1.00 93.31 192 GLY A CA 1
ATOM 1496 C C . GLY A 1 192 ? 9.356 8.292 -14.147 1.00 93.31 192 GLY A C 1
ATOM 1497 O O . GLY A 1 192 ? 8.966 7.183 -13.766 1.00 93.31 192 GLY A O 1
ATOM 1498 N N . GLN A 1 193 ? 9.188 9.384 -13.391 1.00 96.00 193 GLN A N 1
ATOM 1499 C CA . GLN A 1 193 ? 8.453 9.382 -12.128 1.00 96.00 193 GLN A CA 1
ATOM 1500 C C . GLN A 1 193 ? 6.952 9.511 -12.390 1.00 96.00 193 GLN A C 1
ATOM 1502 O O . GLN A 1 193 ? 6.492 10.307 -13.212 1.00 96.00 193 GLN A O 1
ATOM 1507 N N . ASN A 1 194 ? 6.184 8.715 -11.661 1.00 96.50 194 ASN A N 1
ATOM 1508 C CA . ASN A 1 194 ? 4.748 8.582 -11.803 1.00 96.50 194 ASN A CA 1
ATOM 1509 C C . ASN A 1 194 ? 4.082 8.608 -10.428 1.00 96.50 194 ASN A C 1
ATOM 1511 O O . ASN A 1 194 ? 4.661 8.139 -9.447 1.00 96.50 194 ASN A O 1
ATOM 1515 N N . GLU A 1 195 ? 2.849 9.096 -10.387 1.00 96.19 195 GLU A N 1
ATOM 1516 C CA . GLU A 1 195 ? 1.981 9.068 -9.212 1.00 96.19 195 GLU A CA 1
ATOM 1517 C C . GLU A 1 195 ? 0.602 8.542 -9.610 1.00 96.19 195 GLU A C 1
ATOM 1519 O O . GLU A 1 195 ? 0.081 8.854 -10.690 1.00 96.19 195 GLU A O 1
ATOM 1524 N N . ILE A 1 196 ? 0.042 7.685 -8.757 1.00 96.25 196 ILE A N 1
ATOM 1525 C CA . ILE A 1 196 ? -1.344 7.228 -8.845 1.00 96.25 196 ILE A CA 1
ATOM 1526 C C . ILE A 1 196 ? -1.954 7.346 -7.450 1.00 96.25 196 ILE A C 1
ATOM 1528 O O . ILE A 1 196 ? -1.461 6.738 -6.495 1.00 96.25 196 ILE A O 1
ATOM 1532 N N . ASP A 1 197 ? -3.052 8.089 -7.370 1.00 94.06 197 ASP A N 1
ATOM 1533 C CA . ASP A 1 197 ? -3.764 8.372 -6.130 1.00 94.06 197 ASP A CA 1
ATOM 1534 C C . ASP A 1 197 ? -4.929 7.413 -5.976 1.00 94.06 197 ASP A C 1
ATOM 1536 O O . ASP A 1 197 ? -5.770 7.285 -6.871 1.00 94.06 197 ASP A O 1
ATOM 1540 N N . LEU A 1 198 ? -5.004 6.739 -4.834 1.00 94.00 198 LEU A N 1
ATOM 1541 C CA . LEU A 1 198 ? -6.130 5.859 -4.542 1.00 94.00 198 LEU A CA 1
ATOM 1542 C C . LEU A 1 198 ? -7.219 6.642 -3.816 1.00 94.00 198 LEU A C 1
ATOM 1544 O O . LEU A 1 198 ? -6.937 7.463 -2.943 1.00 94.00 198 LEU A O 1
ATOM 1548 N N . ARG A 1 199 ? -8.483 6.334 -4.117 1.00 93.19 199 ARG A N 1
ATOM 1549 C CA . ARG A 1 199 ? -9.607 6.840 -3.322 1.00 93.19 199 ARG A CA 1
ATOM 1550 C C . ARG A 1 199 ? -9.440 6.445 -1.855 1.00 93.19 199 ARG A C 1
ATOM 1552 O O . ARG A 1 199 ? -8.859 5.409 -1.530 1.00 93.19 199 ARG A O 1
ATOM 1559 N N . TYR A 1 200 ? -9.990 7.274 -0.971 1.00 91.38 200 TYR A N 1
ATOM 1560 C CA . TYR A 1 200 ? -9.964 6.986 0.456 1.00 91.38 200 TYR A CA 1
ATOM 1561 C C . TYR A 1 200 ? -10.750 5.708 0.772 1.00 91.38 200 TYR A C 1
ATOM 1563 O O . TYR A 1 200 ? -11.812 5.460 0.201 1.00 91.38 200 TYR A O 1
ATOM 1571 N N . ALA A 1 201 ? -10.244 4.934 1.722 1.00 94.25 201 ALA A N 1
ATOM 1572 C CA . ALA A 1 201 ? -10.923 3.778 2.296 1.00 94.25 201 ALA A CA 1
ATOM 1573 C C . ALA A 1 201 ? -10.642 3.718 3.803 1.00 94.25 201 ALA A C 1
ATOM 1575 O O . ALA A 1 201 ? -9.901 4.557 4.340 1.00 94.25 201 ALA A O 1
ATOM 1576 N N . ASP A 1 202 ? -11.267 2.774 4.511 1.00 94.31 202 ASP A N 1
ATOM 1577 C CA . ASP A 1 202 ? -10.884 2.525 5.898 1.00 94.31 202 ASP A CA 1
ATOM 1578 C C . ASP A 1 202 ? -9.401 2.135 5.961 1.00 94.31 202 ASP A C 1
ATOM 1580 O O . ASP A 1 202 ? -8.832 1.574 5.023 1.00 94.31 202 ASP A O 1
ATOM 1584 N N . ALA A 1 203 ? -8.739 2.472 7.064 1.00 94.88 203 ALA A N 1
ATOM 1585 C CA . ALA A 1 203 ? -7.287 2.370 7.130 1.00 94.88 203 ALA A CA 1
ATOM 1586 C C . ALA A 1 203 ? -6.738 0.945 6.919 1.00 94.88 203 ALA A C 1
ATOM 1588 O O . ALA A 1 203 ? -5.608 0.816 6.440 1.00 94.88 203 ALA A O 1
ATOM 1589 N N . LEU A 1 204 ? -7.497 -0.102 7.271 1.00 95.88 204 LEU A N 1
ATOM 1590 C CA . LEU A 1 204 ? -7.082 -1.490 7.062 1.00 95.88 204 LEU A CA 1
ATOM 1591 C C . LEU A 1 204 ? -7.200 -1.862 5.582 1.00 95.88 204 LEU A C 1
ATOM 1593 O O . LEU A 1 204 ? -6.220 -2.323 4.998 1.00 95.88 204 LEU A O 1
ATOM 1597 N N . GLN A 1 205 ? -8.346 -1.570 4.962 1.00 96.06 205 GLN A N 1
ATOM 1598 C CA . GLN A 1 205 ? -8.546 -1.776 3.531 1.00 96.06 205 GLN A CA 1
ATOM 1599 C C . GLN A 1 205 ? -7.530 -0.985 2.702 1.00 96.06 205 GLN A C 1
ATOM 1601 O O . GLN A 1 205 ? -6.970 -1.518 1.748 1.00 96.06 205 GLN A O 1
ATOM 1606 N N . THR A 1 206 ? -7.211 0.255 3.080 1.00 95.75 206 THR A N 1
ATOM 1607 C CA . THR A 1 206 ? -6.165 1.035 2.408 1.00 95.75 206 THR A CA 1
ATOM 1608 C C . THR A 1 206 ? -4.800 0.346 2.482 1.00 95.75 206 THR A C 1
ATOM 1610 O O . THR A 1 206 ? -4.063 0.356 1.497 1.00 95.75 206 THR A O 1
ATOM 1613 N N . ALA A 1 207 ? -4.439 -0.272 3.612 1.00 95.75 207 ALA A N 1
ATOM 1614 C CA . ALA A 1 207 ? -3.168 -0.987 3.729 1.00 95.75 207 ALA A CA 1
ATOM 1615 C C . ALA A 1 207 ? -3.108 -2.216 2.801 1.00 95.75 207 ALA A C 1
ATOM 1617 O O . ALA A 1 207 ? -2.110 -2.404 2.097 1.00 95.75 207 ALA A O 1
ATOM 1618 N N . ASP A 1 208 ? -4.195 -2.989 2.737 1.00 96.44 208 ASP A N 1
ATOM 1619 C CA . ASP A 1 208 ? -4.343 -4.141 1.837 1.00 96.44 208 ASP A CA 1
ATOM 1620 C C . ASP A 1 208 ? -4.343 -3.690 0.351 1.00 96.44 208 ASP A C 1
ATOM 1622 O O . ASP A 1 208 ? -3.702 -4.305 -0.515 1.00 96.44 208 ASP A O 1
ATOM 1626 N N . ASN A 1 209 ? -4.976 -2.547 0.055 1.00 96.38 209 ASN A N 1
ATOM 1627 C CA . ASN A 1 209 ? -4.985 -1.919 -1.267 1.00 96.38 209 ASN A CA 1
ATOM 1628 C C . ASN A 1 209 ? -3.589 -1.461 -1.695 1.00 96.38 209 ASN A C 1
ATOM 1630 O O . ASN A 1 209 ? -3.220 -1.688 -2.842 1.00 96.38 209 ASN A O 1
ATOM 1634 N N . ILE A 1 210 ? -2.779 -0.883 -0.799 1.00 96.31 210 ILE A N 1
ATOM 1635 C CA . ILE A 1 210 ? -1.397 -0.476 -1.115 1.00 96.31 210 ILE A CA 1
ATOM 1636 C C . ILE A 1 210 ? -0.541 -1.696 -1.482 1.00 96.31 210 ILE A C 1
ATOM 1638 O O . ILE A 1 210 ? 0.252 -1.637 -2.426 1.00 96.31 210 ILE A O 1
ATOM 1642 N N . MET A 1 211 ? -0.703 -2.822 -0.780 1.00 96.38 211 MET A N 1
ATOM 1643 C CA . MET A 1 211 ? 0.016 -4.052 -1.131 1.00 96.38 211 MET A CA 1
ATOM 1644 C C . MET A 1 211 ? -0.413 -4.603 -2.488 1.00 96.38 211 MET A C 1
ATOM 1646 O O . MET A 1 211 ? 0.436 -4.981 -3.298 1.00 96.38 211 MET A O 1
ATOM 1650 N N . THR A 1 212 ? -1.715 -4.587 -2.771 1.00 96.62 212 THR A N 1
ATOM 1651 C CA . THR A 1 212 ? -2.239 -4.980 -4.084 1.00 96.62 212 THR A CA 1
ATOM 1652 C C . THR A 1 212 ? -1.741 -4.038 -5.181 1.00 96.62 212 THR A C 1
ATOM 1654 O O . THR A 1 212 ? -1.270 -4.503 -6.215 1.00 96.62 212 THR A O 1
ATOM 1657 N N . PHE A 1 213 ? -1.749 -2.729 -4.929 1.00 97.12 213 PHE A N 1
ATOM 1658 C CA . PHE A 1 213 ? -1.282 -1.694 -5.845 1.00 97.12 213 PHE A CA 1
ATOM 1659 C C . PHE A 1 213 ? 0.172 -1.903 -6.260 1.00 97.12 213 PHE A C 1
ATOM 1661 O O . PHE A 1 213 ? 0.479 -1.941 -7.451 1.00 97.12 213 PHE A O 1
ATOM 1668 N N . ARG A 1 214 ? 1.070 -2.116 -5.290 1.00 96.75 214 ARG A N 1
ATOM 1669 C CA . ARG A 1 214 ? 2.491 -2.372 -5.569 1.00 96.75 214 ARG A CA 1
ATOM 1670 C C . ARG A 1 214 ? 2.688 -3.606 -6.444 1.00 96.75 214 ARG A C 1
ATOM 1672 O O . ARG A 1 214 ? 3.556 -3.595 -7.314 1.00 96.75 214 ARG A O 1
ATOM 1679 N N .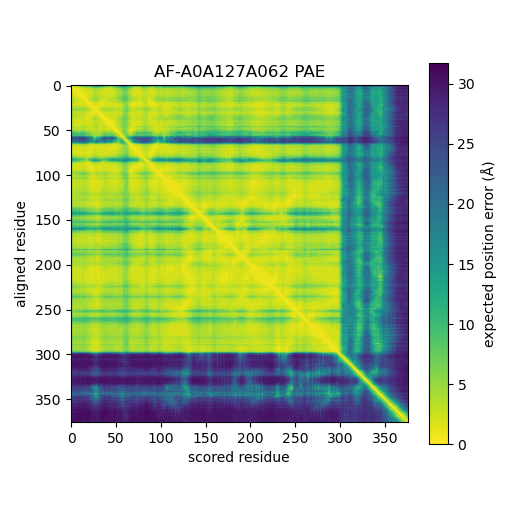 THR A 1 215 ? 1.902 -4.655 -6.210 1.00 96.44 215 THR A N 1
ATOM 1680 C CA . THR A 1 215 ? 1.944 -5.880 -7.014 1.00 96.44 215 THR A CA 1
ATOM 1681 C C . THR A 1 215 ? 1.445 -5.624 -8.429 1.00 96.44 215 THR A C 1
ATOM 1683 O O . THR A 1 215 ? 2.149 -5.968 -9.369 1.00 96.44 215 THR A O 1
ATOM 1686 N N . VAL A 1 216 ? 0.303 -4.951 -8.595 1.00 96.88 216 VAL A N 1
ATOM 1687 C CA . VAL A 1 216 ? -0.253 -4.602 -9.914 1.00 96.88 216 VAL A CA 1
ATOM 1688 C C . VAL A 1 216 ? 0.733 -3.767 -10.728 1.00 96.88 216 VAL A C 1
ATOM 1690 O O . VAL A 1 216 ? 1.036 -4.117 -11.863 1.00 96.88 216 VAL A O 1
ATOM 1693 N N . VAL A 1 217 ? 1.294 -2.706 -10.142 1.00 97.38 217 VAL A N 1
ATOM 1694 C CA . VAL A 1 217 ? 2.284 -1.847 -10.813 1.00 97.38 217 VAL A CA 1
ATOM 1695 C C . VAL A 1 217 ? 3.489 -2.662 -11.291 1.00 97.38 217 VAL A C 1
ATOM 1697 O O . VAL A 1 217 ? 3.941 -2.491 -12.421 1.00 97.38 217 VAL A O 1
ATOM 1700 N N . LYS A 1 218 ? 4.003 -3.575 -10.459 1.00 96.69 218 LYS A N 1
ATOM 1701 C CA . LYS A 1 218 ? 5.135 -4.434 -10.831 1.00 96.69 218 LYS A CA 1
ATOM 1702 C C . LYS A 1 218 ? 4.777 -5.460 -11.905 1.00 96.69 218 LYS A C 1
ATOM 1704 O O . LYS A 1 218 ? 5.573 -5.659 -12.813 1.00 96.69 218 LYS A O 1
ATOM 1709 N N . GLU A 1 219 ? 3.609 -6.089 -11.821 1.00 95.50 219 GLU A N 1
ATOM 1710 C CA . GLU A 1 219 ? 3.144 -7.066 -12.815 1.00 95.50 219 GLU A CA 1
ATOM 1711 C C . GLU A 1 219 ? 2.950 -6.399 -14.185 1.00 95.50 219 GLU A C 1
ATOM 1713 O O . GLU A 1 219 ? 3.443 -6.905 -15.190 1.00 95.50 219 GLU A O 1
ATOM 1718 N N . VAL A 1 220 ? 2.336 -5.210 -14.232 1.00 96.12 220 VAL A N 1
ATOM 1719 C CA . VAL A 1 220 ? 2.204 -4.436 -15.478 1.00 96.12 220 VAL A CA 1
ATOM 1720 C C . VAL A 1 220 ? 3.575 -4.004 -16.009 1.00 96.12 220 VAL A C 1
ATOM 1722 O O . VAL A 1 220 ? 3.801 -4.055 -17.216 1.00 96.12 220 VAL A O 1
ATOM 1725 N N . ALA A 1 221 ? 4.517 -3.630 -15.136 1.00 95.94 221 ALA A N 1
ATOM 1726 C CA . ALA A 1 221 ? 5.869 -3.256 -15.563 1.00 95.94 221 ALA A CA 1
ATOM 1727 C C . ALA A 1 221 ? 6.577 -4.427 -16.241 1.00 95.94 221 ALA A C 1
ATOM 1729 O O . ALA A 1 221 ? 7.088 -4.268 -17.348 1.00 95.94 221 ALA A O 1
ATOM 1730 N N . LEU A 1 222 ? 6.500 -5.618 -15.646 1.00 94.00 222 LEU A N 1
ATOM 1731 C CA . LEU A 1 222 ? 7.051 -6.836 -16.235 1.00 94.00 222 LEU A CA 1
ATOM 1732 C C . LEU A 1 222 ? 6.396 -7.176 -17.583 1.00 94.00 222 LEU A C 1
ATOM 1734 O O . LEU A 1 222 ? 7.104 -7.512 -18.528 1.00 94.00 222 LEU A O 1
ATOM 1738 N N . GLN A 1 223 ? 5.072 -7.033 -17.709 1.00 92.75 223 GLN A N 1
ATOM 1739 C CA . GLN A 1 223 ? 4.357 -7.261 -18.975 1.00 92.75 223 GLN A CA 1
ATOM 1740 C C . GLN A 1 223 ? 4.784 -6.297 -20.091 1.00 92.75 223 GLN A C 1
ATOM 1742 O O . GLN A 1 223 ? 4.738 -6.655 -21.266 1.00 92.75 223 GLN A O 1
ATOM 1747 N N . GLN A 1 224 ? 5.205 -5.084 -19.731 1.00 93.12 224 GLN A N 1
ATOM 1748 C CA . GLN A 1 224 ? 5.636 -4.043 -20.666 1.00 93.12 224 GLN A CA 1
ATOM 1749 C C . GLN A 1 224 ? 7.166 -3.929 -20.774 1.00 93.12 224 GLN A C 1
ATOM 1751 O O . GLN A 1 224 ? 7.668 -2.927 -21.279 1.00 93.12 224 GLN A O 1
ATOM 1756 N N . ASN A 1 225 ? 7.919 -4.941 -20.320 1.00 93.25 225 ASN A N 1
ATOM 1757 C CA . ASN A 1 225 ? 9.391 -4.962 -20.332 1.00 93.25 225 ASN A CA 1
ATOM 1758 C C . ASN A 1 225 ? 10.026 -3.718 -19.686 1.00 93.25 225 ASN A C 1
ATOM 1760 O O . ASN A 1 225 ? 11.030 -3.201 -20.163 1.00 93.25 225 ASN A O 1
ATOM 1764 N N . SER A 1 226 ? 9.410 -3.226 -18.617 1.00 94.94 226 SER A N 1
ATOM 1765 C CA . SER A 1 226 ? 9.890 -2.110 -17.811 1.00 94.94 226 SER A CA 1
ATOM 1766 C C . SER A 1 226 ? 10.071 -2.558 -16.360 1.00 94.94 226 SER A C 1
ATOM 1768 O O . SER A 1 226 ? 9.581 -3.604 -15.931 1.00 94.94 226 SER A O 1
ATOM 1770 N N . TYR A 1 227 ? 10.752 -1.748 -15.563 1.00 96.44 227 TYR A N 1
ATOM 1771 C CA . TYR A 1 227 ? 11.006 -2.016 -14.156 1.00 96.44 227 TYR A CA 1
ATOM 1772 C C . TYR A 1 227 ? 10.435 -0.902 -13.278 1.00 96.44 227 TYR A C 1
ATOM 1774 O O . TYR A 1 227 ? 10.904 0.234 -13.299 1.00 96.44 227 TYR A O 1
ATOM 1782 N N . ALA A 1 228 ? 9.415 -1.228 -12.480 1.00 97.31 228 ALA A N 1
ATOM 1783 C CA . ALA A 1 228 ? 8.830 -0.289 -11.530 1.00 97.31 228 ALA A CA 1
ATOM 1784 C C . ALA A 1 228 ? 9.486 -0.401 -10.147 1.00 97.31 228 ALA A C 1
ATOM 1786 O O . ALA A 1 228 ? 9.551 -1.482 -9.551 1.00 97.31 228 ALA A O 1
ATOM 1787 N N . THR A 1 229 ? 9.909 0.735 -9.591 1.00 96.06 229 THR A N 1
ATOM 1788 C CA . THR A 1 229 ? 10.521 0.812 -8.261 1.00 96.06 229 THR A CA 1
ATOM 1789 C C . THR A 1 229 ? 9.828 1.823 -7.353 1.00 96.06 229 THR A C 1
ATOM 1791 O O . THR A 1 229 ? 9.571 2.966 -7.720 1.00 96.06 229 THR A O 1
ATOM 1794 N N . PHE A 1 230 ? 9.585 1.391 -6.115 1.00 96.19 230 PHE A N 1
ATOM 1795 C CA . PHE A 1 230 ? 9.074 2.203 -5.003 1.00 96.19 230 PHE A CA 1
ATOM 1796 C C . PHE A 1 230 ? 10.212 2.679 -4.086 1.00 96.19 230 PHE A C 1
ATOM 1798 O O . PHE A 1 230 ? 10.015 2.995 -2.912 1.00 96.19 230 PHE A O 1
ATOM 1805 N N . MET A 1 231 ? 11.450 2.640 -4.581 1.00 94.19 231 MET A N 1
ATOM 1806 C CA . MET A 1 231 ? 12.612 3.081 -3.826 1.00 94.19 231 MET A CA 1
ATOM 1807 C C . MET A 1 231 ? 12.480 4.581 -3.496 1.00 94.19 231 MET A C 1
ATOM 1809 O O . MET A 1 231 ? 12.194 5.371 -4.389 1.00 94.19 231 MET A O 1
ATOM 1813 N N . PRO A 1 232 ? 12.741 5.022 -2.249 1.00 92.75 232 PRO A N 1
ATOM 1814 C CA . PRO A 1 232 ? 12.495 6.415 -1.851 1.00 92.75 232 PRO A CA 1
ATOM 1815 C C . PRO A 1 232 ? 13.290 7.475 -2.619 1.00 92.75 232 PRO A C 1
ATOM 1817 O O . PRO A 1 232 ? 12.887 8.629 -2.678 1.00 92.75 232 PRO A O 1
ATOM 1820 N N . LYS A 1 233 ? 14.460 7.113 -3.139 1.00 94.19 233 LYS A N 1
ATOM 1821 C CA . LYS A 1 233 ? 15.414 8.003 -3.804 1.00 94.19 233 LYS A CA 1
ATOM 1822 C C . LYS A 1 233 ? 16.285 7.165 -4.750 1.00 94.19 233 LYS A C 1
ATOM 1824 O O . LYS A 1 233 ? 17.365 6.753 -4.336 1.00 94.19 233 LYS A O 1
ATOM 1829 N N . PRO A 1 234 ? 15.789 6.795 -5.943 1.00 92.31 234 PRO A N 1
ATOM 1830 C CA . PRO A 1 234 ? 16.558 5.985 -6.891 1.00 92.31 234 PRO A CA 1
ATOM 1831 C C . PRO A 1 234 ? 17.640 6.813 -7.597 1.00 92.31 234 PRO A C 1
ATOM 1833 O O . PRO A 1 234 ? 18.725 6.312 -7.867 1.00 92.31 234 PRO A O 1
ATOM 1836 N N . PHE A 1 235 ? 17.375 8.102 -7.816 1.00 91.75 235 PHE A N 1
ATOM 1837 C CA . PHE A 1 235 ? 18.314 9.058 -8.394 1.00 91.75 235 PHE A CA 1
ATOM 1838 C C . PHE A 1 235 ? 18.826 10.029 -7.333 1.00 91.75 235 PHE A C 1
ATOM 1840 O O . PHE A 1 235 ? 18.051 10.580 -6.548 1.00 91.75 235 PHE A O 1
ATOM 1847 N N . SER A 1 236 ? 20.131 10.299 -7.335 1.00 89.38 236 SER A N 1
ATOM 1848 C CA . SER A 1 236 ? 20.734 11.309 -6.457 1.00 89.38 236 SER A CA 1
ATOM 1849 C C . SER A 1 236 ? 20.304 12.730 -6.848 1.00 89.38 236 SER A C 1
ATOM 1851 O O . SER A 1 236 ? 19.944 13.521 -5.973 1.00 89.38 236 SER A O 1
ATOM 1853 N N . ALA A 1 237 ? 20.284 13.025 -8.153 1.00 89.19 237 ALA A N 1
ATOM 1854 C CA . ALA A 1 237 ? 20.024 14.353 -8.713 1.00 89.19 237 ALA A CA 1
ATOM 1855 C C . ALA A 1 237 ? 18.533 14.711 -8.880 1.00 89.19 237 ALA A C 1
ATOM 1857 O O . ALA A 1 237 ? 18.204 15.894 -8.940 1.00 89.19 237 ALA A O 1
ATOM 1858 N N . HIS A 1 238 ? 17.628 13.726 -8.915 1.00 91.06 238 HIS A N 1
ATOM 1859 C CA . HIS A 1 238 ? 16.191 13.942 -9.157 1.00 91.06 238 HIS A CA 1
ATOM 1860 C C . HIS A 1 238 ? 15.346 13.762 -7.889 1.00 91.06 238 HIS A C 1
ATOM 1862 O O . HIS A 1 238 ? 15.839 13.196 -6.909 1.00 91.06 238 HIS A O 1
ATOM 1868 N N . PRO A 1 239 ? 14.094 14.257 -7.842 1.00 91.44 239 PRO A N 1
ATOM 1869 C CA . PRO A 1 239 ? 13.189 14.065 -6.706 1.00 91.44 239 PRO A CA 1
ATOM 1870 C C . PRO A 1 239 ? 13.053 12.594 -6.283 1.00 91.44 239 PRO A C 1
ATOM 1872 O O . PRO A 1 239 ? 13.222 11.677 -7.078 1.00 91.44 239 PRO A O 1
ATOM 1875 N N . GLY A 1 240 ? 12.818 12.350 -4.996 1.00 92.69 240 GLY A N 1
ATOM 1876 C CA . GLY A 1 240 ? 12.549 10.993 -4.511 1.00 92.69 240 GLY A CA 1
ATOM 1877 C C . GLY A 1 240 ? 11.056 10.676 -4.518 1.00 92.69 240 GLY A C 1
ATOM 1878 O O . GLY A 1 240 ? 10.260 11.601 -4.618 1.00 92.69 240 GLY A O 1
ATOM 1879 N N . SER A 1 241 ? 10.701 9.404 -4.334 1.00 93.88 241 SER A N 1
ATOM 1880 C CA . SER A 1 241 ? 9.312 8.944 -4.270 1.00 93.88 241 SER A CA 1
ATOM 1881 C C . SER A 1 241 ? 8.740 8.973 -2.848 1.00 93.88 241 SER A C 1
ATOM 1883 O O . SER A 1 241 ? 9.311 8.412 -1.897 1.00 93.88 241 SER A O 1
ATOM 1885 N N . GLY A 1 242 ? 7.607 9.654 -2.709 1.00 92.31 242 GLY A N 1
ATOM 1886 C CA . GLY A 1 242 ? 6.742 9.725 -1.538 1.00 92.31 242 GLY A CA 1
ATOM 1887 C C . GLY A 1 242 ? 5.647 8.661 -1.491 1.00 92.31 242 GLY A C 1
ATOM 1888 O O . GLY A 1 242 ? 5.263 8.077 -2.496 1.00 92.31 242 GLY A O 1
ATOM 1889 N N . MET A 1 243 ? 5.129 8.421 -0.288 1.00 94.62 243 MET A N 1
ATOM 1890 C CA . MET A 1 243 ? 3.764 7.933 -0.121 1.00 94.62 243 MET A CA 1
ATOM 1891 C C . MET A 1 243 ? 3.043 8.895 0.808 1.00 94.62 243 MET A C 1
ATOM 1893 O O . MET A 1 243 ? 3.131 8.750 2.030 1.00 94.62 243 MET A O 1
ATOM 1897 N N . HIS A 1 244 ? 2.414 9.937 0.278 1.00 92.25 244 HIS A N 1
ATOM 1898 C CA . HIS A 1 244 ? 1.691 10.854 1.149 1.00 92.25 244 HIS A CA 1
ATOM 1899 C C . HIS A 1 244 ? 0.430 10.156 1.642 1.00 92.25 244 HIS A C 1
ATOM 1901 O O . HIS A 1 244 ? -0.310 9.555 0.876 1.00 92.25 244 HIS A O 1
ATOM 1907 N N . THR A 1 245 ? 0.195 10.191 2.949 1.00 91.25 245 THR A N 1
ATOM 1908 C CA . THR A 1 245 ? -1.009 9.591 3.530 1.00 91.25 245 THR A CA 1
ATOM 1909 C C . THR A 1 245 ? -1.822 10.683 4.183 1.00 91.25 245 THR A C 1
ATOM 1911 O O . THR A 1 245 ? -1.367 11.302 5.149 1.00 91.25 245 THR A O 1
ATOM 1914 N N . HIS A 1 246 ? -3.010 10.922 3.647 1.00 93.88 246 HIS A N 1
ATOM 1915 C CA . HIS A 1 246 ? -3.995 11.816 4.238 1.00 93.88 246 HIS A CA 1
ATOM 1916 C C . HIS A 1 246 ? -4.872 11.029 5.197 1.00 93.88 246 HIS A C 1
ATOM 1918 O O . HIS A 1 246 ? -5.343 9.948 4.858 1.00 93.88 246 HIS A O 1
ATOM 1924 N N . PHE A 1 247 ? -5.076 11.573 6.391 1.00 94.38 247 PHE A N 1
ATOM 1925 C CA . PHE A 1 247 ? -5.888 10.974 7.444 1.00 94.38 247 PHE A CA 1
ATOM 1926 C C . PHE A 1 247 ? -7.130 11.810 7.708 1.00 94.38 247 PHE A C 1
ATOM 1928 O O . PHE A 1 247 ? -7.042 13.038 7.791 1.00 94.38 247 PHE A O 1
ATOM 1935 N N . SER A 1 248 ? -8.246 11.134 7.956 1.00 94.25 248 SER A N 1
ATOM 1936 C CA . SER A 1 248 ? -9.475 11.731 8.478 1.00 94.25 248 SER A CA 1
ATOM 1937 C C . SER A 1 248 ? -10.103 10.814 9.522 1.00 94.25 248 SER A C 1
ATOM 1939 O O . SER A 1 248 ? -10.195 9.604 9.309 1.00 94.25 248 SER A O 1
ATOM 1941 N N . LEU A 1 249 ? -10.544 11.396 10.639 1.00 95.88 249 LEU A N 1
ATOM 1942 C CA . LEU A 1 249 ? -11.331 10.698 11.654 1.00 95.88 249 LEU A CA 1
ATOM 1943 C C . LEU A 1 249 ? -12.805 11.068 11.520 1.00 95.88 249 LEU A C 1
ATOM 1945 O O . LEU A 1 249 ? -13.130 12.227 11.267 1.00 95.88 249 LEU A O 1
ATOM 1949 N N . PHE A 1 250 ? -13.680 10.091 11.717 1.00 96.56 250 PHE A N 1
ATOM 1950 C CA . PHE A 1 250 ? -15.128 10.249 11.660 1.00 96.56 250 PHE A CA 1
ATOM 1951 C C . PHE A 1 250 ? -15.772 9.788 12.963 1.00 96.56 250 PHE A C 1
ATOM 1953 O O . PHE A 1 250 ? -15.378 8.763 13.515 1.00 96.56 250 PHE A O 1
ATOM 1960 N N . GLU A 1 251 ? -16.770 10.534 13.425 1.00 95.06 251 GLU A N 1
ATOM 1961 C CA . GLU A 1 251 ? -17.678 10.149 14.508 1.00 95.06 251 GLU A CA 1
ATOM 1962 C C . GLU A 1 251 ? -19.056 9.909 13.881 1.00 95.06 251 GLU A C 1
ATOM 1964 O O . GLU A 1 251 ? -19.736 10.854 13.465 1.00 95.06 251 GLU A O 1
ATOM 1969 N N . GLY A 1 252 ? -19.437 8.637 13.729 1.00 92.44 252 GLY A N 1
ATOM 1970 C CA . GLY A 1 252 ? -20.547 8.261 12.849 1.00 92.44 252 GLY A CA 1
ATOM 1971 C C . GLY A 1 252 ? -20.280 8.730 11.414 1.00 92.44 252 GLY A C 1
ATOM 1972 O O . GLY A 1 252 ? -19.214 8.464 10.865 1.00 92.44 252 GLY A O 1
ATOM 1973 N N . ASP A 1 253 ? -21.215 9.487 10.838 1.00 91.00 253 ASP A N 1
ATOM 1974 C CA . ASP A 1 253 ? -21.108 10.013 9.468 1.00 91.00 253 ASP A CA 1
ATOM 1975 C C . ASP A 1 253 ? -20.445 11.404 9.385 1.00 91.00 253 ASP A C 1
ATOM 1977 O O . ASP A 1 253 ? -20.311 11.977 8.301 1.00 91.00 253 ASP A O 1
ATOM 1981 N N . SER A 1 254 ? -20.039 11.986 10.519 1.00 93.56 254 SER A N 1
ATOM 1982 C CA . SER A 1 254 ? -19.466 13.334 10.568 1.00 93.56 254 SER A CA 1
ATOM 1983 C C . SER A 1 254 ? -17.941 13.299 10.617 1.00 93.56 254 SER A C 1
ATOM 1985 O O . SER A 1 254 ? -17.355 12.642 11.476 1.00 93.56 254 SER A O 1
ATOM 1987 N N . ASN A 1 255 ? -17.282 14.070 9.746 1.00 95.06 255 ASN A N 1
ATOM 1988 C CA . ASN A 1 255 ? -15.830 14.237 9.790 1.00 95.06 255 ASN A CA 1
ATOM 1989 C C . ASN A 1 255 ? -15.437 15.035 11.046 1.00 95.06 255 ASN A C 1
ATOM 1991 O O . ASN A 1 255 ? -15.662 16.245 11.132 1.00 95.06 255 ASN A O 1
ATOM 1995 N N . ALA A 1 256 ? -14.797 14.354 11.995 1.00 95.94 256 ALA A N 1
ATOM 1996 C CA . ALA A 1 256 ? -14.392 14.893 13.285 1.00 95.94 256 ALA A CA 1
ATOM 1997 C C . ALA A 1 256 ? -13.278 15.942 13.180 1.00 95.94 256 ALA A C 1
ATOM 1999 O O . ALA A 1 256 ? -13.001 16.633 14.158 1.00 95.94 256 ALA A O 1
ATOM 2000 N N . PHE A 1 257 ? -12.609 16.080 12.030 1.00 95.88 257 PHE A N 1
ATOM 2001 C CA . PHE A 1 257 ? -11.577 17.094 11.810 1.00 95.88 257 PHE A CA 1
ATOM 2002 C C . PHE A 1 257 ? -12.117 18.448 11.356 1.00 95.88 257 PHE A C 1
ATOM 2004 O O . PHE A 1 257 ? -11.415 19.452 11.489 1.00 95.88 257 PHE A O 1
ATOM 2011 N N . HIS A 1 258 ? -13.343 18.495 10.847 1.00 94.19 258 HIS A N 1
ATOM 2012 C CA . HIS A 1 258 ? -13.930 19.711 10.306 1.00 94.19 258 HIS A CA 1
ATOM 2013 C C . HIS A 1 258 ? -14.810 20.414 11.346 1.00 94.19 258 HIS A C 1
ATOM 2015 O O . HIS A 1 258 ? -15.729 19.816 11.899 1.00 94.19 258 HIS A O 1
ATOM 2021 N N . GLU A 1 259 ? -14.566 21.704 11.582 1.00 92.69 259 GLU A N 1
ATOM 2022 C CA . GLU A 1 259 ? -15.400 22.536 12.459 1.00 92.69 259 GLU A CA 1
ATOM 2023 C C . GLU A 1 259 ? -15.698 23.881 11.771 1.00 92.69 259 GLU A C 1
ATOM 2025 O O . GLU A 1 259 ? -14.789 24.703 11.597 1.00 92.69 259 GLU A O 1
ATOM 2030 N N . PRO A 1 260 ? -16.953 24.129 11.346 1.00 91.69 260 PRO A N 1
ATOM 2031 C CA . PRO A 1 260 ? -17.336 25.396 10.733 1.00 91.69 260 PRO A CA 1
ATOM 2032 C C . PRO A 1 260 ? -17.089 26.580 11.675 1.00 91.69 260 PRO A C 1
ATOM 2034 O O . PRO A 1 260 ? -17.501 26.560 12.830 1.00 91.69 260 PRO A O 1
ATOM 2037 N N . GLY A 1 261 ? -16.452 27.639 11.173 1.00 89.62 261 GLY A N 1
ATOM 2038 C CA . GLY A 1 261 ? -16.196 28.863 11.945 1.00 89.62 261 GLY A CA 1
ATOM 2039 C C . GLY A 1 261 ? -14.976 28.810 12.872 1.00 89.62 261 GLY A C 1
ATOM 2040 O O . GLY A 1 261 ? -14.573 29.854 13.379 1.00 89.62 261 GLY A O 1
ATOM 2041 N N . ALA A 1 262 ? -14.343 27.645 13.048 1.00 89.50 262 ALA A N 1
ATOM 2042 C CA . ALA A 1 262 ? -13.056 27.543 13.728 1.00 89.50 262 ALA A CA 1
ATOM 2043 C C . ALA A 1 262 ? -11.907 28.078 12.855 1.00 89.50 262 ALA A C 1
ATOM 2045 O O . ALA A 1 262 ? -12.005 28.148 11.624 1.00 89.50 262 ALA A O 1
ATOM 2046 N N . GLU A 1 263 ? -10.781 28.422 13.484 1.00 86.19 263 GLU A N 1
ATOM 2047 C CA . GLU A 1 263 ? -9.565 28.824 12.772 1.00 86.19 263 GLU A CA 1
ATOM 2048 C C . GLU A 1 263 ? -9.136 27.725 11.782 1.00 86.19 263 GLU A C 1
ATOM 2050 O O . GLU A 1 263 ? -9.062 26.543 12.129 1.00 86.19 263 GLU A O 1
ATOM 2055 N N . PHE A 1 264 ? -8.913 28.111 10.521 1.00 89.12 264 PHE A N 1
ATOM 2056 C CA . PHE A 1 264 ? -8.648 27.207 9.390 1.00 89.12 264 PHE A CA 1
ATOM 2057 C C . PHE A 1 264 ? -9.731 26.144 9.117 1.00 89.12 264 PHE A C 1
ATOM 2059 O O . PHE A 1 264 ? -9.488 25.224 8.339 1.00 89.12 264 PHE A O 1
ATOM 2066 N N . GLN A 1 265 ? -10.925 26.281 9.709 1.00 92.06 265 GLN A N 1
ATOM 2067 C CA . GLN A 1 265 ? -12.005 25.281 9.690 1.00 92.06 265 GLN A CA 1
ATOM 2068 C C . GLN A 1 265 ? -11.587 23.932 10.305 1.00 92.06 265 GLN A C 1
ATOM 2070 O O . GLN A 1 265 ? -12.117 22.878 9.949 1.00 92.06 265 GLN A O 1
ATOM 2075 N N . LEU A 1 266 ? -10.610 23.962 11.218 1.00 91.56 266 LEU A N 1
ATOM 2076 C CA . LEU A 1 266 ? -10.105 22.783 11.912 1.00 91.56 266 LEU A CA 1
ATOM 2077 C C . LEU A 1 266 ? -10.776 22.634 13.267 1.00 91.56 266 LEU A C 1
ATOM 2079 O O . LEU A 1 266 ? -10.814 23.577 14.058 1.00 91.56 266 LEU A O 1
ATOM 2083 N N . SER A 1 267 ? -11.222 21.424 13.575 1.00 95.62 267 SER A N 1
ATOM 2084 C CA . SER A 1 267 ? -11.758 21.117 14.891 1.00 95.62 267 SER A CA 1
ATOM 2085 C C . SER A 1 267 ? -10.670 21.048 15.961 1.00 95.62 267 SER A C 1
ATOM 2087 O O . SER A 1 267 ? -9.468 20.926 15.682 1.00 95.62 267 SER A O 1
ATOM 2089 N N . LYS A 1 268 ? -11.082 21.068 17.231 1.00 95.81 268 LYS A N 1
ATOM 2090 C CA . LYS A 1 268 ? -10.169 20.750 18.343 1.00 95.81 268 LYS A CA 1
ATOM 2091 C C . LYS A 1 268 ? -9.559 19.350 18.197 1.00 95.81 268 LYS A C 1
ATOM 2093 O O . LYS A 1 268 ? -8.367 19.183 18.456 1.00 95.81 268 LYS A O 1
ATOM 2098 N N . THR A 1 269 ? -10.344 18.378 17.733 1.00 95.75 269 THR A N 1
ATOM 2099 C CA . THR A 1 269 ? -9.894 17.005 17.468 1.00 95.75 269 THR A CA 1
ATOM 2100 C C . THR A 1 269 ? -8.811 16.973 16.391 1.00 95.75 269 THR A C 1
ATOM 2102 O O . THR A 1 269 ? -7.761 16.373 16.621 1.00 95.75 269 THR A O 1
ATOM 2105 N N . ALA A 1 270 ? -8.984 17.694 15.275 1.00 94.75 270 ALA A N 1
ATOM 2106 C CA . ALA A 1 270 ? -7.955 17.805 14.236 1.00 94.75 270 ALA A CA 1
ATOM 2107 C C . ALA A 1 270 ? -6.651 18.387 14.785 1.00 94.75 270 ALA A C 1
ATOM 2109 O O . ALA A 1 270 ? -5.574 17.836 14.562 1.00 94.75 270 ALA A O 1
ATOM 2110 N N . ARG A 1 271 ? -6.738 19.488 15.542 1.00 94.56 271 ARG A N 1
ATOM 2111 C CA . ARG A 1 271 ? -5.553 20.134 16.124 1.00 94.56 271 ARG A CA 1
ATOM 2112 C C . ARG A 1 271 ? -4.821 19.216 17.100 1.00 94.56 271 ARG A C 1
ATOM 2114 O O . ARG A 1 271 ? -3.595 19.162 17.066 1.00 94.56 271 ARG A O 1
ATOM 2121 N N . HIS A 1 272 ? -5.543 18.471 17.938 1.00 96.25 272 HIS A N 1
ATOM 2122 C CA . HIS A 1 272 ? -4.940 17.481 18.835 1.00 96.25 272 HIS A CA 1
ATOM 2123 C C . HIS A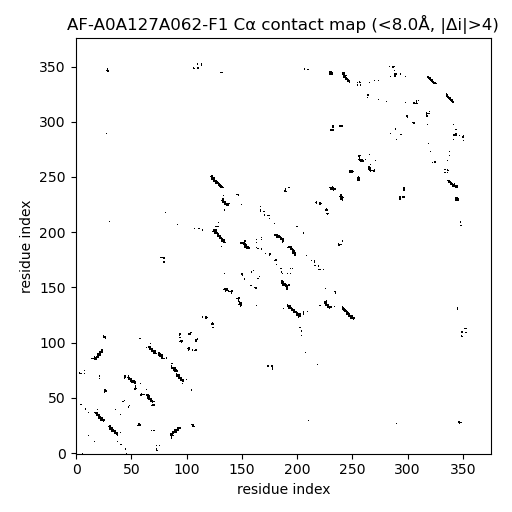 1 272 ? -4.297 16.317 18.074 1.00 96.25 272 HIS A C 1
ATOM 2125 O O . HIS A 1 272 ? -3.198 15.896 18.430 1.00 96.25 272 HIS A O 1
ATOM 2131 N N . PHE A 1 273 ? -4.941 15.828 17.012 1.00 95.44 273 PHE A N 1
ATOM 2132 C CA . PHE A 1 273 ? -4.384 14.784 16.157 1.00 95.44 273 PHE A CA 1
ATOM 2133 C C . PHE A 1 273 ? -3.069 15.238 15.505 1.00 95.44 273 PHE A C 1
ATOM 2135 O O . PHE A 1 273 ? -2.050 14.556 15.615 1.00 95.44 273 PHE A O 1
ATOM 2142 N N . ILE A 1 274 ? -3.059 16.439 14.916 1.00 94.19 274 ILE A N 1
ATOM 2143 C CA . ILE A 1 274 ? -1.859 17.058 14.334 1.00 94.19 274 ILE A CA 1
ATOM 2144 C C . ILE A 1 274 ? -0.775 17.247 15.402 1.00 94.19 274 ILE A C 1
ATOM 2146 O O . ILE A 1 274 ? 0.384 16.910 15.165 1.00 94.19 274 ILE A O 1
ATOM 2150 N N . ALA A 1 275 ? -1.132 17.733 16.595 1.00 95.19 275 ALA A N 1
ATOM 2151 C CA . ALA A 1 275 ? -0.185 17.890 17.696 1.00 95.19 275 ALA A CA 1
ATOM 2152 C C . ALA A 1 275 ? 0.459 16.552 18.098 1.00 95.19 275 ALA A C 1
ATOM 2154 O O . ALA A 1 275 ? 1.664 16.509 18.335 1.00 95.19 275 ALA A O 1
ATOM 2155 N N . 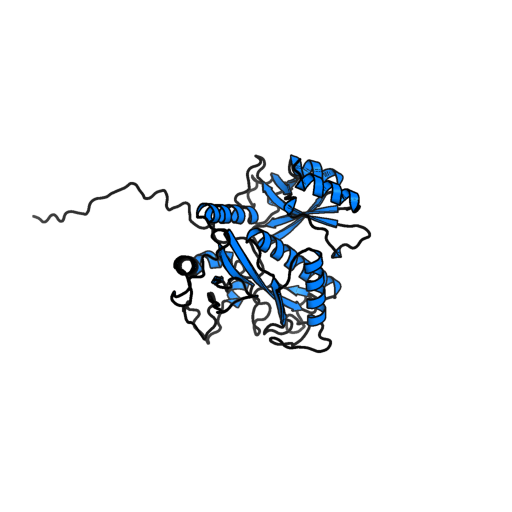GLY A 1 276 ? -0.311 15.459 18.121 1.00 94.94 276 GLY A N 1
ATOM 2156 C CA . GLY A 1 276 ? 0.200 14.109 18.362 1.00 94.94 276 GLY A CA 1
ATOM 2157 C C . GLY A 1 276 ? 1.188 13.647 17.288 1.00 94.94 276 GLY A C 1
ATOM 2158 O O . GLY A 1 276 ? 2.268 13.159 17.623 1.00 94.94 276 GLY A O 1
ATOM 2159 N N . ILE A 1 277 ? 0.867 13.865 16.007 1.00 93.25 277 ILE A N 1
ATOM 2160 C CA . ILE A 1 277 ? 1.776 13.565 14.888 1.00 93.25 277 ILE A CA 1
ATOM 2161 C C . ILE A 1 277 ? 3.083 14.347 15.036 1.00 93.25 277 ILE A C 1
ATOM 2163 O O . ILE A 1 277 ? 4.159 13.761 15.000 1.00 93.25 277 ILE A O 1
ATOM 2167 N N . LEU A 1 278 ? 3.011 15.663 15.239 1.00 92.75 278 LEU A N 1
ATOM 2168 C CA . LEU A 1 278 ? 4.204 16.503 15.357 1.00 92.75 278 LEU A CA 1
ATOM 2169 C C . LEU A 1 278 ? 5.043 16.138 16.585 1.00 92.75 278 LEU A C 1
ATOM 2171 O O . LEU A 1 278 ? 6.270 16.121 16.509 1.00 92.75 278 LEU A O 1
ATOM 2175 N N . ARG A 1 279 ? 4.387 15.801 17.703 1.00 94.94 279 ARG A N 1
ATOM 2176 C CA . ARG A 1 279 ? 5.054 15.378 18.937 1.00 94.94 279 ARG A CA 1
ATOM 2177 C C . ARG A 1 279 ? 5.877 14.108 18.748 1.00 94.94 279 ARG A C 1
ATOM 2179 O O . ARG A 1 279 ? 6.919 14.004 19.385 1.00 94.94 279 ARG A O 1
ATOM 2186 N N . HIS A 1 280 ? 5.396 13.177 17.924 1.00 92.94 280 HIS A N 1
ATOM 2187 C CA . HIS A 1 280 ? 5.989 11.850 17.752 1.00 92.94 280 HIS A CA 1
ATOM 2188 C C . HIS A 1 280 ? 6.724 11.651 16.419 1.00 92.94 280 HIS A C 1
ATOM 2190 O O . HIS A 1 280 ? 7.116 10.530 16.080 1.00 92.94 280 HIS A O 1
ATOM 2196 N N . ALA A 1 281 ? 6.891 12.725 15.641 1.00 91.31 281 ALA A N 1
ATOM 2197 C CA . ALA A 1 281 ? 7.420 12.666 14.284 1.00 91.31 281 ALA A CA 1
ATOM 2198 C C . ALA A 1 281 ? 8.811 12.034 14.214 1.00 91.31 281 ALA A C 1
ATOM 2200 O O . ALA A 1 281 ? 9.064 11.210 13.335 1.00 91.31 281 ALA A O 1
ATOM 2201 N N . SER A 1 282 ? 9.706 12.370 15.145 1.00 91.12 282 SER A N 1
ATOM 2202 C CA . SER A 1 282 ? 11.050 11.793 15.180 1.00 91.12 282 SER A CA 1
ATOM 2203 C C . SER A 1 282 ? 11.020 10.300 15.508 1.00 91.12 282 SER A C 1
ATOM 2205 O O . SER A 1 282 ? 11.727 9.533 14.857 1.00 91.12 282 SER A O 1
ATOM 2207 N N . GLU A 1 283 ? 10.176 9.860 16.447 1.00 91.31 283 GLU A N 1
ATOM 2208 C CA . GLU A 1 283 ? 10.090 8.447 16.823 1.00 91.31 283 GLU A CA 1
ATOM 2209 C C . GLU A 1 283 ? 9.500 7.583 15.708 1.00 91.31 283 GLU A C 1
ATOM 2211 O O . GLU A 1 283 ? 10.082 6.557 15.351 1.00 91.31 283 GLU A O 1
ATOM 2216 N N . PHE A 1 284 ? 8.373 7.987 15.113 1.00 91.06 284 PHE A N 1
ATOM 2217 C CA . PHE A 1 284 ? 7.760 7.169 14.065 1.00 91.06 284 PHE A CA 1
ATOM 2218 C C . PHE A 1 284 ? 8.467 7.276 12.711 1.00 91.06 284 PHE A C 1
ATOM 2220 O O . PHE A 1 284 ? 8.159 6.499 11.800 1.00 91.06 284 PHE A O 1
ATOM 2227 N N . THR A 1 285 ? 9.414 8.209 12.546 1.00 91.81 285 THR A N 1
ATOM 2228 C CA . THR A 1 285 ? 10.245 8.284 11.335 1.00 91.81 285 THR A CA 1
ATOM 2229 C C . THR A 1 285 ? 10.960 6.957 11.094 1.00 91.81 285 THR A C 1
ATOM 2231 O O . THR A 1 285 ? 10.973 6.499 9.960 1.00 91.81 285 THR A O 1
ATOM 2234 N N . ALA A 1 286 ? 11.437 6.277 12.141 1.00 89.69 286 ALA A N 1
ATOM 2235 C CA . ALA A 1 286 ? 12.091 4.972 12.006 1.00 89.69 286 ALA A CA 1
ATOM 2236 C C . ALA A 1 286 ? 11.203 3.894 11.351 1.00 89.69 286 ALA A C 1
ATOM 2238 O O . ALA A 1 286 ? 11.716 3.003 10.689 1.00 89.69 286 ALA A O 1
ATOM 2239 N N . VAL A 1 287 ? 9.876 3.985 11.503 1.00 89.56 287 VAL A N 1
ATOM 2240 C CA . VAL A 1 287 ? 8.920 3.037 10.901 1.00 89.56 287 VAL A CA 1
ATOM 2241 C C . VAL A 1 287 ? 8.478 3.518 9.520 1.00 89.56 287 VAL A C 1
ATOM 2243 O O . VAL A 1 287 ? 8.487 2.779 8.545 1.00 89.56 287 VAL A O 1
ATOM 2246 N N . THR A 1 288 ? 8.124 4.798 9.404 1.00 91.31 288 THR A N 1
ATOM 2247 C CA . THR A 1 288 ? 7.631 5.382 8.142 1.00 91.31 288 THR A CA 1
ATOM 2248 C C . THR A 1 288 ? 8.723 5.542 7.071 1.00 91.31 288 THR A C 1
ATOM 2250 O O . THR A 1 288 ? 8.414 5.625 5.879 1.00 91.31 288 THR A O 1
ATOM 2253 N N . ASN A 1 289 ? 9.994 5.559 7.488 1.00 91.44 289 ASN A N 1
ATOM 2254 C CA . ASN A 1 289 ? 11.206 5.698 6.676 1.00 91.44 289 ASN A CA 1
ATOM 2255 C C . ASN A 1 289 ? 12.219 4.598 7.018 1.00 91.44 289 ASN A C 1
ATOM 2257 O O . ASN A 1 289 ? 13.384 4.876 7.277 1.00 91.44 289 ASN A O 1
ATOM 2261 N N . GLN A 1 290 ? 11.767 3.347 7.029 1.00 89.38 290 GLN A N 1
ATOM 2262 C CA . GLN A 1 290 ? 12.533 2.211 7.554 1.00 89.38 290 GLN A CA 1
ATOM 2263 C C . GLN A 1 290 ? 13.861 1.897 6.838 1.00 89.38 290 GLN A C 1
ATOM 2265 O O . GLN A 1 290 ? 14.706 1.210 7.404 1.00 89.38 290 GLN A O 1
ATOM 2270 N N . PHE A 1 291 ? 14.079 2.377 5.609 1.00 91.06 291 PHE A N 1
ATOM 2271 C CA . PHE A 1 291 ? 15.297 2.083 4.853 1.00 91.06 291 PHE A CA 1
ATOM 2272 C C . PHE A 1 291 ? 16.320 3.211 4.950 1.00 91.06 291 PHE A C 1
ATOM 2274 O O . PHE A 1 291 ? 15.977 4.390 4.955 1.00 91.06 291 PHE A O 1
ATOM 2281 N N . VAL A 1 292 ? 17.610 2.865 4.878 1.00 94.00 292 VAL A N 1
ATOM 2282 C CA . VAL A 1 292 ? 18.702 3.855 4.764 1.00 94.00 292 VAL A CA 1
ATOM 2283 C C . VAL A 1 292 ? 18.446 4.823 3.604 1.00 94.00 292 VAL A C 1
ATOM 2285 O O . VAL A 1 292 ? 18.667 6.029 3.727 1.00 94.00 292 VAL A O 1
ATOM 2288 N N . ASN A 1 293 ? 17.914 4.313 2.489 1.00 93.12 293 ASN A N 1
ATOM 2289 C CA . ASN A 1 293 ? 17.594 5.129 1.326 1.00 93.12 293 ASN A CA 1
ATOM 2290 C C . ASN A 1 293 ? 16.458 6.139 1.570 1.00 93.12 293 ASN A C 1
ATOM 2292 O O . ASN A 1 293 ? 16.443 7.207 0.962 1.00 93.12 293 ASN A O 1
ATOM 2296 N N . SER A 1 294 ? 15.540 5.849 2.495 1.00 92.31 294 SER A N 1
ATOM 2297 C CA . SER A 1 294 ? 14.480 6.774 2.906 1.00 92.31 294 SER A CA 1
ATOM 2298 C C . SER A 1 294 ? 15.068 8.092 3.412 1.00 92.31 294 SER A C 1
ATOM 2300 O O . SER A 1 294 ? 14.642 9.172 3.009 1.00 92.31 294 SER A O 1
ATOM 2302 N N . TYR A 1 295 ? 16.147 8.022 4.192 1.00 92.88 295 TYR A N 1
ATOM 2303 C CA . TYR A 1 295 ? 16.834 9.206 4.710 1.00 92.88 295 TYR A CA 1
ATOM 2304 C C . TYR A 1 295 ? 17.562 10.006 3.626 1.00 92.88 295 TYR A C 1
ATOM 2306 O O . TYR A 1 295 ? 17.739 11.208 3.788 1.00 92.88 295 TYR A O 1
ATOM 2314 N N . LYS A 1 296 ? 17.926 9.391 2.493 1.00 92.12 296 LYS A N 1
ATOM 2315 C CA . LYS A 1 296 ? 18.471 10.110 1.327 1.00 92.12 296 LYS A CA 1
ATOM 2316 C C . LYS A 1 296 ? 17.408 10.965 0.635 1.00 92.12 296 LYS A C 1
ATOM 2318 O O . LYS A 1 296 ? 17.749 11.980 0.037 1.00 92.12 296 LYS A O 1
ATOM 2323 N N . ARG A 1 297 ? 16.126 10.592 0.750 1.00 90.25 297 ARG A N 1
ATOM 2324 C CA . ARG A 1 297 ? 14.995 11.439 0.338 1.00 90.25 297 ARG A CA 1
ATOM 2325 C C . ARG A 1 297 ? 14.768 12.592 1.314 1.00 90.25 297 ARG A C 1
ATOM 2327 O O . ARG A 1 297 ? 14.501 13.706 0.879 1.00 90.25 297 ARG A O 1
ATOM 2334 N N . LEU A 1 298 ? 14.868 12.323 2.618 1.00 86.56 298 LEU A N 1
ATOM 2335 C CA . LEU A 1 298 ? 14.700 13.336 3.670 1.00 86.56 298 LEU A CA 1
ATOM 2336 C C . LEU A 1 298 ? 15.889 14.299 3.775 1.00 86.56 298 LEU A C 1
ATOM 2338 O O . LEU A 1 298 ? 15.767 15.357 4.392 1.00 86.56 298 LEU A O 1
ATOM 2342 N N . TRP A 1 299 ? 17.027 13.936 3.182 1.00 77.81 299 TRP A N 1
ATOM 2343 C CA . TRP A 1 299 ? 18.204 14.780 3.096 1.00 77.81 299 TRP A CA 1
ATOM 2344 C C . TRP A 1 299 ? 17.927 15.967 2.173 1.00 77.81 299 TRP A C 1
ATOM 2346 O O . TRP A 1 299 ? 18.041 15.882 0.949 1.00 77.81 299 TRP A O 1
ATOM 2356 N N . ALA A 1 300 ? 17.576 17.101 2.770 1.00 52.91 300 ALA A N 1
ATOM 2357 C CA . ALA A 1 300 ? 17.740 18.379 2.108 1.00 52.91 300 ALA A CA 1
ATOM 2358 C C . ALA A 1 300 ? 19.249 18.582 1.913 1.00 52.91 300 ALA A C 1
ATOM 2360 O O . ALA A 1 300 ? 19.997 18.636 2.887 1.00 52.91 300 ALA A O 1
ATOM 2361 N N . GLY A 1 301 ? 19.719 18.646 0.663 1.00 41.31 301 GLY A N 1
ATOM 2362 C CA . GLY A 1 301 ? 21.082 19.109 0.383 1.00 41.31 301 GLY A CA 1
ATOM 2363 C C . GLY A 1 301 ? 21.340 20.475 1.037 1.00 41.31 301 GLY A C 1
ATOM 2364 O O . GLY A 1 301 ? 20.397 21.132 1.473 1.00 41.31 301 GLY A O 1
ATOM 2365 N N . GLU A 1 302 ? 22.600 20.918 1.072 1.00 29.98 302 GLU A N 1
ATOM 2366 C CA . GLU A 1 302 ? 23.138 22.119 1.759 1.00 29.98 302 GLU A CA 1
ATOM 2367 C C . GLU A 1 302 ? 22.413 23.471 1.538 1.00 29.98 302 GLU A C 1
ATOM 2369 O O . GLU A 1 302 ? 22.882 24.505 2.004 1.00 29.98 302 GLU A O 1
ATOM 2374 N N . ARG A 1 303 ? 21.268 23.519 0.853 1.00 27.09 303 ARG A N 1
ATOM 2375 C CA . ARG A 1 303 ? 20.503 24.741 0.613 1.00 27.09 303 ARG A CA 1
ATOM 2376 C C . ARG A 1 303 ? 19.262 24.964 1.465 1.00 27.09 303 ARG A C 1
ATOM 2378 O O . ARG A 1 303 ? 18.785 26.087 1.408 1.00 27.09 303 ARG A O 1
ATOM 2385 N N . HIS A 1 304 ? 18.758 24.028 2.278 1.00 28.59 304 HIS A N 1
ATOM 2386 C CA . HIS A 1 304 ? 17.615 24.342 3.159 1.00 28.59 304 HIS A CA 1
ATOM 2387 C C . HIS A 1 304 ? 17.614 23.552 4.481 1.00 28.59 304 HIS A C 1
ATOM 2389 O O . HIS A 1 304 ? 17.739 22.328 4.452 1.00 28.59 304 HIS A O 1
ATOM 2395 N N . PRO A 1 305 ? 17.440 24.212 5.646 1.00 25.06 305 PRO A N 1
ATOM 2396 C CA . PRO A 1 305 ? 17.384 23.523 6.928 1.00 25.06 305 PRO A CA 1
ATOM 2397 C C . PRO A 1 305 ? 16.132 22.642 7.007 1.00 25.06 305 PRO A C 1
ATOM 2399 O O . PRO A 1 305 ? 15.004 23.103 6.832 1.00 25.06 305 PRO A O 1
ATOM 2402 N N . ALA A 1 306 ? 16.344 21.360 7.301 1.00 31.97 306 ALA A N 1
ATOM 2403 C CA .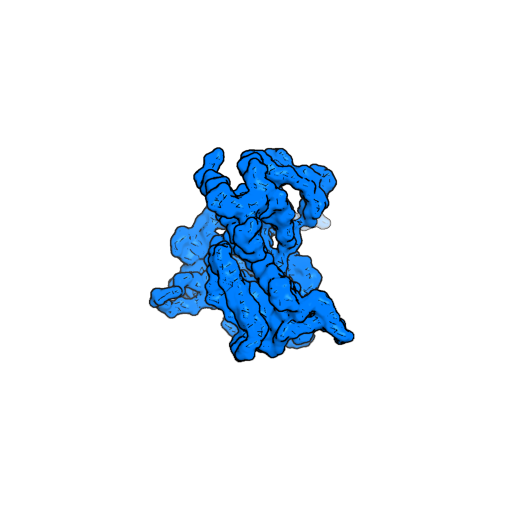 ALA A 1 306 ? 15.296 20.396 7.601 1.00 31.97 306 ALA A CA 1
ATOM 2404 C C . ALA A 1 306 ? 14.760 20.628 9.025 1.00 31.97 306 ALA A C 1
ATOM 2406 O O . ALA A 1 306 ? 15.054 19.867 9.942 1.00 31.97 306 ALA A O 1
ATOM 2407 N N . THR A 1 307 ? 13.997 21.700 9.239 1.00 32.97 307 THR A N 1
ATOM 2408 C CA . THR A 1 307 ? 13.268 21.913 10.496 1.00 32.97 307 THR A CA 1
ATOM 2409 C C . THR A 1 307 ? 11.761 21.889 10.275 1.00 32.97 307 THR A C 1
ATOM 2411 O O . THR A 1 307 ? 11.222 22.385 9.288 1.00 32.97 307 THR A O 1
ATOM 2414 N N . SER A 1 308 ? 11.072 21.255 11.222 1.00 30.83 308 SER A N 1
ATOM 2415 C CA . SER A 1 308 ? 9.620 21.203 11.343 1.00 30.83 308 SER A CA 1
ATOM 2416 C C . SER A 1 308 ? 9.064 22.610 11.576 1.00 30.83 308 SER A C 1
ATOM 2418 O O . SER A 1 308 ? 9.025 23.079 12.712 1.00 30.83 308 SER A O 1
ATOM 2420 N N . ALA A 1 309 ? 8.650 23.289 10.508 1.00 24.81 309 ALA A N 1
ATOM 2421 C CA . ALA A 1 309 ? 7.946 24.562 10.584 1.00 24.81 309 ALA A CA 1
ATOM 2422 C C . ALA A 1 309 ? 6.498 24.382 10.113 1.00 24.81 309 ALA A C 1
ATOM 2424 O O . ALA A 1 309 ? 6.241 23.958 8.985 1.00 24.81 309 ALA A O 1
ATOM 2425 N N . GLY A 1 310 ? 5.549 24.695 10.998 1.00 31.08 310 GLY A N 1
ATOM 2426 C CA . GLY A 1 310 ? 4.163 24.943 10.621 1.00 31.08 310 GLY A CA 1
ATOM 2427 C C . GLY A 1 310 ? 4.088 26.288 9.902 1.00 31.08 310 GLY A C 1
ATOM 2428 O O . GLY A 1 310 ? 4.462 27.310 10.470 1.00 31.08 310 GLY A O 1
ATOM 2429 N N . GLY A 1 311 ? 3.643 26.282 8.650 1.00 22.78 311 GLY A N 1
ATOM 2430 C CA . GLY A 1 311 ? 3.496 27.489 7.844 1.00 22.78 311 GLY A CA 1
ATOM 2431 C C . GLY A 1 311 ? 2.604 27.231 6.636 1.00 22.78 311 GLY A C 1
ATOM 2432 O O . GLY A 1 311 ? 2.751 26.228 5.939 1.00 22.78 311 GLY A O 1
ATOM 2433 N N . THR A 1 312 ? 1.643 28.124 6.419 1.00 28.44 312 THR A N 1
ATOM 2434 C CA . THR A 1 312 ? 0.492 27.928 5.529 1.00 28.44 312 THR A CA 1
ATOM 2435 C C . THR A 1 312 ? 0.811 28.085 4.045 1.00 28.44 312 THR A C 1
ATOM 2437 O O . THR A 1 312 ? -0.022 27.740 3.214 1.00 28.44 312 THR A O 1
ATOM 2440 N N . THR A 1 313 ? 1.989 28.558 3.642 1.00 29.45 313 THR A N 1
ATOM 2441 C CA . THR A 1 313 ? 2.417 28.550 2.234 1.00 29.45 313 THR A CA 1
ATOM 2442 C C . THR A 1 313 ? 3.933 28.747 2.176 1.00 29.45 313 THR A C 1
ATOM 2444 O O . THR A 1 313 ? 4.439 29.649 2.828 1.00 29.45 313 THR A O 1
ATOM 2447 N N . THR A 1 314 ? 4.624 27.944 1.359 1.00 23.89 314 THR A N 1
ATOM 2448 C CA . THR A 1 314 ? 6.073 27.942 1.020 1.00 23.89 314 THR A CA 1
ATOM 2449 C C . THR A 1 314 ? 7.057 27.173 1.932 1.00 23.89 314 THR A C 1
ATOM 2451 O O . THR A 1 314 ? 6.958 27.195 3.150 1.00 23.89 314 THR A O 1
ATOM 2454 N N . ALA A 1 315 ? 7.995 26.476 1.259 1.00 23.83 315 ALA A N 1
ATOM 2455 C CA . ALA A 1 315 ? 9.005 25.495 1.706 1.00 23.83 315 ALA A CA 1
ATOM 2456 C C . ALA A 1 315 ? 8.460 24.136 2.210 1.00 23.83 315 ALA A C 1
ATOM 2458 O O . ALA A 1 315 ? 7.952 24.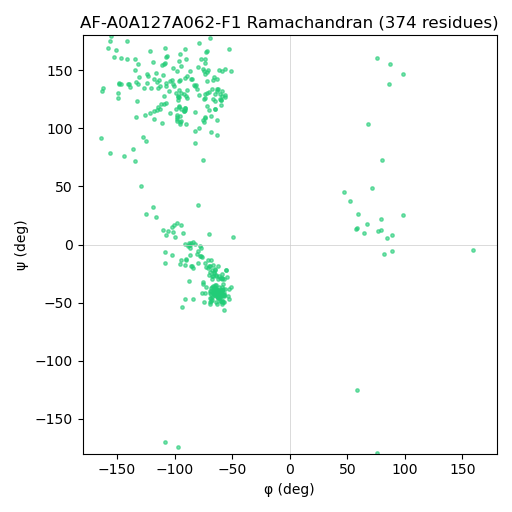030 3.317 1.00 23.83 315 ALA A O 1
ATOM 2459 N N . ARG A 1 316 ? 8.566 23.078 1.376 1.00 30.31 316 ARG A N 1
ATOM 2460 C CA . ARG A 1 316 ? 8.108 21.696 1.661 1.00 30.31 316 ARG A CA 1
ATOM 2461 C C . ARG A 1 316 ? 8.897 21.099 2.850 1.00 30.31 316 ARG A C 1
ATOM 2463 O O . ARG A 1 316 ? 10.052 20.727 2.647 1.00 30.31 316 ARG A O 1
ATOM 2470 N N . PRO A 1 317 ? 8.311 20.938 4.054 1.00 25.33 317 PRO A N 1
ATOM 2471 C CA . PRO A 1 317 ? 8.973 20.259 5.163 1.00 25.33 317 PRO A CA 1
ATOM 2472 C C . PRO A 1 317 ? 8.873 18.738 4.981 1.00 25.33 317 PRO A C 1
ATOM 2474 O O . PRO A 1 317 ? 7.894 18.233 4.424 1.00 25.33 317 PRO A O 1
ATOM 2477 N N . SER A 1 318 ? 9.844 18.001 5.527 1.00 29.73 318 SER A N 1
ATOM 2478 C CA . SER A 1 318 ? 9.885 16.528 5.567 1.00 29.73 318 SER A CA 1
ATOM 2479 C C . SER A 1 318 ? 8.645 15.894 6.220 1.00 29.73 318 SER A C 1
ATOM 2481 O O . SER A 1 318 ? 8.296 14.759 5.913 1.00 29.73 318 SER A O 1
ATOM 2483 N N . CYS A 1 319 ? 7.919 16.644 7.055 1.00 26.17 319 CYS A N 1
ATOM 2484 C CA . CYS A 1 319 ? 6.615 16.280 7.597 1.00 26.17 319 CYS A CA 1
ATOM 2485 C C . CYS A 1 319 ? 5.664 17.487 7.531 1.00 26.17 319 CYS A C 1
ATOM 2487 O O . CYS A 1 319 ? 5.516 18.232 8.494 1.00 26.17 319 CYS A O 1
ATOM 2489 N N . GLY A 1 320 ? 5.056 17.724 6.366 1.00 27.34 320 GLY A N 1
ATOM 2490 C CA . GLY A 1 320 ? 4.073 18.797 6.178 1.00 27.34 320 GLY A CA 1
ATOM 2491 C C . GLY A 1 320 ? 2.632 18.298 6.279 1.00 27.34 320 GLY A C 1
ATOM 2492 O O . GLY A 1 320 ? 2.153 17.667 5.339 1.00 27.34 320 GLY A O 1
ATOM 2493 N N . CYS A 1 321 ? 1.926 18.638 7.362 1.00 26.89 321 CYS A N 1
ATOM 2494 C CA . CYS A 1 321 ? 0.466 18.525 7.429 1.00 26.89 321 CYS A CA 1
ATOM 2495 C C . CYS A 1 321 ? -0.172 19.650 6.610 1.00 26.89 321 CYS A C 1
ATOM 2497 O O . CYS A 1 321 ? -0.171 20.808 7.020 1.00 26.89 321 CYS A O 1
ATOM 2499 N N . ARG A 1 322 ? -0.708 19.312 5.434 1.00 27.64 322 ARG A N 1
ATOM 2500 C CA . ARG A 1 322 ? -1.514 20.231 4.624 1.00 27.64 322 ARG A CA 1
ATOM 2501 C C . ARG A 1 322 ? -2.977 20.059 5.014 1.00 27.64 322 ARG A C 1
ATOM 2503 O O . ARG A 1 322 ? -3.517 18.984 4.810 1.00 27.64 322 ARG A O 1
ATOM 2510 N N . CYS A 1 323 ? -3.594 21.110 5.547 1.00 28.88 323 CYS A N 1
ATOM 2511 C CA . CYS A 1 323 ? -5.037 21.154 5.774 1.00 28.88 323 CYS A CA 1
ATOM 2512 C C . CYS A 1 323 ? -5.700 21.773 4.540 1.00 28.88 323 CYS A C 1
ATOM 2514 O O . CYS A 1 323 ? -5.447 22.934 4.218 1.00 28.88 323 CYS A O 1
ATOM 2516 N N . THR A 1 324 ? -6.515 21.008 3.821 1.00 30.47 324 THR A N 1
ATOM 2517 C CA . THR A 1 324 ? -7.318 21.510 2.700 1.00 30.47 324 THR A CA 1
ATOM 2518 C C . THR A 1 324 ? -8.720 21.861 3.185 1.00 30.47 324 THR A C 1
ATOM 2520 O O . THR A 1 324 ? -9.532 20.978 3.417 1.00 30.47 324 THR A O 1
ATOM 2523 N N . SER A 1 325 ? -9.048 23.144 3.329 1.00 28.55 325 SER A N 1
ATOM 2524 C CA . SER A 1 325 ? -10.440 23.578 3.499 1.00 28.55 325 SER A CA 1
ATOM 2525 C C . SER A 1 325 ? -10.982 24.058 2.151 1.00 28.55 325 SER A C 1
ATOM 2527 O O . SER A 1 325 ? -10.473 25.013 1.565 1.00 28.55 325 SER A O 1
ATOM 2529 N N . ARG A 1 326 ? -12.002 23.383 1.606 1.00 31.72 326 ARG A N 1
ATOM 2530 C CA . ARG A 1 326 ? -12.791 23.911 0.482 1.00 31.72 326 ARG A CA 1
ATOM 2531 C C . ARG A 1 326 ? -14.217 24.160 0.954 1.00 31.72 326 ARG A C 1
ATOM 2533 O O . ARG A 1 326 ? -14.916 23.242 1.365 1.00 31.72 326 ARG A O 1
ATOM 2540 N N . GLY A 1 327 ? -14.628 25.425 0.894 1.00 28.17 327 GLY A N 1
ATOM 2541 C CA . GLY A 1 327 ? -15.995 25.850 1.160 1.00 28.17 327 GLY A CA 1
ATOM 2542 C C . GLY A 1 327 ? -16.900 25.665 -0.061 1.00 28.17 327 GLY A C 1
ATOM 2543 O O . GLY A 1 327 ? -16.544 26.096 -1.154 1.00 28.17 327 GLY A O 1
ATOM 2544 N N . ARG A 1 328 ? -18.103 25.135 0.207 1.00 23.11 328 ARG A N 1
ATOM 2545 C CA . ARG A 1 328 ? -19.349 25.093 -0.598 1.00 23.11 328 ARG A CA 1
ATOM 2546 C C . ARG A 1 328 ? -19.678 23.821 -1.410 1.00 23.11 328 ARG A C 1
ATOM 2548 O O . ARG A 1 328 ? -18.784 23.092 -1.818 1.00 23.11 328 ARG A O 1
ATOM 2555 N N . PRO A 1 329 ? -20.994 23.509 -1.530 1.00 34.00 329 PRO A N 1
ATOM 2556 C CA . PRO A 1 329 ? -21.524 22.162 -1.325 1.00 34.00 329 PRO A CA 1
ATOM 2557 C C . PRO A 1 329 ? -21.953 21.472 -2.626 1.00 34.00 329 PRO A C 1
ATOM 2559 O O . PRO A 1 329 ? -22.264 22.134 -3.610 1.00 34.00 329 PRO A O 1
ATOM 2562 N N . ARG A 1 330 ? -22.076 20.138 -2.547 1.00 24.30 330 ARG A N 1
ATOM 2563 C CA . ARG A 1 330 ? -22.455 19.178 -3.607 1.00 24.30 330 ARG A CA 1
ATOM 2564 C C . ARG A 1 330 ? -21.320 18.810 -4.570 1.00 24.30 330 ARG A C 1
ATOM 2566 O O . ARG A 1 330 ? -21.331 19.234 -5.715 1.00 24.30 330 ARG A O 1
ATOM 2573 N N . ALA A 1 331 ? -20.368 18.015 -4.066 1.00 23.91 331 ALA A N 1
ATOM 2574 C CA . ALA A 1 331 ? -19.617 16.952 -4.778 1.00 23.91 331 ALA A CA 1
ATOM 2575 C C . ALA A 1 331 ? -18.276 16.591 -4.095 1.00 23.91 331 ALA A C 1
ATOM 2577 O O . ALA A 1 331 ? -17.625 15.642 -4.510 1.00 23.91 331 ALA A O 1
ATOM 2578 N N . ALA A 1 332 ? -17.871 17.292 -3.032 1.00 27.45 332 ALA A N 1
ATOM 2579 C CA . ALA A 1 332 ? -16.687 16.960 -2.237 1.00 27.45 332 ALA A CA 1
ATOM 2580 C C . ALA A 1 332 ? -17.075 16.881 -0.756 1.00 27.45 332 ALA A C 1
ATOM 2582 O O . ALA A 1 332 ? -17.140 17.894 -0.059 1.00 27.45 332 ALA A O 1
ATOM 2583 N N . ALA A 1 333 ? -17.412 15.685 -0.279 1.00 22.25 333 ALA A N 1
ATOM 2584 C CA . ALA A 1 333 ? -17.640 15.476 1.140 1.00 22.25 333 ALA A CA 1
ATOM 2585 C C . ALA A 1 333 ? -16.285 15.486 1.874 1.00 22.25 333 ALA A C 1
ATOM 2587 O O . ALA A 1 333 ? -15.499 14.553 1.775 1.00 22.25 333 ALA A O 1
ATOM 2588 N N . SER A 1 334 ? -16.043 16.543 2.654 1.00 25.67 334 SER A N 1
ATOM 2589 C CA . SER A 1 334 ? -15.203 16.516 3.865 1.00 25.67 334 SER A CA 1
ATOM 2590 C C . SER A 1 334 ? -13.673 16.375 3.722 1.00 25.67 334 SER A C 1
ATOM 2592 O O . SER A 1 334 ? -13.047 15.609 4.445 1.00 25.67 334 SER A O 1
ATOM 2594 N N . SER A 1 335 ? -13.010 17.159 2.870 1.00 28.11 335 SER A N 1
ATOM 2595 C CA . SER A 1 335 ? -11.546 17.062 2.705 1.00 28.11 335 SER A CA 1
ATOM 2596 C C . SER A 1 335 ? -10.702 17.769 3.784 1.00 28.11 335 SER A C 1
ATOM 2598 O O . SER A 1 335 ? -9.635 18.288 3.461 1.00 28.11 335 SER A O 1
ATOM 2600 N N . THR A 1 336 ? -11.123 17.824 5.052 1.00 26.02 336 THR A N 1
ATOM 2601 C CA . THR A 1 336 ? -10.216 18.245 6.133 1.00 26.02 336 THR A CA 1
ATOM 2602 C C . THR A 1 336 ? -9.380 17.040 6.545 1.00 26.02 336 THR A C 1
ATOM 2604 O O . THR A 1 336 ? -9.844 16.196 7.309 1.00 26.02 336 THR A O 1
ATOM 2607 N N . ALA A 1 337 ? -8.161 16.945 6.014 1.00 29.45 337 ALA A N 1
ATOM 2608 C CA . ALA A 1 337 ? -7.257 15.836 6.281 1.00 29.45 337 ALA A CA 1
ATOM 2609 C C . ALA A 1 337 ? -5.909 16.312 6.835 1.00 29.45 337 ALA A C 1
ATOM 2611 O O . ALA A 1 337 ? -5.409 17.378 6.473 1.00 29.45 337 ALA A O 1
ATOM 2612 N N . ALA A 1 338 ? -5.310 15.510 7.713 1.00 25.28 338 ALA A N 1
ATOM 2613 C CA . ALA A 1 338 ? -3.916 15.671 8.107 1.00 25.28 338 ALA A CA 1
ATOM 2614 C C . ALA A 1 338 ? -3.052 14.797 7.189 1.00 25.28 338 ALA A C 1
ATOM 2616 O O . ALA A 1 338 ? -3.175 13.577 7.206 1.00 25.28 338 ALA A O 1
ATOM 2617 N N . SER A 1 339 ? -2.189 15.409 6.377 1.00 26.42 339 SER A N 1
ATOM 2618 C CA . SER A 1 339 ? -1.252 14.677 5.511 1.00 26.42 339 SER A CA 1
ATOM 2619 C C . SER A 1 339 ? 0.071 14.411 6.235 1.00 26.42 339 SER A C 1
ATOM 2621 O O . SER A 1 339 ? 0.694 15.341 6.754 1.00 26.42 339 SER A O 1
ATOM 2623 N N . THR A 1 340 ? 0.537 13.162 6.271 1.00 30.98 340 THR A N 1
ATOM 2624 C CA . THR A 1 340 ? 1.926 12.852 6.643 1.00 30.98 340 THR A CA 1
ATOM 2625 C C . THR A 1 340 ? 2.749 12.657 5.375 1.00 30.98 340 THR A C 1
ATOM 2627 O O . THR A 1 340 ? 2.589 11.659 4.677 1.00 30.98 340 THR A O 1
ATOM 2630 N N . ARG A 1 341 ? 3.667 13.592 5.107 1.00 31.05 341 ARG A N 1
ATOM 2631 C CA . ARG A 1 341 ? 4.604 13.538 3.972 1.00 31.05 341 ARG A CA 1
ATOM 2632 C C . ARG A 1 341 ? 5.854 12.651 4.116 1.00 31.05 341 ARG A C 1
ATOM 2634 O O . ARG A 1 341 ? 6.455 12.385 3.079 1.00 31.05 341 ARG A O 1
ATOM 2641 N N . PRO A 1 342 ? 6.295 12.170 5.298 1.00 31.27 342 PRO A N 1
ATOM 2642 C CA . PRO A 1 342 ? 7.562 11.454 5.375 1.00 31.27 342 PRO A CA 1
ATOM 2643 C C . PRO A 1 342 ? 7.454 9.989 4.946 1.00 31.27 342 PRO A C 1
ATOM 2645 O O . PRO A 1 342 ? 8.480 9.345 4.840 1.00 31.27 342 PRO A O 1
ATOM 2648 N N . ARG A 1 343 ? 6.273 9.410 4.701 1.00 38.06 343 ARG A N 1
ATOM 2649 C CA . ARG A 1 343 ? 6.176 7.964 4.444 1.00 38.06 343 ARG A CA 1
ATOM 2650 C C . ARG A 1 343 ? 6.858 7.563 3.137 1.00 38.06 343 ARG A C 1
ATOM 2652 O O . ARG A 1 343 ? 6.840 8.293 2.141 1.00 38.06 343 ARG A O 1
ATOM 2659 N N . THR A 1 344 ? 7.505 6.406 3.176 1.00 35.06 344 THR A N 1
ATOM 2660 C CA . THR A 1 344 ? 8.066 5.742 2.001 1.00 35.06 344 THR A CA 1
ATOM 2661 C C . THR A 1 344 ? 7.080 4.709 1.469 1.00 35.06 344 THR A C 1
ATOM 2663 O O . THR A 1 344 ? 6.434 4.042 2.276 1.00 35.06 344 THR A O 1
ATOM 2666 N N . PRO A 1 345 ? 6.951 4.547 0.141 1.00 38.00 345 PRO A N 1
ATOM 2667 C CA . PRO A 1 345 ? 5.954 3.652 -0.460 1.00 38.00 345 PRO A CA 1
ATOM 2668 C C . PRO A 1 345 ? 6.236 2.155 -0.243 1.00 38.00 345 PRO A C 1
ATOM 2670 O O . PRO A 1 345 ? 5.595 1.287 -0.829 1.00 38.00 345 PRO A O 1
ATOM 2673 N N . THR A 1 346 ? 7.209 1.819 0.600 1.00 34.81 346 THR A N 1
ATOM 2674 C CA . THR A 1 346 ? 7.692 0.458 0.784 1.00 34.81 346 THR A CA 1
ATOM 2675 C C . THR A 1 346 ? 6.978 -0.336 1.884 1.00 34.81 346 THR A C 1
ATOM 2677 O O . THR A 1 346 ? 7.087 -1.557 1.858 1.00 34.81 346 THR A O 1
ATOM 2680 N N . SER A 1 347 ? 6.254 0.304 2.817 1.00 36.84 347 SER A N 1
ATOM 2681 C CA . SER A 1 347 ? 5.473 -0.389 3.864 1.00 36.84 347 SER A CA 1
ATOM 2682 C C . SER A 1 347 ? 4.210 0.400 4.293 1.00 36.84 347 SER A C 1
ATOM 2684 O O . SER A 1 347 ? 4.327 1.578 4.646 1.00 36.84 347 SER A O 1
ATOM 2686 N N . PRO A 1 348 ? 3.001 -0.205 4.259 1.00 36.84 348 PRO A N 1
ATOM 2687 C CA . PRO A 1 348 ? 1.730 0.444 4.594 1.00 36.84 348 PRO A CA 1
ATOM 2688 C C . PRO A 1 348 ? 1.218 0.275 6.046 1.00 36.84 348 PRO A C 1
ATOM 2690 O O . PRO A 1 348 ? 0.328 1.026 6.445 1.00 36.84 348 PRO A O 1
ATOM 2693 N N . THR A 1 349 ? 1.749 -0.629 6.873 1.00 35.25 349 THR A N 1
ATOM 2694 C CA . THR A 1 349 ? 1.211 -0.960 8.223 1.00 35.25 349 THR A CA 1
ATOM 2695 C C . THR A 1 349 ? 1.932 -0.197 9.373 1.00 35.25 349 THR A C 1
ATOM 2697 O O . THR A 1 349 ? 2.985 0.399 9.152 1.00 35.25 349 THR A O 1
ATOM 2700 N N . PRO A 1 350 ? 1.339 -0.017 10.578 1.00 40.00 350 PRO A N 1
ATOM 2701 C CA . PRO A 1 350 ? 1.223 1.319 11.170 1.00 40.00 350 PRO A CA 1
ATOM 2702 C C . PRO A 1 350 ? 2.106 1.592 12.388 1.00 40.00 350 PRO A C 1
ATOM 2704 O O . PRO A 1 350 ? 2.447 0.724 13.187 1.00 40.00 350 PRO A O 1
ATOM 2707 N N . CYS A 1 351 ? 2.375 2.885 12.582 1.00 33.72 351 CYS A N 1
ATOM 2708 C CA . CYS A 1 351 ? 3.305 3.415 13.571 1.00 33.72 351 CYS A CA 1
ATOM 2709 C C . CYS A 1 351 ? 2.692 3.787 14.940 1.00 33.72 351 CYS A C 1
ATOM 2711 O O . CYS A 1 351 ? 3.376 4.370 15.778 1.00 33.72 351 CYS A O 1
ATOM 2713 N N . CYS A 1 352 ? 1.436 3.434 15.228 1.00 27.30 352 CYS A N 1
ATOM 2714 C CA . CYS A 1 352 ? 0.782 3.831 16.485 1.00 27.30 352 CYS A CA 1
ATOM 2715 C C . CYS A 1 352 ? 1.066 2.917 17.696 1.00 27.30 352 CYS A C 1
ATOM 2717 O O . CYS A 1 352 ? 0.527 3.155 18.779 1.00 27.30 352 CYS A O 1
ATOM 2719 N N . SER A 1 353 ? 1.891 1.875 17.563 1.00 28.62 353 SER A N 1
ATOM 2720 C CA . SER A 1 353 ? 2.109 0.891 18.636 1.00 28.62 353 SER A CA 1
ATOM 2721 C C . SER A 1 353 ? 3.262 1.222 19.591 1.00 28.62 353 SER A C 1
ATOM 2723 O O . SER A 1 353 ? 3.350 0.637 20.675 1.00 28.62 353 SER A O 1
ATOM 2725 N N . ALA A 1 354 ? 4.123 2.188 19.268 1.00 27.67 354 ALA A N 1
ATOM 2726 C CA . ALA A 1 354 ? 5.228 2.539 20.146 1.00 27.67 354 ALA A CA 1
ATOM 2727 C C . ALA A 1 354 ? 4.725 3.351 21.359 1.00 27.67 354 ALA A C 1
ATOM 2729 O O . ALA A 1 354 ? 4.446 4.542 21.261 1.00 27.67 354 ALA A O 1
ATOM 2730 N N . ARG A 1 355 ? 4.705 2.693 22.532 1.00 28.17 355 ARG A N 1
ATOM 2731 C CA . ARG A 1 355 ? 4.756 3.264 23.903 1.00 28.17 355 ARG A CA 1
ATOM 2732 C C . ARG A 1 355 ? 3.476 3.461 24.738 1.00 28.17 355 ARG A C 1
ATOM 2734 O O . ARG A 1 355 ? 3.522 4.196 25.723 1.00 28.17 355 ARG A O 1
ATOM 2741 N N . ALA A 1 356 ? 2.399 2.706 24.510 1.00 25.33 356 ALA A N 1
ATOM 2742 C CA . A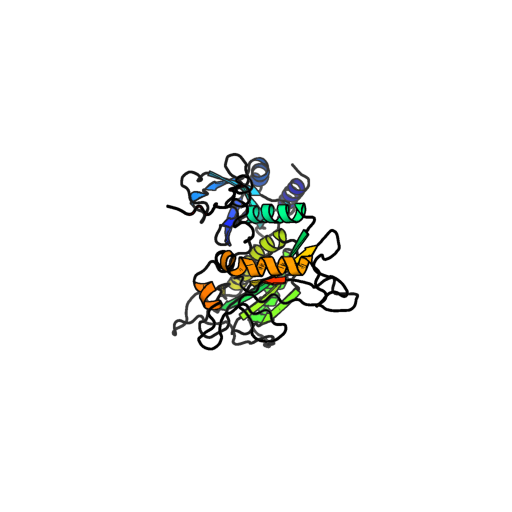LA A 1 356 ? 1.290 2.648 25.485 1.00 25.33 356 ALA A CA 1
ATOM 2743 C C . ALA A 1 356 ? 1.624 1.883 26.797 1.00 25.33 356 ALA A C 1
ATOM 2745 O O . ALA A 1 356 ? 0.922 2.029 27.792 1.00 25.33 356 ALA A O 1
ATOM 2746 N N . SER A 1 357 ? 2.721 1.116 26.864 1.00 26.58 357 SER A N 1
ATOM 2747 C CA . SER A 1 357 ? 3.014 0.215 27.998 1.00 26.58 357 SER A CA 1
ATOM 2748 C C . SER A 1 357 ? 3.758 0.837 29.193 1.00 26.58 357 SER A C 1
ATOM 2750 O O . SER A 1 357 ? 3.976 0.159 30.195 1.00 26.58 357 SER A O 1
ATOM 2752 N N . ARG A 1 358 ? 4.153 2.120 29.141 1.00 26.09 358 ARG A N 1
ATOM 2753 C CA . ARG A 1 358 ? 4.897 2.777 30.244 1.00 26.09 358 ARG A CA 1
ATOM 2754 C C . ARG A 1 358 ? 4.104 3.806 31.053 1.00 26.09 358 ARG A C 1
ATOM 2756 O O . ARG A 1 358 ? 4.612 4.265 32.074 1.00 26.09 358 ARG A O 1
ATOM 2763 N N . ALA A 1 359 ? 2.876 4.136 30.651 1.00 26.67 359 ALA A N 1
ATOM 2764 C CA . ALA A 1 359 ? 2.042 5.119 31.350 1.00 26.67 359 ALA A CA 1
ATOM 2765 C C . ALA A 1 359 ? 1.241 4.531 32.534 1.00 26.67 359 ALA A C 1
ATOM 2767 O O . ALA A 1 359 ? 0.864 5.274 33.433 1.00 26.67 359 ALA A O 1
ATOM 2768 N N . SER A 1 360 ? 1.050 3.207 32.607 1.00 28.16 360 SER A N 1
ATOM 2769 C CA . SER A 1 360 ? 0.244 2.558 33.658 1.00 28.16 360 SER A CA 1
ATOM 2770 C C . SER A 1 360 ? 1.002 2.202 34.949 1.00 28.16 360 SER A C 1
ATOM 2772 O O . SER A 1 360 ? 0.401 1.686 35.883 1.00 28.16 360 SER A O 1
ATOM 2774 N N . ARG A 1 361 ? 2.311 2.487 35.051 1.00 27.97 361 ARG A N 1
ATOM 2775 C CA . ARG A 1 361 ? 3.135 2.160 36.242 1.00 27.97 361 ARG A CA 1
ATOM 2776 C C . ARG A 1 361 ? 3.590 3.366 37.076 1.00 27.97 361 ARG A C 1
ATOM 2778 O O . ARG A 1 361 ? 4.471 3.221 37.918 1.00 27.97 361 ARG A O 1
ATOM 2785 N N . ARG A 1 362 ? 3.034 4.564 36.864 1.00 26.59 362 ARG A N 1
ATOM 2786 C CA . ARG A 1 362 ? 3.451 5.790 37.585 1.00 26.59 362 ARG A CA 1
ATOM 2787 C C . ARG A 1 362 ? 2.325 6.544 38.304 1.00 26.59 362 ARG A C 1
ATOM 2789 O O . ARG A 1 362 ? 2.469 7.735 38.551 1.00 26.59 362 ARG A O 1
ATOM 2796 N N . SER A 1 363 ? 1.244 5.870 38.696 1.00 28.62 363 SER A N 1
ATOM 2797 C CA . SER A 1 363 ? 0.155 6.484 39.479 1.00 28.62 363 SER A CA 1
ATOM 2798 C C . SER A 1 363 ? 0.175 6.180 40.984 1.00 28.62 363 SER A C 1
ATOM 2800 O O . SER A 1 363 ? -0.770 6.543 41.673 1.00 28.62 363 SER A O 1
ATOM 2802 N N . THR A 1 364 ? 1.243 5.594 41.544 1.00 32.84 364 THR A N 1
ATOM 2803 C CA . THR A 1 364 ? 1.344 5.375 43.003 1.00 32.84 364 THR A CA 1
ATOM 2804 C C . THR A 1 364 ? 2.774 5.540 43.532 1.00 32.84 364 THR A C 1
ATOM 2806 O O . THR A 1 364 ? 3.449 4.561 43.831 1.00 32.84 364 THR A O 1
ATOM 2809 N N . SER A 1 365 ? 3.254 6.781 43.669 1.00 27.64 365 SER A N 1
ATOM 2810 C CA . SER A 1 365 ? 4.218 7.132 44.730 1.00 27.64 365 SER A CA 1
ATOM 2811 C C . SER A 1 365 ? 4.286 8.654 44.913 1.00 27.64 365 SER A C 1
ATOM 2813 O O . SER A 1 365 ? 5.054 9.349 44.246 1.00 27.64 365 SER A O 1
ATOM 2815 N N . SER A 1 366 ? 3.477 9.192 45.820 1.00 29.44 366 SER A N 1
ATOM 2816 C CA . SER A 1 366 ? 3.611 10.561 46.318 1.00 29.44 366 SER A CA 1
ATOM 2817 C C . SER A 1 366 ? 4.818 10.643 47.260 1.00 29.44 366 SER A C 1
ATOM 2819 O O . SER A 1 366 ? 4.774 10.115 48.371 1.00 29.44 366 SER A O 1
ATOM 2821 N N . ARG A 1 367 ? 5.904 11.293 46.831 1.00 29.41 367 ARG A N 1
ATOM 2822 C CA . ARG A 1 367 ? 7.015 11.688 47.713 1.00 29.41 367 ARG A CA 1
ATOM 2823 C C . ARG A 1 367 ? 6.811 13.156 48.130 1.00 29.41 367 ARG A C 1
ATOM 2825 O O . ARG A 1 367 ? 6.621 13.981 47.237 1.00 29.41 367 ARG A O 1
ATOM 2832 N N . PRO A 1 368 ? 6.833 13.501 49.429 1.00 31.86 368 PRO A N 1
ATOM 2833 C CA . PRO A 1 368 ? 6.703 14.885 49.883 1.00 31.86 368 PRO A CA 1
ATOM 2834 C C . PRO A 1 368 ? 8.024 15.666 49.698 1.00 31.86 368 PRO A C 1
ATOM 2836 O O . PRO A 1 368 ? 9.085 15.046 49.570 1.00 31.86 368 PRO A O 1
ATOM 2839 N N . PRO A 1 369 ? 7.979 17.014 49.658 1.00 33.47 369 PRO A N 1
ATOM 2840 C CA . PRO A 1 369 ? 9.133 17.853 49.332 1.00 33.47 369 PRO A CA 1
ATOM 2841 C C . PRO A 1 369 ? 10.164 17.905 50.476 1.00 33.47 369 PRO A C 1
ATOM 2843 O O . PRO A 1 369 ? 9.808 17.687 51.639 1.00 33.47 369 PRO A O 1
ATOM 2846 N N . PRO A 1 370 ? 11.444 18.202 50.179 1.00 33.62 370 PRO A N 1
ATOM 2847 C CA . PRO A 1 370 ? 12.497 18.200 51.183 1.00 33.62 370 PRO A CA 1
ATOM 2848 C C . PRO A 1 370 ? 12.383 19.424 52.100 1.00 33.62 370 PRO A C 1
ATOM 2850 O O . PRO A 1 370 ? 12.294 20.563 51.644 1.00 33.62 370 PRO A O 1
ATOM 2853 N N . ARG A 1 371 ? 12.412 19.173 53.413 1.00 32.53 371 ARG A N 1
ATOM 2854 C CA . ARG A 1 371 ? 12.581 20.199 54.446 1.00 32.53 371 ARG A CA 1
ATOM 2855 C C . ARG A 1 371 ? 14.033 20.671 54.458 1.00 32.53 371 ARG A C 1
ATOM 2857 O O . ARG A 1 371 ? 14.946 19.869 54.617 1.00 32.53 371 ARG A O 1
ATOM 2864 N N . THR A 1 372 ? 14.228 21.977 54.349 1.00 37.84 372 THR A N 1
ATOM 2865 C CA . THR A 1 372 ? 15.472 22.660 54.706 1.00 37.84 372 THR A CA 1
ATOM 2866 C C . THR A 1 372 ? 15.632 22.647 56.226 1.00 37.84 372 THR A C 1
ATOM 2868 O O . THR A 1 372 ? 14.834 23.262 56.932 1.00 37.84 372 THR A O 1
ATOM 2871 N N . THR A 1 373 ? 16.659 21.971 56.735 1.00 34.56 373 THR A N 1
ATOM 2872 C CA . THR A 1 373 ? 17.108 22.103 58.126 1.00 34.56 373 THR A CA 1
ATOM 2873 C C . THR A 1 373 ? 18.506 22.696 58.150 1.00 34.56 373 THR A C 1
ATOM 2875 O O . THR A 1 373 ? 19.463 22.110 57.654 1.00 34.56 373 THR A O 1
ATOM 2878 N N . SER A 1 374 ? 18.583 23.887 58.725 1.00 32.00 374 SER A N 1
ATOM 2879 C CA . SER A 1 374 ? 19.791 24.559 59.179 1.00 32.00 374 SER A CA 1
ATOM 2880 C C . SER A 1 374 ? 20.327 23.953 60.486 1.00 32.00 374 SER A C 1
ATOM 2882 O O . SER A 1 374 ? 19.510 23.623 61.348 1.00 32.00 374 SER A O 1
ATOM 2884 N N . ARG A 1 375 ? 21.661 24.042 60.654 1.00 31.02 375 ARG A N 1
ATOM 2885 C CA . ARG A 1 375 ? 22.461 24.132 61.907 1.00 31.02 375 ARG A CA 1
ATOM 2886 C C . ARG A 1 375 ? 22.885 22.829 62.612 1.00 31.02 375 ARG A C 1
ATOM 2888 O O . ARG A 1 375 ? 22.198 21.824 62.452 1.00 31.02 375 ARG A O 1
ATOM 2895 N N . PRO A 1 376 ? 23.978 22.844 63.415 1.00 43.72 376 PRO A N 1
ATOM 2896 C CA . PRO A 1 376 ? 24.758 23.989 63.937 1.00 43.72 376 PRO A CA 1
ATOM 2897 C C . PRO A 1 376 ? 25.938 24.434 63.078 1.00 43.72 376 PRO A C 1
ATOM 2899 O O . PRO A 1 376 ? 26.634 23.556 62.525 1.00 43.72 376 PRO A O 1
#

Nearest PDB structures (foldseek):
  7tdv-assembly1_C  TM=9.226E-01  e=1.013E-35  Staphylococcus aureus
  7ten-assembly1_H  TM=9.244E-01  e=4.479E-34  Listeria monocytogenes
  4lnn-assembly1_E  TM=9.142E-01  e=3.560E-34  Bacillus subtilis
  4lnn-assembly1_D  TM=9.201E-01  e=3.538E-33  Bacillus subtilis
  4lnn-assembly1_I  TM=9.101E-01  e=1.776E-33  Bacillus subtilis

InterPro domains:
  IPR008146 Glutamine synthetase, catalytic domain [PF00120] (105-309)
  IPR008146 Glutamine synthetase, catalytic domain [PS51987] (107-376)
  IPR008146 Glutamine synthetase, catalytic domain [SM01230] (104-320)
  IPR008147 Glutamine synthetase, N-terminal domain [PF03951] (16-98)
  IPR008147 Glutamine synthetase, N-terminal domain [PS51986] (15-100)
  IPR014746 Glutamine synthetase/guanido kinase, catalytic domain [SSF55931] (105-307)
  IPR027302 Glutamine synthetase, N-terminal conserved site [PS00180] (51-69)
  IPR027303 Glutamine synthetase, glycine-rich site [PS00181] (233-248)
  IPR036651 Glutamine synthetase, N-terminal domain superfamily [G3DSA:3.10.20.70] (2-106)
  IPR036651 Glutamine synthetase, N-terminal domain superfamily [SSF54368] (8-103)

Foldseek 3Di:
DDPLLVVLLVVCVVLVAQWEWAWAAALQADIDIDIDGSVCSVVCQVQFDWAQLCPGPQSDDPVQGTKGWHFDSVQKFWQVLVDSPNIYIYTYTFIGGNVRHGDPRGLLVLQVVVQVVCVVVLKFKKKKKKWKKAKFLDPDADPVRATHGQFADAWQDDDVVRPVVVLVVQLQVSLVNRVWHWDDKGAYGGRRMIITITDMDGLSVVQVSLSVSVVSSQSSCVVVSIGMDLQQDRDLPTAGIWIKMWMFIDNVPHTQQAAPPDDLRGHPVVVVVVVVCVVCVVVLLCSQQVDPRLVSNQDDPPPDDQDDDDDQDDDDHLFDFHADDDDDDDDDPDRGIGIGTSGGSSHSGDDPPPDPPPPVPPPDDDDDDDDDDDDD

Solvent-accessible surface area (backbone atoms only — not comparable to full-atom values): 21199 Å² total; per-residue (Å²): 136,54,78,53,49,53,50,50,55,51,51,38,61,80,61,59,36,58,33,38,30,44,29,39,56,39,63,76,40,50,82,44,75,49,79,38,52,62,86,51,50,62,53,26,65,76,75,29,40,79,45,68,27,51,82,36,64,73,44,72,41,86,92,40,30,66,24,23,37,36,59,38,56,91,53,60,42,66,44,75,92,56,44,82,90,53,22,29,32,35,23,43,35,49,45,22,37,79,88,68,47,76,30,84,64,28,33,67,50,50,34,53,58,48,50,50,56,38,43,78,73,55,32,48,56,35,28,29,46,37,42,29,30,37,38,19,52,44,93,58,59,43,99,86,70,43,72,42,49,70,44,79,49,34,63,68,52,83,60,88,90,33,67,67,58,59,47,50,52,52,40,50,56,53,36,45,76,64,72,44,57,70,71,50,73,44,35,28,79,19,55,24,22,34,35,45,26,41,51,69,34,48,49,66,59,39,31,55,47,51,56,50,47,56,49,48,48,38,53,52,20,56,76,67,65,30,30,57,41,49,56,23,38,81,43,91,92,44,68,48,28,34,20,35,38,30,36,39,44,21,47,83,94,41,55,47,23,52,25,90,90,37,77,85,38,40,18,74,57,35,53,51,53,52,49,51,50,66,72,42,44,76,69,40,38,59,65,39,32,67,46,79,51,34,51,60,46,63,51,60,60,102,83,53,84,92,56,93,69,92,68,97,75,81,82,92,42,64,67,43,66,56,74,47,77,81,88,84,85,94,89,76,89,72,64,41,28,51,27,43,41,54,28,31,55,51,49,70,66,60,70,83,71,82,68,79,84,68,71,83,80,72,88,83,79,92,75,82,83,87,81,90,78,83,82,134

Secondary structure (DSSP, 8-state):
--HHHHHHHHHHHHTT--EEEEEEE-TT--EEEEEE-GGGHHHHHHT-EEEEGGGSTT---GGG-EEEEEE-GGG-EE-GGG-SSS-EEEEEEEEE-TTSPBPTT-HHHHHHHHHHHHHHTT-EEEEEEEEEEEEES-SS--TTSS--BS----TT---TT-HHHHHHHHHHHHHHHTT--EEEEEE-SSTTEEEEEEPPEEHHHHHHHHHHHHHHHHHHHHHTT-EEE--S-S-SSSPPPPEEEEEEEEETTEETTB-TTSGGGB-HHHHHHHHHHHHHHHHHHHHHT-SHHHHHHH---TTS-------SSSS--TT--------S-SS------EEE----TT--S-STTTTGGGSTT-SS--PPPPP-----

pLDDT: mean 79.04, std 25.7, range [22.25, 97.56]